Protein AF-A0A847M9A8-F1 (afdb_monomer_lite)

Structure (mmCIF, N/CA/C/O backbone):
data_AF-A0A847M9A8-F1
#
_entry.id   AF-A0A847M9A8-F1
#
loop_
_atom_site.group_PDB
_atom_site.id
_atom_site.type_symbol
_atom_site.label_atom_id
_atom_site.label_alt_id
_atom_site.label_comp_id
_atom_site.label_asym_id
_atom_site.label_entity_id
_atom_site.label_seq_id
_atom_site.pdbx_PDB_ins_code
_atom_site.Cartn_x
_atom_site.Cartn_y
_atom_site.Cartn_z
_atom_site.occupancy
_atom_site.B_iso_or_equiv
_atom_site.auth_seq_id
_atom_site.auth_comp_id
_atom_site.auth_asym_id
_atom_site.auth_atom_id
_atom_site.pdbx_PDB_model_num
ATOM 1 N N . MET A 1 1 ? 103.810 8.133 -68.783 1.00 52.41 1 MET A N 1
ATOM 2 C CA . MET A 1 1 ? 102.832 8.854 -69.634 1.00 52.41 1 MET A CA 1
ATOM 3 C C . MET A 1 1 ? 101.616 8.013 -70.068 1.00 52.41 1 MET A C 1
ATOM 5 O O . MET A 1 1 ? 100.630 8.597 -70.481 1.00 52.41 1 MET A O 1
ATOM 9 N N . VAL A 1 2 ? 101.608 6.678 -69.907 1.00 48.59 2 VAL A N 1
ATOM 10 C CA . VAL A 1 2 ? 100.547 5.788 -70.448 1.00 48.59 2 VAL A CA 1
ATOM 11 C C . VAL A 1 2 ? 99.310 5.615 -69.534 1.00 48.59 2 VAL A C 1
ATOM 13 O O . VAL A 1 2 ? 98.224 5.311 -70.013 1.00 48.59 2 VAL A O 1
ATOM 16 N N . ARG A 1 3 ? 99.399 5.897 -68.223 1.00 43.09 3 ARG A N 1
ATOM 17 C CA . ARG A 1 3 ? 98.271 5.711 -67.277 1.00 43.09 3 ARG A CA 1
ATOM 18 C C . ARG A 1 3 ? 97.170 6.785 -67.322 1.00 43.09 3 ARG A C 1
ATOM 20 O O . ARG A 1 3 ? 96.070 6.516 -66.860 1.00 43.09 3 ARG A O 1
ATOM 27 N N . ARG A 1 4 ? 97.428 7.980 -67.874 1.00 47.19 4 ARG A N 1
ATOM 28 C CA . ARG A 1 4 ? 96.416 9.059 -67.950 1.00 47.19 4 ARG A CA 1
ATOM 29 C C . ARG A 1 4 ? 95.500 8.968 -69.178 1.00 47.19 4 ARG A C 1
ATOM 31 O O . ARG A 1 4 ? 94.411 9.518 -69.131 1.00 47.19 4 ARG A O 1
ATOM 38 N N . VAL A 1 5 ? 95.897 8.234 -70.222 1.00 52.69 5 VAL A N 1
ATOM 39 C CA . VAL A 1 5 ? 95.110 8.090 -71.464 1.00 52.69 5 VAL A CA 1
ATOM 40 C C . VAL A 1 5 ? 94.030 6.998 -71.345 1.00 52.69 5 VAL A C 1
ATOM 42 O O . VAL A 1 5 ? 92.966 7.120 -71.940 1.00 52.69 5 VAL A O 1
ATOM 45 N N . CYS A 1 6 ? 94.233 5.967 -70.513 1.00 49.84 6 CYS A N 1
ATOM 46 C CA . CYS A 1 6 ? 93.208 4.939 -70.259 1.00 49.84 6 CYS A CA 1
ATOM 47 C C . CYS A 1 6 ? 92.042 5.442 -69.391 1.00 49.84 6 CYS A C 1
ATOM 49 O O . CYS A 1 6 ? 90.902 5.053 -69.621 1.00 49.84 6 CYS A O 1
ATOM 51 N N . ALA A 1 7 ? 92.293 6.327 -68.420 1.00 52.47 7 ALA A N 1
ATOM 52 C CA . ALA A 1 7 ? 91.234 6.839 -67.546 1.00 52.47 7 ALA A CA 1
ATOM 53 C C . ALA A 1 7 ? 90.266 7.776 -68.288 1.00 52.47 7 ALA A C 1
ATOM 55 O O . ALA A 1 7 ? 89.063 7.724 -68.058 1.00 52.47 7 ALA A O 1
ATOM 56 N N . THR A 1 8 ? 90.767 8.590 -69.222 1.00 54.31 8 THR A N 1
ATOM 57 C CA . THR A 1 8 ? 89.927 9.479 -70.036 1.00 54.31 8 THR A CA 1
ATOM 58 C C . THR A 1 8 ? 89.132 8.718 -71.096 1.00 54.31 8 THR A C 1
ATOM 60 O O . THR A 1 8 ? 87.989 9.080 -71.353 1.00 54.31 8 THR A O 1
ATOM 63 N N . ALA A 1 9 ? 89.674 7.628 -71.652 1.00 54.72 9 ALA A N 1
ATOM 64 C CA . ALA A 1 9 ? 88.951 6.763 -72.588 1.00 54.72 9 ALA A CA 1
ATOM 65 C C . ALA A 1 9 ? 87.834 5.949 -71.906 1.00 54.72 9 ALA A C 1
ATOM 67 O O . ALA A 1 9 ? 86.748 5.823 -72.464 1.00 54.72 9 ALA A O 1
ATOM 68 N N . VAL A 1 10 ? 88.056 5.456 -70.681 1.00 58.84 10 VAL A N 1
ATOM 69 C CA . VAL A 1 10 ? 87.031 4.742 -69.894 1.00 58.84 10 VAL A CA 1
ATOM 70 C C . VAL A 1 10 ? 85.952 5.699 -69.377 1.00 58.84 10 VAL A C 1
ATOM 72 O O . VAL A 1 10 ? 84.777 5.346 -69.386 1.00 58.84 10 VAL A O 1
ATOM 75 N N . LEU A 1 11 ? 86.310 6.931 -68.998 1.00 56.06 11 LEU A N 1
ATOM 76 C CA . LEU A 1 11 ? 85.335 7.952 -68.603 1.00 56.06 11 LEU A CA 1
ATOM 77 C C . LEU A 1 11 ? 84.515 8.451 -69.805 1.00 56.06 11 LEU A C 1
ATOM 79 O O . LEU A 1 11 ? 83.307 8.605 -69.688 1.00 56.06 11 LEU A O 1
ATOM 83 N N . ALA A 1 12 ? 85.134 8.630 -70.977 1.00 58.19 12 ALA A N 1
ATOM 84 C CA . ALA A 1 12 ? 84.419 8.953 -72.212 1.00 58.19 12 ALA A CA 1
ATOM 85 C C . ALA A 1 12 ? 83.524 7.794 -72.681 1.00 58.19 12 ALA A C 1
ATOM 87 O O . ALA A 1 12 ? 82.431 8.047 -73.172 1.00 58.19 12 ALA A O 1
ATOM 88 N N . ALA A 1 13 ? 83.936 6.537 -72.475 1.00 56.25 13 ALA A N 1
ATOM 89 C CA . ALA A 1 13 ? 83.107 5.364 -72.743 1.00 56.25 13 ALA A CA 1
ATOM 90 C C . ALA A 1 13 ? 81.943 5.234 -71.746 1.00 56.25 13 ALA A C 1
ATOM 92 O O . ALA A 1 13 ? 80.843 4.918 -72.169 1.00 56.25 13 ALA A O 1
ATOM 93 N N . LEU A 1 14 ? 82.132 5.544 -70.458 1.00 55.59 14 LEU A N 1
ATOM 94 C CA . LEU A 1 14 ? 81.055 5.565 -69.456 1.00 55.59 14 LEU A CA 1
ATOM 95 C C . LEU A 1 14 ? 80.088 6.740 -69.651 1.00 55.59 14 LEU A C 1
ATOM 97 O O . LEU A 1 14 ? 78.896 6.575 -69.418 1.00 55.59 14 LEU A O 1
ATOM 101 N N . ILE A 1 15 ? 80.573 7.892 -70.128 1.00 58.91 15 ILE A N 1
ATOM 102 C CA . ILE A 1 15 ? 79.732 9.029 -70.527 1.00 58.91 15 ILE A CA 1
ATOM 103 C C . ILE A 1 15 ? 79.001 8.714 -71.842 1.00 58.91 15 ILE A C 1
ATOM 105 O O . ILE A 1 15 ? 77.815 8.982 -71.963 1.00 58.91 15 ILE A O 1
ATOM 109 N N . ALA A 1 16 ? 79.647 8.064 -72.812 1.00 52.06 16 ALA A N 1
ATOM 110 C CA . ALA A 1 16 ? 78.978 7.599 -74.028 1.00 52.06 16 ALA A CA 1
ATOM 111 C C . ALA A 1 16 ? 77.954 6.485 -73.735 1.00 52.06 16 ALA A C 1
ATOM 113 O O . ALA A 1 16 ? 76.906 6.442 -74.369 1.00 52.06 16 ALA A O 1
ATOM 114 N N . MET A 1 17 ? 78.205 5.625 -72.742 1.00 48.53 17 MET A N 1
ATOM 115 C CA . MET A 1 17 ? 77.294 4.555 -72.320 1.00 48.53 17 MET A CA 1
ATOM 116 C C . MET A 1 17 ? 76.141 5.078 -71.447 1.00 48.53 17 MET A C 1
ATOM 118 O O . MET A 1 17 ? 75.037 4.549 -71.535 1.00 48.53 17 MET A O 1
ATOM 122 N N . SER A 1 18 ? 76.338 6.167 -70.692 1.00 48.88 18 SER A N 1
ATOM 123 C CA . SER A 1 18 ? 75.243 6.902 -70.043 1.00 48.88 18 SER A CA 1
ATOM 124 C C . SER A 1 18 ? 74.444 7.771 -71.024 1.00 48.88 18 SER A C 1
ATOM 126 O O . SER A 1 18 ? 73.246 7.943 -70.825 1.00 48.88 18 SER A O 1
ATOM 128 N N . PHE A 1 19 ? 75.040 8.213 -72.137 1.00 50.66 19 PHE A N 1
ATOM 129 C CA . PHE A 1 19 ? 74.314 8.799 -73.275 1.00 50.66 19 PHE A CA 1
ATOM 130 C C . PHE A 1 19 ? 73.598 7.751 -74.151 1.00 50.66 19 PHE A C 1
ATOM 132 O O . PHE A 1 19 ? 72.620 8.090 -74.809 1.00 50.66 19 PHE A O 1
ATOM 139 N N . LEU A 1 20 ? 74.015 6.478 -74.114 1.00 45.50 20 LEU A N 1
ATOM 140 C CA . LEU A 1 20 ? 73.312 5.347 -74.746 1.00 45.50 20 LEU A CA 1
ATOM 141 C C . LEU A 1 20 ? 72.220 4.730 -73.844 1.00 45.50 20 LEU A C 1
ATOM 143 O O . LEU A 1 20 ? 71.336 4.043 -74.347 1.00 45.50 20 LEU A O 1
ATOM 147 N N . LEU A 1 21 ? 72.246 5.012 -72.534 1.00 47.47 21 LEU A N 1
ATOM 148 C CA . LEU A 1 21 ? 71.185 4.705 -71.557 1.00 47.47 21 LEU A CA 1
ATOM 149 C C . LEU A 1 21 ? 70.301 5.916 -71.216 1.00 47.47 21 LEU A C 1
ATOM 151 O O . LEU A 1 21 ? 69.348 5.782 -70.449 1.00 47.47 21 LEU A O 1
ATOM 155 N N . GLY A 1 22 ? 70.564 7.079 -71.823 1.00 47.47 22 GLY A N 1
ATOM 156 C CA . GLY A 1 22 ? 69.612 8.180 -71.948 1.00 47.47 22 GLY A CA 1
ATOM 157 C C . GLY A 1 22 ? 68.492 7.760 -72.892 1.00 47.47 22 GLY A C 1
ATOM 158 O O . GLY A 1 22 ? 68.390 8.263 -74.008 1.00 47.47 22 GLY A O 1
ATOM 159 N N . GLY A 1 23 ? 67.713 6.764 -72.463 1.00 46.28 23 GLY A N 1
ATOM 160 C CA . GLY A 1 23 ? 66.609 6.210 -73.220 1.00 46.28 23 GLY A CA 1
ATOM 161 C C . GLY A 1 23 ? 65.726 7.354 -73.678 1.00 46.28 23 GLY A C 1
ATOM 162 O O . GLY A 1 23 ? 65.300 8.178 -72.869 1.00 46.28 23 GLY A O 1
ATOM 163 N N . CYS A 1 24 ? 65.488 7.437 -74.985 1.00 51.78 24 CYS A N 1
ATOM 164 C CA . CYS A 1 24 ? 64.445 8.290 -75.516 1.00 51.78 24 CYS A CA 1
ATOM 165 C C . CYS A 1 24 ? 63.155 7.914 -74.790 1.00 51.78 24 CYS A C 1
ATOM 167 O O . CYS A 1 24 ? 62.546 6.895 -75.110 1.00 51.78 24 CYS A O 1
ATOM 169 N N . TYR A 1 25 ? 62.769 8.710 -73.793 1.00 60.97 25 TYR A N 1
ATOM 170 C CA . TYR A 1 25 ? 61.493 8.551 -73.129 1.00 60.97 25 TYR A CA 1
ATOM 171 C C . TYR A 1 25 ? 60.426 8.535 -74.219 1.00 60.97 25 TYR A C 1
ATOM 173 O O . TYR A 1 25 ? 60.252 9.523 -74.954 1.00 60.97 25 TYR A O 1
ATOM 181 N N . ASN A 1 26 ? 59.737 7.400 -74.358 1.00 80.81 26 ASN A N 1
ATOM 182 C CA . ASN A 1 26 ? 58.609 7.335 -75.269 1.00 80.81 26 ASN A CA 1
ATOM 183 C C . ASN A 1 26 ? 57.571 8.383 -74.822 1.00 80.81 26 ASN A C 1
ATOM 185 O O . ASN A 1 26 ? 57.611 8.912 -73.706 1.00 80.81 26 ASN A O 1
ATOM 189 N N . ARG A 1 27 ? 56.700 8.799 -75.741 1.00 87.25 27 ARG A N 1
ATOM 190 C CA . ARG A 1 27 ? 55.795 9.932 -75.507 1.00 87.25 27 ARG A CA 1
ATOM 191 C C . ARG A 1 27 ? 54.982 9.760 -74.218 1.00 87.25 27 ARG A C 1
ATOM 193 O O . ARG A 1 27 ? 54.933 10.706 -73.437 1.00 87.25 27 ARG A O 1
ATOM 200 N N . ALA A 1 28 ? 54.433 8.569 -73.971 1.00 89.69 28 ALA A N 1
ATOM 201 C CA . ALA A 1 28 ? 53.700 8.272 -72.746 1.00 89.69 28 ALA A CA 1
ATOM 202 C C . ALA A 1 28 ? 54.549 8.448 -71.482 1.00 89.69 28 ALA A C 1
ATOM 204 O O . ALA A 1 28 ? 54.098 9.095 -70.544 1.00 89.69 28 ALA A O 1
ATOM 205 N N . GLN A 1 29 ? 55.796 7.969 -71.461 1.00 91.75 29 GLN A N 1
ATOM 206 C CA . GLN A 1 29 ? 56.663 8.122 -70.292 1.00 91.75 29 GLN A CA 1
ATOM 207 C C . GLN A 1 29 ? 56.978 9.593 -69.989 1.00 91.75 29 GLN A C 1
ATOM 209 O O . GLN A 1 29 ? 56.978 9.986 -68.825 1.00 91.75 29 GLN A O 1
ATOM 214 N N . ARG A 1 30 ? 57.159 10.436 -71.018 1.00 92.44 30 ARG A N 1
ATOM 215 C CA . ARG A 1 30 ? 57.330 11.890 -70.825 1.00 92.44 30 ARG A CA 1
ATOM 216 C C . ARG A 1 30 ? 56.078 12.557 -70.268 1.00 92.44 30 ARG A C 1
ATOM 218 O O . ARG A 1 30 ? 56.190 13.388 -69.371 1.00 92.44 30 ARG A O 1
ATOM 225 N N . LEU A 1 31 ? 54.905 12.219 -70.807 1.00 93.56 31 LEU A N 1
ATOM 226 C CA . LEU A 1 31 ? 53.628 12.761 -70.330 1.00 93.56 31 LEU A CA 1
ATOM 227 C C . LEU A 1 31 ? 53.375 12.351 -68.874 1.00 93.56 31 LEU A C 1
ATOM 229 O O . LEU A 1 31 ? 53.054 13.204 -68.054 1.00 93.56 31 LEU A O 1
ATOM 233 N N . TYR A 1 32 ? 53.623 11.083 -68.536 1.00 95.44 32 TYR A N 1
ATOM 234 C CA . TYR A 1 32 ? 53.469 10.562 -67.180 1.00 95.44 32 TYR A CA 1
ATOM 235 C C . TYR A 1 32 ? 54.412 11.249 -66.188 1.00 95.44 32 TYR A C 1
ATOM 237 O O . TYR A 1 32 ? 53.974 11.754 -65.161 1.00 95.44 32 TYR A O 1
ATOM 245 N N . GLN A 1 33 ? 55.708 11.338 -66.507 1.00 95.25 33 GLN A N 1
ATOM 246 C CA . GLN A 1 33 ? 56.689 11.993 -65.634 1.00 95.25 33 GLN A CA 1
ATOM 247 C C . GLN A 1 33 ? 56.390 13.477 -65.427 1.00 95.25 33 GLN A C 1
ATOM 249 O O . GLN A 1 33 ? 56.603 14.003 -64.338 1.00 95.25 33 GLN A O 1
ATOM 254 N N . ARG A 1 34 ? 55.882 14.160 -66.458 1.00 95.81 34 ARG A N 1
ATOM 255 C CA . ARG A 1 34 ? 55.466 15.555 -66.331 1.00 95.81 34 ARG A CA 1
ATOM 256 C C . ARG A 1 34 ? 54.230 15.698 -65.445 1.00 95.81 34 ARG A C 1
ATOM 258 O O . ARG A 1 34 ? 54.190 16.610 -64.627 1.00 95.81 34 ARG A O 1
ATOM 265 N N . ALA A 1 35 ? 53.259 14.798 -65.583 1.00 96.38 35 ALA A N 1
ATOM 266 C CA . ALA A 1 35 ? 52.092 14.758 -64.712 1.00 96.38 35 ALA A CA 1
ATOM 267 C C . ALA A 1 35 ? 52.493 14.541 -63.242 1.00 96.38 35 ALA A C 1
ATOM 269 O O . ALA A 1 35 ? 52.016 15.253 -62.363 1.00 96.38 35 ALA A O 1
ATOM 270 N N . GLU A 1 36 ? 53.432 13.628 -62.989 1.00 97.50 36 GLU A N 1
ATOM 271 C CA . GLU A 1 36 ? 53.995 13.370 -61.660 1.00 97.50 36 GLU A CA 1
ATOM 272 C C . GLU A 1 36 ? 54.751 14.565 -61.084 1.00 97.50 36 GLU A C 1
ATOM 274 O O . GLU A 1 36 ? 54.593 14.875 -59.906 1.00 97.50 36 GLU A O 1
ATOM 279 N N . ALA A 1 37 ? 55.546 15.262 -61.900 1.00 96.44 37 ALA A N 1
ATOM 280 C CA . ALA A 1 37 ? 56.238 16.473 -61.470 1.00 96.44 37 ALA A CA 1
ATOM 281 C C . ALA A 1 37 ? 55.239 17.564 -61.057 1.00 96.44 37 ALA A C 1
ATOM 283 O O . ALA A 1 37 ? 55.359 18.125 -59.971 1.00 96.44 37 ALA A O 1
ATOM 284 N N . PHE A 1 38 ? 54.200 17.798 -61.868 1.00 96.81 38 PHE A N 1
ATOM 285 C CA . PHE A 1 38 ? 53.141 18.741 -61.508 1.00 96.81 38 PHE A CA 1
ATOM 286 C C . PHE A 1 38 ? 52.386 18.323 -60.248 1.00 96.81 38 PHE A C 1
ATOM 288 O O . PHE A 1 38 ? 52.057 19.179 -59.430 1.00 96.81 38 PHE A O 1
ATOM 295 N N . LEU A 1 39 ? 52.138 17.026 -60.058 1.00 94.94 39 LEU A N 1
ATOM 296 C CA . LEU A 1 39 ? 51.487 16.529 -58.852 1.00 94.94 39 LEU A CA 1
ATOM 297 C C . LEU A 1 39 ? 52.364 16.736 -57.607 1.00 94.94 39 LEU A C 1
ATOM 299 O O . LEU A 1 39 ? 51.859 17.164 -56.572 1.00 94.94 39 LEU A O 1
ATOM 303 N N . ALA A 1 40 ? 53.676 16.509 -57.715 1.00 94.44 40 ALA A N 1
ATOM 304 C CA . ALA A 1 40 ? 54.635 16.765 -56.638 1.00 94.44 40 ALA A CA 1
ATOM 305 C C . ALA A 1 40 ? 54.736 18.258 -56.269 1.00 94.44 40 ALA A C 1
ATOM 307 O O . ALA A 1 40 ? 54.999 18.594 -55.116 1.00 94.44 40 ALA A O 1
ATOM 308 N N . GLU A 1 41 ? 54.489 19.150 -57.229 1.00 94.81 41 GLU A N 1
ATOM 309 C CA . GLU A 1 41 ? 54.396 20.602 -57.025 1.00 94.81 41 GLU A CA 1
ATOM 310 C C . GLU A 1 41 ? 53.022 21.057 -56.487 1.00 94.81 41 GLU A C 1
ATOM 312 O O . GLU A 1 41 ? 52.819 22.246 -56.242 1.00 94.81 41 GLU A O 1
ATOM 317 N N . GLY A 1 42 ? 52.069 20.136 -56.305 1.00 92.81 42 GLY A N 1
ATOM 318 C CA . GLY A 1 42 ? 50.700 20.437 -55.872 1.00 92.81 42 GLY A CA 1
ATOM 319 C C . GLY A 1 42 ? 49.811 21.029 -56.971 1.00 92.81 42 GLY A C 1
ATOM 320 O O . GLY A 1 42 ? 48.739 21.558 -56.684 1.00 92.81 42 GLY A O 1
ATOM 321 N N . ASN A 1 43 ? 50.232 20.965 -58.238 1.00 96.00 43 ASN A N 1
ATOM 322 C CA . ASN A 1 43 ? 49.477 21.489 -59.371 1.00 96.00 43 ASN A CA 1
ATOM 323 C C . ASN A 1 43 ? 48.612 20.405 -60.034 1.00 96.00 43 ASN A C 1
ATOM 325 O O . ASN A 1 43 ? 48.877 19.937 -61.146 1.00 96.00 43 ASN A O 1
ATOM 329 N N . SER A 1 44 ? 47.533 20.032 -59.350 1.00 95.81 44 SER A N 1
ATOM 330 C CA . SER A 1 44 ? 46.622 18.953 -59.751 1.00 95.81 44 SER A CA 1
ATOM 331 C C . SER A 1 44 ? 45.956 19.181 -61.108 1.00 95.81 44 SER A C 1
ATOM 333 O O . SER A 1 44 ? 45.720 18.230 -61.850 1.00 95.81 44 SER A O 1
ATOM 335 N N . THR A 1 45 ? 45.699 20.440 -61.483 1.00 96.69 45 THR A N 1
ATOM 336 C CA . THR A 1 45 ? 45.091 20.773 -62.785 1.00 96.69 45 THR A CA 1
ATOM 337 C C . THR A 1 45 ? 46.035 20.438 -63.934 1.00 96.69 45 THR A C 1
ATOM 339 O O . THR A 1 45 ? 45.627 19.782 -64.894 1.00 96.69 45 THR A O 1
ATOM 342 N N . LEU A 1 46 ? 47.305 20.851 -63.839 1.00 96.12 46 LEU A N 1
ATOM 343 C CA . LEU A 1 46 ? 48.296 20.532 -64.867 1.00 96.12 46 LEU A CA 1
ATOM 344 C C . LEU A 1 46 ? 48.621 19.035 -64.878 1.00 96.12 46 LEU A C 1
ATOM 346 O O . LEU A 1 46 ? 48.694 18.443 -65.952 1.00 96.12 46 LEU A O 1
ATOM 350 N N . ALA A 1 47 ? 48.717 18.394 -63.710 1.00 97.12 47 ALA A N 1
ATOM 351 C CA . ALA A 1 47 ? 48.889 16.946 -63.626 1.00 97.12 47 ALA A CA 1
ATOM 352 C C . ALA A 1 47 ? 47.753 16.191 -64.343 1.00 97.12 47 ALA A C 1
ATOM 354 O O . ALA A 1 47 ? 48.007 15.334 -65.190 1.00 97.12 47 ALA A O 1
ATOM 355 N N . ALA A 1 48 ? 46.496 16.563 -64.083 1.00 97.00 48 ALA A N 1
ATOM 356 C CA . ALA A 1 48 ? 45.329 15.958 -64.719 1.00 97.00 48 ALA A CA 1
ATOM 357 C C . ALA A 1 48 ? 45.303 16.160 -66.244 1.00 97.00 48 ALA A C 1
ATOM 359 O O . ALA A 1 48 ? 44.915 15.247 -66.977 1.00 97.00 48 ALA A O 1
ATOM 360 N N . GLN A 1 49 ? 45.729 17.329 -66.740 1.00 96.94 49 GLN A N 1
ATOM 361 C CA . GLN A 1 49 ? 45.862 17.580 -68.181 1.00 96.94 49 GLN A CA 1
ATOM 362 C C . GLN A 1 49 ? 46.874 16.627 -68.822 1.00 96.94 49 GLN A C 1
ATOM 364 O O . GLN A 1 49 ? 46.606 16.063 -69.882 1.00 96.94 49 GLN A O 1
ATOM 369 N N . GLU A 1 50 ? 48.012 16.410 -68.170 1.00 97.12 50 GLU A N 1
ATOM 370 C CA . GLU A 1 50 ? 49.074 15.543 -68.674 1.00 97.12 50 GLU A CA 1
ATOM 371 C C . GLU A 1 50 ? 48.706 14.059 -68.630 1.00 97.12 50 GLU A C 1
ATOM 373 O O . GLU A 1 50 ? 48.912 13.354 -69.621 1.00 97.12 50 GLU A O 1
ATOM 378 N N . TYR A 1 51 ? 48.052 13.604 -67.558 1.00 97.50 51 TYR A N 1
ATOM 379 C CA . TYR A 1 51 ? 47.474 12.261 -67.505 1.00 97.50 51 TYR A CA 1
ATOM 380 C C . TYR A 1 51 ? 46.426 12.042 -68.590 1.00 97.50 51 TYR A C 1
ATOM 382 O O . TYR A 1 51 ? 46.484 11.054 -69.317 1.00 97.50 51 TYR A O 1
ATOM 390 N N . ARG A 1 52 ? 45.498 12.990 -68.767 1.00 96.56 52 ARG A N 1
ATOM 391 C CA . ARG A 1 52 ? 44.469 12.902 -69.809 1.00 96.56 52 ARG A CA 1
ATOM 392 C C . ARG A 1 52 ? 45.083 12.827 -71.204 1.00 96.56 52 ARG A C 1
ATOM 394 O O . ARG A 1 52 ? 44.623 12.047 -72.033 1.00 96.56 52 ARG A O 1
ATOM 401 N N . ARG A 1 53 ? 46.124 13.620 -71.469 1.00 95.75 53 ARG A N 1
ATOM 402 C CA . ARG A 1 53 ? 46.843 13.568 -72.745 1.00 95.75 53 ARG A CA 1
ATOM 403 C C . ARG A 1 53 ? 47.505 12.219 -72.969 1.00 95.75 53 ARG A C 1
ATOM 405 O O . ARG A 1 53 ? 47.421 11.722 -74.083 1.00 95.75 53 ARG A O 1
ATOM 412 N N . LEU A 1 54 ? 48.101 11.611 -71.944 1.00 95.38 54 LEU A N 1
ATOM 413 C CA . LEU A 1 54 ? 48.668 10.266 -72.057 1.00 95.38 54 LEU A CA 1
ATOM 414 C C . LEU A 1 54 ? 47.602 9.256 -72.485 1.00 95.38 54 LEU A C 1
ATOM 416 O O . LEU A 1 54 ? 47.807 8.541 -73.458 1.00 95.38 54 LEU A O 1
ATOM 420 N N . VAL A 1 55 ? 46.452 9.256 -71.816 1.00 94.69 55 VAL A N 1
ATOM 421 C CA . VAL A 1 55 ? 45.364 8.305 -72.086 1.00 94.69 55 VAL A CA 1
ATOM 422 C C . VAL A 1 55 ? 44.755 8.502 -73.478 1.00 94.69 55 VAL A C 1
ATOM 424 O O . VAL A 1 55 ? 44.442 7.530 -74.153 1.00 94.69 55 VAL A O 1
ATOM 427 N N . ILE A 1 56 ? 44.605 9.746 -73.946 1.00 93.38 56 ILE A N 1
ATOM 428 C CA . ILE A 1 56 ? 44.049 10.032 -75.281 1.00 93.38 56 ILE A CA 1
ATOM 429 C C . ILE A 1 56 ? 45.062 9.729 -76.388 1.00 93.38 56 ILE A C 1
ATOM 431 O O . ILE A 1 56 ? 44.708 9.179 -77.430 1.00 93.38 56 ILE A O 1
ATOM 435 N N . GLU A 1 57 ? 46.312 10.152 -76.201 1.00 91.88 57 GLU A N 1
ATOM 436 C CA . GLU A 1 57 ? 47.335 10.103 -77.246 1.00 91.88 57 GLU A CA 1
ATOM 437 C C . GLU A 1 57 ? 48.021 8.729 -77.326 1.00 91.88 57 GLU A C 1
ATOM 439 O O . GLU A 1 57 ? 48.516 8.373 -78.395 1.00 91.88 57 GLU A O 1
ATOM 444 N N . ASP A 1 58 ? 48.060 7.969 -76.227 1.00 90.25 58 ASP A N 1
ATOM 445 C CA . ASP A 1 58 ? 48.696 6.649 -76.133 1.00 90.25 58 ASP A CA 1
ATOM 446 C C . ASP A 1 58 ? 47.901 5.667 -75.231 1.00 90.25 58 ASP A C 1
ATOM 448 O O . ASP A 1 58 ? 48.400 5.200 -74.201 1.00 90.25 58 ASP A O 1
ATOM 452 N N . PRO A 1 59 ? 46.653 5.316 -75.609 1.00 88.38 59 PRO A N 1
ATOM 453 C CA . PRO A 1 59 ? 45.742 4.500 -74.794 1.00 88.38 59 PRO A CA 1
ATOM 454 C C . PRO A 1 59 ? 46.185 3.045 -74.598 1.00 88.38 59 PRO A C 1
ATOM 456 O O . PRO A 1 59 ? 45.557 2.320 -73.844 1.00 88.38 59 PRO A O 1
ATOM 459 N N . ARG A 1 60 ? 47.217 2.563 -75.302 1.00 87.25 60 ARG A N 1
ATOM 460 C CA . ARG A 1 60 ? 47.756 1.196 -75.131 1.00 87.25 60 ARG A CA 1
ATOM 461 C C . ARG A 1 60 ? 49.093 1.181 -74.398 1.00 87.25 60 ARG A C 1
ATOM 463 O O . ARG A 1 60 ? 49.715 0.125 -74.287 1.00 87.25 60 ARG A O 1
ATOM 470 N N . SER A 1 61 ? 49.552 2.342 -73.937 1.00 90.88 61 SER A N 1
ATOM 471 C CA . SER A 1 61 ? 50.777 2.451 -73.164 1.00 90.88 61 SER A CA 1
ATOM 472 C C . SER A 1 61 ? 50.683 1.629 -71.873 1.00 90.88 61 SER A C 1
ATOM 474 O O . SER A 1 61 ? 49.645 1.672 -71.212 1.00 90.88 61 SER A O 1
ATOM 476 N N . PRO A 1 62 ? 51.778 0.982 -71.434 1.00 88.75 62 PRO A N 1
ATOM 477 C CA . PRO A 1 62 ? 51.873 0.387 -70.099 1.00 88.75 62 PRO A CA 1
ATOM 478 C C . PRO A 1 62 ? 51.723 1.382 -68.935 1.00 88.75 62 PRO A C 1
ATOM 480 O O . PRO A 1 62 ? 51.803 0.962 -67.794 1.00 88.75 62 PRO A O 1
ATOM 483 N N . LEU A 1 63 ? 51.605 2.688 -69.210 1.00 94.06 63 LEU A N 1
ATOM 484 C CA . LEU A 1 63 ? 51.368 3.747 -68.218 1.00 94.06 63 LEU A CA 1
ATOM 485 C C . LEU A 1 63 ? 49.946 4.327 -68.296 1.00 94.06 63 LEU A C 1
ATOM 487 O O . LEU A 1 63 ? 49.638 5.292 -67.594 1.00 94.06 63 LEU A O 1
ATOM 491 N N . ALA A 1 64 ? 49.105 3.827 -69.206 1.00 94.50 64 ALA A N 1
ATOM 492 C CA . ALA A 1 64 ? 47.764 4.364 -69.424 1.00 94.50 64 ALA A CA 1
ATOM 493 C C . ALA A 1 64 ? 46.825 4.065 -68.247 1.00 94.50 64 ALA A C 1
ATOM 495 O O . ALA A 1 64 ? 46.066 4.941 -67.835 1.00 94.50 64 ALA A O 1
ATOM 496 N N . ASP A 1 65 ? 46.929 2.881 -67.652 1.00 95.62 65 ASP A N 1
ATOM 497 C CA . ASP A 1 65 ? 46.170 2.494 -66.468 1.00 95.62 65 ASP A CA 1
ATOM 498 C C . ASP A 1 65 ? 46.652 3.221 -65.203 1.00 95.62 65 ASP A C 1
ATOM 500 O O . ASP A 1 65 ? 45.823 3.744 -64.459 1.00 95.62 65 ASP A O 1
ATOM 504 N N . ASP A 1 66 ? 47.966 3.369 -65.004 1.00 96.38 66 ASP A N 1
ATOM 505 C CA . ASP A 1 66 ? 48.534 4.241 -63.968 1.00 96.38 66 ASP A CA 1
ATOM 506 C C . ASP A 1 66 ? 48.013 5.686 -64.087 1.00 96.38 66 ASP A C 1
ATOM 508 O O . ASP A 1 66 ? 47.616 6.307 -63.094 1.00 96.38 66 ASP A O 1
ATOM 512 N N . ALA A 1 67 ? 48.012 6.235 -65.308 1.00 96.69 67 ALA A N 1
ATOM 513 C CA . ALA A 1 67 ? 47.535 7.586 -65.585 1.00 96.69 67 ALA A CA 1
ATOM 514 C C . ALA A 1 67 ? 46.035 7.729 -65.308 1.00 96.69 67 ALA A C 1
ATOM 516 O O . ALA A 1 67 ? 45.627 8.708 -64.685 1.00 96.69 67 ALA A O 1
ATOM 517 N N . LEU A 1 68 ? 45.217 6.759 -65.727 1.00 97.56 68 LEU A N 1
ATOM 518 C CA . LEU A 1 68 ? 43.782 6.729 -65.439 1.00 97.56 68 LEU A CA 1
ATOM 519 C C . LEU A 1 68 ? 43.505 6.617 -63.940 1.00 97.56 68 LEU A C 1
ATOM 521 O O . LEU A 1 68 ? 42.657 7.341 -63.423 1.00 97.56 68 LEU A O 1
ATOM 525 N N . TYR A 1 69 ? 44.237 5.767 -63.221 1.00 97.56 69 TYR A N 1
ATOM 526 C CA . TYR A 1 69 ? 44.045 5.583 -61.787 1.00 97.56 69 TYR A CA 1
ATOM 527 C C . TYR A 1 69 ? 44.349 6.871 -61.012 1.00 97.56 69 TYR A C 1
ATOM 529 O O . TYR A 1 69 ? 43.560 7.292 -60.159 1.00 97.56 69 TYR A O 1
ATOM 537 N N . LYS A 1 70 ? 45.460 7.540 -61.353 1.00 97.56 70 LYS A N 1
ATOM 538 C CA . LYS A 1 70 ? 45.831 8.839 -60.775 1.00 97.56 70 LYS A CA 1
ATOM 539 C C . LYS A 1 70 ? 44.864 9.939 -61.177 1.00 97.56 70 LYS A C 1
ATOM 541 O O . LYS A 1 70 ? 44.473 10.733 -60.330 1.00 97.56 70 LYS A O 1
ATOM 546 N N . LEU A 1 71 ? 44.418 9.960 -62.428 1.00 97.25 71 LEU A N 1
ATOM 547 C CA . LEU A 1 71 ? 43.417 10.916 -62.882 1.00 97.25 71 LEU A CA 1
ATOM 548 C C . LEU A 1 71 ? 42.100 10.755 -62.108 1.00 97.25 71 LEU A C 1
ATOM 550 O O . LEU A 1 71 ? 41.562 11.750 -61.635 1.00 97.25 71 LEU A O 1
ATOM 554 N N . GLY A 1 72 ? 41.620 9.526 -61.901 1.00 96.81 72 GLY A N 1
ATOM 555 C CA . GLY A 1 72 ? 40.427 9.257 -61.091 1.00 96.81 72 GLY A CA 1
ATOM 556 C C . GLY A 1 72 ? 40.595 9.713 -59.640 1.00 96.81 72 GLY A C 1
ATOM 557 O O . GLY A 1 72 ? 39.676 10.294 -59.063 1.00 96.81 72 GLY A O 1
ATOM 558 N N . TYR A 1 73 ? 41.794 9.534 -59.075 1.00 96.00 73 TYR A N 1
ATOM 559 C CA . TYR A 1 73 ? 42.129 10.025 -57.738 1.00 96.00 73 TYR A CA 1
ATOM 560 C C . TYR A 1 73 ? 42.061 11.556 -57.652 1.00 96.00 73 TYR A C 1
ATOM 562 O O . TYR A 1 73 ? 41.420 12.071 -56.741 1.00 96.00 73 TYR A O 1
ATOM 570 N N . LEU A 1 74 ? 42.647 12.282 -58.613 1.00 96.94 74 LEU A N 1
ATOM 571 C CA . LEU A 1 74 ? 42.597 13.753 -58.643 1.00 96.94 74 LEU A CA 1
ATOM 572 C C . LEU A 1 74 ? 41.160 14.266 -58.761 1.00 96.94 74 LEU A C 1
ATOM 574 O O . LEU A 1 74 ? 40.778 15.210 -58.077 1.00 96.94 74 LEU A O 1
ATOM 578 N N . PHE A 1 75 ? 40.342 13.617 -59.592 1.00 96.81 75 PHE A N 1
ATOM 579 C CA . PHE A 1 75 ? 38.928 13.968 -59.711 1.00 96.81 75 PHE A CA 1
ATOM 580 C C . PHE A 1 75 ? 38.170 13.776 -58.396 1.00 96.81 75 PHE A C 1
ATOM 582 O O . PHE A 1 75 ? 37.358 14.625 -58.036 1.00 96.81 75 PHE A O 1
ATOM 589 N N . ARG A 1 76 ? 38.472 12.709 -57.651 1.00 94.50 76 ARG A N 1
ATOM 590 C CA . ARG A 1 76 ? 37.823 12.414 -56.372 1.00 94.50 76 ARG A CA 1
ATOM 591 C C . ARG A 1 76 ? 38.282 13.324 -55.232 1.00 94.50 76 ARG A C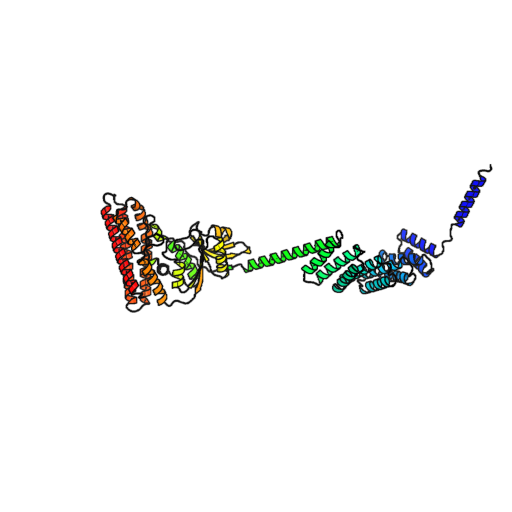 1
ATOM 593 O O . ARG A 1 76 ? 37.440 13.796 -54.476 1.00 94.50 76 ARG A O 1
ATOM 600 N N . GLU A 1 77 ? 39.591 13.499 -55.061 1.00 93.00 77 GLU A N 1
ATOM 601 C CA . GLU A 1 77 ? 40.169 14.169 -53.885 1.00 93.00 77 GLU A CA 1
ATOM 602 C C . GLU A 1 77 ? 40.388 15.667 -54.105 1.00 93.00 77 GLU A C 1
ATOM 604 O O . GLU A 1 77 ? 40.017 16.466 -53.249 1.00 93.00 77 GLU A O 1
ATOM 609 N N . ASP A 1 78 ? 40.941 16.062 -55.254 1.00 93.75 78 ASP A N 1
ATOM 610 C CA . ASP A 1 78 ? 41.387 17.444 -55.467 1.00 93.75 78 ASP A CA 1
ATOM 611 C C . ASP A 1 78 ? 40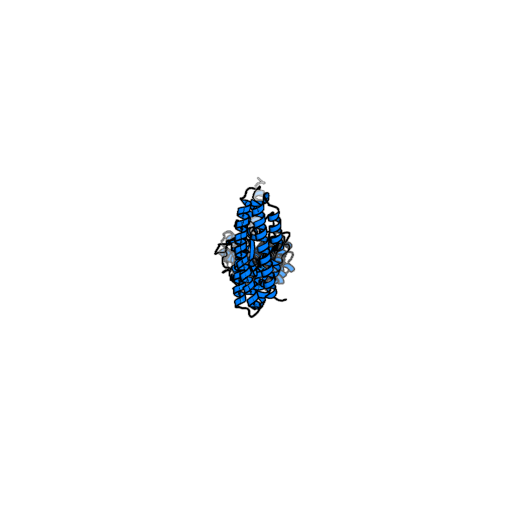.300 18.307 -56.114 1.00 93.75 78 ASP A C 1
ATOM 613 O O . ASP A 1 78 ? 40.190 19.498 -55.821 1.00 93.75 78 ASP A O 1
ATOM 617 N N . PHE A 1 79 ? 39.490 17.720 -57.000 1.00 95.12 79 PHE A N 1
ATOM 618 C CA . PHE A 1 79 ? 38.416 18.441 -57.691 1.00 95.12 79 PHE A CA 1
ATOM 619 C C . PHE A 1 79 ? 37.037 18.237 -57.060 1.00 95.12 79 PHE A C 1
ATOM 621 O O . PHE A 1 79 ? 36.134 19.026 -57.332 1.00 95.12 79 PHE A O 1
ATOM 628 N N . GLY A 1 80 ? 36.859 17.196 -56.240 1.00 92.56 80 GLY A N 1
ATOM 629 C CA . GLY A 1 80 ? 35.555 16.841 -55.670 1.00 92.56 80 GLY A CA 1
ATOM 630 C C . GLY A 1 80 ? 34.493 16.495 -56.725 1.00 92.56 80 GLY A C 1
ATOM 631 O O . GLY A 1 80 ? 33.299 16.584 -56.450 1.00 92.56 80 GLY A O 1
ATOM 632 N N . ASP A 1 81 ? 34.908 16.120 -57.937 1.00 95.75 81 ASP A N 1
ATOM 633 C CA . ASP A 1 81 ? 34.024 15.754 -59.042 1.00 95.75 81 ASP A CA 1
ATOM 634 C C . ASP A 1 81 ? 33.763 14.243 -59.017 1.00 95.75 81 ASP A C 1
ATOM 636 O O . ASP A 1 81 ? 34.442 13.447 -59.673 1.00 95.75 81 ASP A O 1
ATOM 640 N N . ALA A 1 82 ? 32.763 13.849 -58.226 1.00 94.94 82 ALA A N 1
ATOM 641 C CA . ALA A 1 82 ? 32.355 12.458 -58.053 1.00 94.94 82 ALA A CA 1
ATOM 642 C C . ALA A 1 82 ? 31.970 11.781 -59.382 1.00 94.94 82 ALA A C 1
ATOM 644 O O . ALA A 1 82 ? 32.376 10.645 -59.643 1.00 94.94 82 ALA A O 1
ATOM 645 N N . ALA A 1 83 ? 31.222 12.478 -60.244 1.00 95.38 83 ALA A N 1
ATOM 646 C CA . ALA A 1 83 ? 30.775 11.939 -61.526 1.00 95.38 83 ALA A CA 1
ATOM 647 C C . ALA A 1 83 ? 31.954 11.751 -62.491 1.00 95.38 83 ALA A C 1
ATOM 649 O O . ALA A 1 83 ? 32.085 10.696 -63.120 1.00 95.38 83 ALA A O 1
ATOM 650 N N . GLY A 1 84 ? 32.849 12.741 -62.563 1.00 96.31 84 GLY A N 1
ATOM 651 C CA . GLY A 1 84 ? 34.079 12.649 -63.340 1.00 96.31 84 GLY A CA 1
ATOM 652 C C . GLY A 1 84 ? 34.991 11.528 -62.844 1.00 96.31 84 GLY A C 1
ATOM 653 O O . GLY A 1 84 ? 35.462 10.728 -63.650 1.00 96.31 84 GLY A O 1
ATOM 654 N N . ALA A 1 85 ? 35.176 11.389 -61.529 1.00 97.31 85 ALA A N 1
ATOM 655 C CA . ALA A 1 85 ? 35.978 10.316 -60.943 1.00 97.31 85 ALA A CA 1
ATOM 656 C C . ALA A 1 85 ? 35.427 8.924 -61.289 1.00 97.31 85 ALA A C 1
ATOM 658 O O . ALA A 1 85 ? 36.185 8.068 -61.747 1.00 97.31 85 ALA A O 1
ATOM 659 N N . ILE A 1 86 ? 34.113 8.705 -61.139 1.00 97.69 86 ILE A N 1
ATOM 660 C CA . ILE A 1 86 ? 33.460 7.443 -61.525 1.00 97.69 86 ILE A CA 1
ATOM 661 C C . ILE A 1 86 ? 33.669 7.167 -63.015 1.00 97.69 86 ILE A C 1
ATOM 663 O O . ILE A 1 86 ? 34.039 6.053 -63.377 1.00 97.69 86 ILE A O 1
ATOM 667 N N . SER A 1 87 ? 33.499 8.173 -63.880 1.00 97.31 87 SER A N 1
ATOM 668 C CA . SER A 1 87 ? 33.714 8.009 -65.320 1.00 97.31 87 SER A CA 1
ATOM 669 C C . SER A 1 87 ? 35.155 7.616 -65.658 1.00 97.31 87 SER A C 1
ATOM 671 O O . SER A 1 87 ? 35.358 6.796 -66.554 1.00 97.31 87 SER A O 1
ATOM 673 N N . ILE A 1 88 ? 36.152 8.182 -64.972 1.00 98.00 88 ILE A N 1
ATOM 674 C CA . ILE A 1 88 ? 37.567 7.857 -65.198 1.00 98.00 88 ILE A CA 1
ATOM 675 C C . ILE A 1 88 ? 37.910 6.457 -64.674 1.00 98.00 88 ILE A C 1
ATOM 677 O O . ILE A 1 88 ? 38.589 5.696 -65.364 1.00 98.00 88 ILE A O 1
ATOM 681 N N . TYR A 1 89 ? 37.407 6.074 -63.500 1.00 98.12 89 TYR A N 1
ATOM 682 C CA . TYR A 1 89 ? 37.596 4.721 -62.972 1.00 98.12 89 TYR A CA 1
ATOM 683 C C . TYR A 1 89 ? 36.895 3.656 -63.824 1.00 98.12 89 TYR A C 1
ATOM 685 O O . TYR A 1 89 ? 37.484 2.608 -64.083 1.00 98.12 89 TYR A O 1
ATOM 693 N N . GLN A 1 90 ? 35.696 3.938 -64.338 1.00 97.69 90 GLN A N 1
ATOM 694 C CA . GLN A 1 90 ? 35.007 3.059 -65.286 1.00 97.69 90 GLN A CA 1
ATOM 695 C C . GLN A 1 90 ? 35.814 2.902 -66.583 1.00 97.69 90 GLN A C 1
ATOM 697 O O . GLN A 1 90 ? 35.971 1.791 -67.083 1.00 97.69 90 GLN A O 1
ATOM 702 N N . MET A 1 91 ? 36.397 3.995 -67.092 1.00 96.69 91 MET A N 1
ATOM 703 C CA . MET A 1 91 ? 37.271 3.953 -68.268 1.00 96.69 91 MET A CA 1
ATOM 704 C C . MET A 1 91 ? 38.478 3.034 -68.051 1.00 96.69 91 MET A C 1
ATOM 706 O O . MET A 1 91 ? 38.814 2.267 -68.951 1.00 96.69 91 MET A O 1
ATOM 710 N N . LEU A 1 92 ? 39.091 3.061 -66.862 1.00 97.00 92 LEU A N 1
ATOM 711 C CA . LEU A 1 92 ? 40.170 2.138 -66.501 1.00 97.00 92 LEU A CA 1
ATOM 712 C C . LEU A 1 92 ? 39.700 0.684 -66.557 1.00 97.00 92 LEU A C 1
ATOM 714 O O . LEU A 1 92 ? 40.352 -0.141 -67.190 1.00 97.00 92 LEU A O 1
ATOM 718 N N . VAL A 1 93 ? 38.559 0.378 -65.942 1.00 96.81 93 VAL A N 1
ATOM 719 C CA . VAL A 1 93 ? 38.021 -0.990 -65.875 1.00 96.81 93 VAL A CA 1
ATOM 720 C C . VAL A 1 93 ? 37.649 -1.533 -67.259 1.00 96.81 93 VAL A C 1
ATOM 722 O O . VAL A 1 93 ? 37.819 -2.725 -67.514 1.00 96.81 93 VAL A O 1
ATOM 725 N N . ASP A 1 94 ? 37.153 -0.683 -68.158 1.00 95.38 94 ASP A N 1
ATOM 726 C CA . ASP A 1 94 ? 36.715 -1.111 -69.489 1.00 95.38 94 ASP A CA 1
ATOM 727 C C . ASP A 1 94 ? 37.851 -1.180 -70.513 1.00 95.38 94 ASP A C 1
ATOM 729 O O . ASP A 1 94 ? 37.854 -2.074 -71.359 1.00 95.38 94 ASP A O 1
ATOM 733 N N . GLN A 1 95 ? 38.817 -0.258 -70.456 1.00 94.56 95 GLN A N 1
ATOM 734 C CA . GLN A 1 95 ? 39.926 -0.210 -71.418 1.00 94.56 95 GLN A CA 1
ATOM 735 C C . GLN A 1 95 ? 41.134 -1.044 -70.976 1.00 94.56 95 GLN A C 1
ATOM 737 O O . GLN A 1 95 ? 41.870 -1.547 -71.825 1.00 94.56 95 GLN A O 1
ATOM 742 N N . HIS A 1 96 ? 41.318 -1.223 -69.666 1.00 94.69 96 HIS A N 1
ATOM 743 C CA . HIS A 1 96 ? 42.447 -1.935 -69.067 1.00 94.69 96 HIS A CA 1
ATOM 744 C C . HIS A 1 96 ? 41.977 -2.970 -68.030 1.00 94.69 96 HIS A C 1
ATOM 746 O O . HIS A 1 96 ? 42.352 -2.885 -66.857 1.00 94.69 96 HIS A O 1
ATOM 752 N N . PRO A 1 97 ? 41.168 -3.972 -68.430 1.00 94.50 97 PRO A N 1
ATOM 753 C CA . PRO A 1 97 ? 40.584 -4.935 -67.497 1.00 94.50 97 PRO A CA 1
ATOM 754 C C . PRO A 1 97 ? 41.628 -5.772 -66.742 1.00 94.50 97 PRO A C 1
ATOM 756 O O . PRO A 1 97 ? 41.361 -6.152 -65.606 1.00 94.50 97 PRO A O 1
ATOM 759 N N . ASP A 1 98 ? 42.810 -6.005 -67.320 1.00 93.00 98 ASP A N 1
ATOM 760 C CA . ASP A 1 98 ? 43.908 -6.762 -66.694 1.00 93.00 98 ASP A CA 1
ATOM 761 C C . ASP A 1 98 ? 44.784 -5.906 -65.756 1.00 93.00 98 ASP A C 1
ATOM 763 O O . ASP A 1 98 ? 45.751 -6.403 -65.173 1.00 93.00 98 ASP A O 1
ATOM 767 N N . SER A 1 99 ? 44.477 -4.610 -65.609 1.00 94.88 99 SER A N 1
ATOM 768 C CA . SER A 1 99 ? 45.244 -3.710 -64.749 1.00 94.88 99 SER A CA 1
ATOM 769 C C . SER A 1 99 ? 45.130 -4.119 -63.275 1.00 94.88 99 SER A C 1
ATOM 771 O O . SER A 1 99 ? 44.019 -4.373 -62.790 1.00 94.88 99 SER A O 1
ATOM 773 N N . PRO A 1 100 ? 46.228 -4.070 -62.493 1.00 94.12 100 PRO A N 1
ATOM 774 C CA . PRO A 1 100 ? 46.162 -4.260 -61.043 1.00 94.12 100 PRO A CA 1
ATOM 775 C C . PRO A 1 100 ? 45.271 -3.215 -60.344 1.00 94.12 100 PRO A C 1
ATOM 777 O O . PRO A 1 100 ? 44.830 -3.434 -59.214 1.00 94.12 100 PRO A O 1
ATOM 780 N N . TYR A 1 101 ? 44.975 -2.092 -61.006 1.00 96.44 101 TYR A N 1
ATOM 781 C CA . TYR A 1 101 ? 44.111 -1.036 -60.489 1.00 96.44 101 TYR A CA 1
ATOM 782 C C . TYR A 1 101 ? 42.626 -1.241 -60.795 1.00 96.44 101 TYR A C 1
ATOM 784 O O . TYR A 1 101 ? 41.800 -0.550 -60.195 1.00 96.44 101 TYR A O 1
ATOM 792 N N . ALA A 1 102 ? 42.246 -2.167 -61.680 1.00 96.69 102 ALA A N 1
ATOM 793 C CA . ALA A 1 102 ? 40.850 -2.330 -62.086 1.00 96.69 102 ALA A CA 1
ATOM 794 C C . ALA A 1 102 ? 39.924 -2.775 -60.930 1.00 96.69 102 ALA A C 1
ATOM 796 O O . ALA A 1 102 ? 38.923 -2.091 -60.688 1.00 96.69 102 ALA A O 1
ATOM 797 N N . PRO A 1 103 ? 40.272 -3.786 -60.104 1.00 97.25 103 PRO A N 1
ATOM 798 C CA . PRO A 1 103 ? 39.470 -4.133 -58.926 1.00 97.25 103 PRO A CA 1
ATOM 799 C C . PRO A 1 103 ? 39.362 -2.984 -57.910 1.00 97.25 103 PRO A C 1
ATOM 801 O O . PRO A 1 103 ? 38.305 -2.749 -57.323 1.00 97.25 103 PRO A O 1
ATOM 804 N N . LEU A 1 104 ? 40.456 -2.237 -57.706 1.00 96.81 104 LE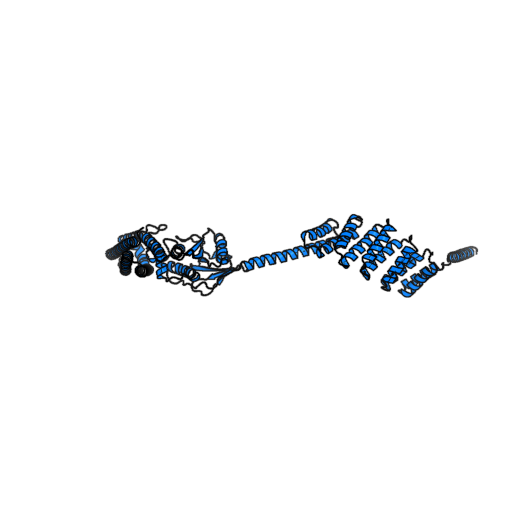U A N 1
ATOM 805 C CA . LEU A 1 104 ? 40.474 -1.080 -56.806 1.00 96.81 104 LEU A CA 1
ATOM 806 C C . LEU A 1 104 ? 39.641 0.085 -57.347 1.00 96.81 104 LEU A C 1
ATOM 808 O O . LEU A 1 104 ? 39.013 0.785 -56.561 1.00 96.81 104 LEU A O 1
ATOM 812 N N . SER A 1 105 ? 39.602 0.278 -58.664 1.00 97.62 105 SER A N 1
ATOM 813 C CA . SER A 1 105 ? 38.797 1.312 -59.320 1.00 97.62 105 SER A CA 1
ATOM 814 C C . SER A 1 105 ? 37.304 1.067 -59.108 1.00 97.62 105 SER A C 1
ATOM 816 O O . SER A 1 105 ? 36.592 1.998 -58.742 1.00 97.62 105 SER A O 1
ATOM 818 N N . LEU A 1 106 ? 36.846 -0.188 -59.198 1.00 98.12 106 LEU A N 1
ATOM 819 C CA . LEU A 1 106 ? 35.467 -0.562 -58.849 1.00 98.12 106 LEU A CA 1
ATOM 820 C C . LEU A 1 106 ? 35.151 -0.321 -57.366 1.00 98.12 106 LEU A C 1
ATOM 822 O O . LEU A 1 106 ? 34.084 0.195 -57.036 1.00 98.12 106 LEU A O 1
ATOM 826 N N . LEU A 1 107 ? 36.086 -0.628 -56.459 1.00 97.94 107 LEU A N 1
ATOM 827 C CA . LEU A 1 107 ? 35.926 -0.294 -55.041 1.00 97.94 107 LEU A CA 1
ATOM 828 C C . LEU A 1 107 ? 35.860 1.227 -54.816 1.00 97.94 107 LEU A C 1
ATOM 830 O O . LEU A 1 107 ? 35.085 1.691 -53.981 1.00 97.94 107 LEU A O 1
ATOM 834 N N . TRP A 1 108 ? 36.656 2.015 -55.541 1.00 97.69 108 TRP A N 1
ATOM 835 C CA . TRP A 1 108 ? 36.607 3.472 -55.446 1.00 97.69 108 TRP A CA 1
ATOM 836 C C . TRP A 1 108 ? 35.310 4.048 -55.998 1.00 97.69 108 TRP A C 1
ATOM 838 O O . TRP A 1 108 ? 34.766 4.959 -55.381 1.00 97.69 108 TRP A O 1
ATOM 848 N N . MET A 1 109 ? 34.777 3.489 -57.084 1.00 98.19 109 MET A N 1
ATOM 849 C CA . MET A 1 109 ? 33.443 3.834 -57.573 1.00 98.19 109 MET A CA 1
ATOM 850 C C . MET A 1 109 ? 32.383 3.560 -56.505 1.00 98.19 109 MET A C 1
ATOM 852 O O . MET A 1 109 ? 31.649 4.478 -56.161 1.00 98.19 109 MET A O 1
ATOM 856 N N . ALA A 1 110 ? 32.366 2.364 -55.906 1.00 97.81 110 ALA A N 1
ATOM 857 C CA . ALA A 1 110 ? 31.469 2.029 -54.796 1.00 97.81 110 ALA A CA 1
ATOM 858 C C . ALA A 1 110 ? 31.617 2.995 -53.606 1.00 97.81 110 ALA A C 1
ATOM 860 O O . ALA A 1 110 ? 30.634 3.467 -53.037 1.00 97.81 110 ALA A O 1
ATOM 861 N N . TYR A 1 111 ? 32.848 3.348 -53.241 1.00 97.12 111 TYR A N 1
ATOM 862 C CA . TYR A 1 111 ? 33.097 4.311 -52.173 1.00 97.12 111 TYR A CA 1
ATOM 863 C C . TYR A 1 111 ? 32.527 5.704 -52.494 1.00 97.12 111 TYR A C 1
ATOM 865 O O . TYR A 1 111 ? 31.891 6.301 -51.626 1.00 97.12 111 TYR A O 1
ATOM 873 N N . ILE A 1 112 ? 32.717 6.204 -53.722 1.00 97.00 112 ILE A N 1
ATOM 874 C CA . ILE A 1 112 ? 32.179 7.497 -54.183 1.00 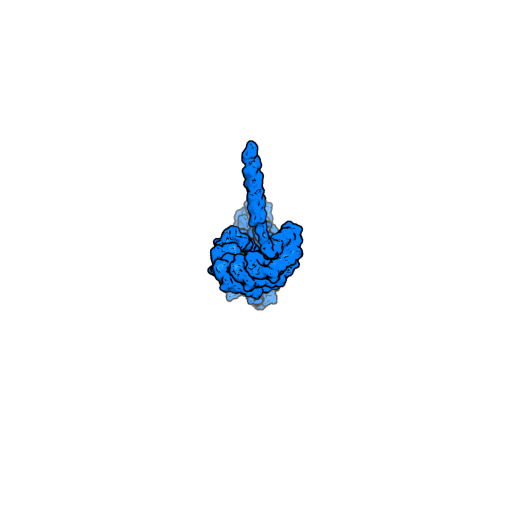97.00 112 ILE A CA 1
ATOM 875 C C . ILE A 1 112 ? 30.650 7.443 -54.246 1.00 97.00 112 ILE A C 1
ATOM 877 O O . ILE A 1 112 ? 29.983 8.318 -53.706 1.00 97.00 112 ILE A O 1
ATOM 881 N N . GLN A 1 113 ? 30.086 6.392 -54.843 1.00 97.19 113 GLN A N 1
ATOM 882 C CA . GLN A 1 113 ? 28.640 6.190 -54.953 1.00 97.19 113 GLN A CA 1
ATOM 883 C C . GLN A 1 113 ? 27.977 6.177 -53.577 1.00 97.19 113 GLN A C 1
ATOM 885 O O . GLN A 1 113 ? 26.964 6.838 -53.383 1.00 97.19 113 GLN A O 1
ATOM 890 N N . ARG A 1 114 ? 28.581 5.510 -52.586 1.00 96.69 114 ARG A N 1
ATOM 891 C CA . ARG A 1 114 ? 28.094 5.563 -51.206 1.00 96.69 114 ARG A CA 1
ATOM 892 C C . ARG A 1 114 ? 28.257 6.953 -50.589 1.00 96.69 114 ARG A C 1
ATOM 894 O O . ARG A 1 114 ? 27.323 7.442 -49.966 1.00 96.69 114 ARG A O 1
ATOM 901 N N . ARG A 1 115 ? 29.470 7.518 -50.623 1.00 94.75 115 ARG A N 1
ATOM 902 C CA . ARG A 1 115 ? 29.835 8.706 -49.830 1.00 94.75 115 ARG A CA 1
ATOM 903 C C . ARG A 1 115 ? 29.235 9.989 -50.392 1.00 94.75 115 ARG A C 1
ATOM 905 O O . ARG A 1 115 ? 28.747 10.796 -49.613 1.00 94.75 115 ARG A O 1
ATOM 912 N N . ASP A 1 116 ? 29.327 10.164 -51.703 1.00 94.00 116 ASP A N 1
ATOM 913 C CA . ASP A 1 116 ? 29.078 11.440 -52.374 1.00 94.00 116 ASP A CA 1
ATOM 914 C C . ASP A 1 116 ? 27.714 11.460 -53.075 1.00 94.00 116 ASP A C 1
ATOM 916 O O . ASP A 1 116 ? 27.150 12.532 -53.274 1.00 94.00 116 ASP A O 1
ATOM 920 N N . LEU A 1 117 ? 27.181 10.287 -53.443 1.00 93.56 117 LEU A N 1
ATOM 921 C CA . LEU A 1 117 ? 25.913 10.164 -54.175 1.00 93.56 117 LEU A CA 1
ATOM 922 C C . LEU A 1 117 ? 24.794 9.476 -53.377 1.00 93.56 117 LEU A C 1
ATOM 924 O O . LEU A 1 117 ? 23.653 9.492 -53.827 1.00 93.56 117 LEU A O 1
ATOM 928 N N . GLU A 1 118 ? 25.115 8.848 -52.239 1.00 94.62 118 GLU A N 1
ATOM 929 C CA . GLU A 1 118 ? 24.203 7.989 -51.460 1.00 94.62 118 GLU A CA 1
ATOM 930 C C . GLU A 1 118 ? 23.472 6.928 -52.318 1.00 94.62 118 GLU A C 1
ATOM 932 O O . GLU A 1 118 ? 22.366 6.483 -52.015 1.00 94.62 118 GLU A O 1
ATOM 937 N N . ASP A 1 119 ? 24.109 6.481 -53.402 1.00 95.81 119 ASP A N 1
ATOM 938 C CA . ASP A 1 119 ? 23.515 5.612 -54.415 1.00 95.81 119 ASP A CA 1
ATOM 939 C C . ASP A 1 119 ? 23.821 4.135 -54.135 1.00 95.81 119 ASP A C 1
ATOM 941 O O . ASP A 1 119 ? 24.760 3.546 -54.676 1.00 95.81 119 ASP A O 1
ATOM 945 N N . ALA A 1 120 ? 23.001 3.506 -53.292 1.00 96.38 120 ALA A N 1
ATOM 946 C CA . ALA A 1 120 ? 23.143 2.084 -52.977 1.00 96.38 120 ALA A CA 1
ATOM 947 C C . ALA A 1 120 ? 23.009 1.168 -54.213 1.00 96.38 120 ALA A C 1
ATOM 949 O O . ALA A 1 120 ? 23.612 0.094 -54.243 1.00 96.38 120 ALA A O 1
ATOM 950 N N . ALA A 1 121 ? 22.247 1.574 -55.237 1.00 96.56 121 ALA A N 1
ATOM 951 C CA . ALA A 1 121 ? 22.094 0.790 -56.462 1.00 96.56 121 ALA A CA 1
ATOM 952 C C . ALA A 1 121 ? 23.378 0.829 -57.302 1.00 96.56 121 ALA A C 1
ATOM 954 O O . ALA A 1 121 ? 23.846 -0.214 -57.759 1.00 96.56 121 ALA A O 1
ATOM 955 N N . GLY A 1 122 ? 23.994 2.006 -57.426 1.00 96.81 122 GLY A N 1
ATOM 956 C CA . GLY A 1 122 ? 25.308 2.169 -58.038 1.00 96.81 122 GLY A CA 1
ATOM 957 C C . GLY A 1 122 ? 26.384 1.347 -57.328 1.00 96.81 122 GLY A C 1
ATOM 958 O O . GLY A 1 122 ? 27.142 0.634 -57.988 1.00 96.81 122 GLY A O 1
ATOM 959 N N . VAL A 1 123 ? 26.404 1.371 -55.989 1.00 98.19 123 VAL A N 1
ATOM 960 C CA . VAL A 1 123 ? 27.335 0.549 -55.195 1.00 98.19 123 VAL A CA 1
ATOM 961 C C . VAL A 1 123 ? 27.142 -0.941 -55.483 1.00 98.19 123 VAL A C 1
ATOM 963 O O . VAL A 1 123 ? 28.124 -1.659 -55.684 1.00 98.19 123 VAL A O 1
ATOM 966 N N . ARG A 1 124 ? 25.887 -1.407 -55.546 1.00 97.81 124 ARG A N 1
ATOM 967 C CA . ARG A 1 124 ? 25.560 -2.802 -55.870 1.00 97.81 124 ARG A CA 1
ATOM 968 C C . ARG A 1 124 ? 26.062 -3.184 -57.264 1.00 97.81 124 ARG A C 1
ATOM 970 O O . ARG A 1 124 ? 26.717 -4.212 -57.396 1.00 97.81 124 ARG A O 1
ATOM 977 N N . ALA A 1 125 ? 25.857 -2.334 -58.270 1.00 97.56 125 ALA A N 1
ATOM 978 C CA . ALA A 1 125 ? 26.362 -2.572 -59.623 1.00 97.56 125 ALA A CA 1
ATOM 979 C C . ALA A 1 125 ? 27.901 -2.672 -59.665 1.00 97.56 125 ALA A C 1
ATOM 981 O O . ALA A 1 125 ? 28.452 -3.564 -60.313 1.00 97.56 125 ALA A O 1
ATOM 982 N N . SER A 1 126 ? 28.607 -1.804 -58.932 1.00 97.69 126 SER A N 1
ATOM 983 C CA . SER A 1 126 ? 30.071 -1.860 -58.799 1.00 97.69 126 SER A CA 1
ATOM 984 C C . SER A 1 126 ? 30.546 -3.154 -58.121 1.00 97.69 126 SER A C 1
ATOM 986 O O . SER A 1 126 ? 31.526 -3.758 -58.561 1.00 97.69 126 SER A O 1
ATOM 988 N N . LEU A 1 127 ? 29.838 -3.619 -57.084 1.00 97.88 127 LEU A N 1
ATOM 989 C CA . LEU A 1 127 ? 30.112 -4.890 -56.403 1.00 97.88 127 LEU A CA 1
ATOM 990 C C . LEU A 1 127 ? 29.873 -6.107 -57.309 1.00 97.88 127 LEU A C 1
ATOM 992 O O . LEU A 1 127 ? 30.690 -7.028 -57.321 1.00 97.88 127 LEU A O 1
ATOM 996 N N . GLU A 1 128 ? 28.784 -6.116 -58.076 1.00 97.56 128 GLU A N 1
ATOM 997 C CA . GLU A 1 128 ? 28.468 -7.186 -59.029 1.00 97.56 128 GLU A CA 1
ATOM 998 C C . GLU A 1 128 ? 29.524 -7.268 -60.137 1.00 97.56 128 GLU A C 1
ATOM 1000 O O . GLU A 1 128 ? 30.029 -8.351 -60.438 1.00 97.56 128 GLU A O 1
ATOM 1005 N N . MET A 1 129 ? 29.930 -6.125 -60.700 1.00 97.12 129 MET A N 1
ATOM 1006 C CA . MET A 1 129 ? 31.022 -6.072 -61.676 1.00 97.12 129 MET A CA 1
ATOM 1007 C C . MET A 1 129 ? 32.335 -6.596 -61.088 1.00 97.12 129 MET A C 1
ATOM 1009 O O . MET A 1 129 ? 33.022 -7.385 -61.740 1.00 97.12 129 MET A O 1
ATOM 1013 N N . LEU A 1 130 ? 32.661 -6.200 -59.854 1.00 97.38 130 LEU A N 1
ATOM 1014 C CA . LEU A 1 130 ? 33.872 -6.636 -59.160 1.00 97.38 130 LEU A CA 1
ATOM 1015 C C . LEU A 1 130 ? 33.868 -8.151 -58.929 1.00 97.38 130 LEU A C 1
ATOM 1017 O O . LEU A 1 130 ? 34.858 -8.813 -59.225 1.00 97.38 130 LEU A O 1
ATOM 1021 N N . SER A 1 131 ? 32.747 -8.695 -58.460 1.00 96.00 131 SER A N 1
ATOM 1022 C CA . SER A 1 131 ? 32.601 -10.123 -58.155 1.00 96.00 131 SER A CA 1
ATOM 1023 C C . SER A 1 131 ? 32.638 -10.991 -59.416 1.00 96.00 131 SER A C 1
ATOM 1025 O O . SER A 1 131 ? 33.227 -12.068 -59.403 1.00 96.00 131 SER A O 1
ATOM 1027 N N . ASN A 1 132 ? 32.058 -10.508 -60.521 1.00 96.31 132 ASN A N 1
ATOM 1028 C CA . ASN A 1 132 ? 31.996 -11.247 -61.782 1.00 96.31 132 ASN A CA 1
ATOM 1029 C C . ASN A 1 132 ? 33.313 -11.209 -62.567 1.00 96.31 132 ASN A C 1
ATOM 1031 O O . ASN A 1 132 ? 33.719 -12.224 -63.128 1.00 96.31 132 ASN A O 1
ATOM 1035 N N . ARG A 1 133 ? 33.968 -10.041 -62.649 1.00 96.44 133 ARG A N 1
ATOM 1036 C CA . ARG A 1 133 ? 35.206 -9.880 -63.434 1.00 96.44 133 ARG A CA 1
ATOM 1037 C C . ARG A 1 133 ? 36.458 -10.275 -62.653 1.00 96.44 133 ARG A C 1
ATOM 1039 O O . ARG A 1 133 ? 37.431 -10.702 -63.265 1.00 96.44 133 ARG A O 1
ATOM 1046 N N . TYR A 1 134 ? 36.437 -10.148 -61.325 1.00 96.19 134 TYR A N 1
ATOM 1047 C CA . TYR A 1 134 ? 37.608 -10.351 -60.467 1.00 96.19 134 TYR A CA 1
ATOM 1048 C C . TYR A 1 134 ? 37.301 -11.250 -59.255 1.00 96.19 134 TYR A C 1
ATOM 1050 O O . TYR A 1 134 ? 37.540 -10.838 -58.115 1.00 96.19 134 TYR A O 1
ATOM 1058 N N . PRO A 1 135 ? 36.806 -12.486 -59.466 1.00 95.00 135 PRO A N 1
ATOM 1059 C CA . PRO A 1 135 ? 36.378 -13.369 -58.378 1.00 95.00 135 PRO A CA 1
ATOM 1060 C C . PRO A 1 135 ? 37.505 -13.715 -57.393 1.00 95.00 135 PRO A C 1
ATOM 1062 O O . PRO A 1 135 ? 37.237 -13.967 -56.225 1.00 95.00 135 PRO A O 1
ATOM 1065 N N . ASP A 1 136 ? 38.773 -13.662 -57.804 1.00 93.44 136 ASP A N 1
ATOM 1066 C CA . ASP A 1 136 ? 39.907 -13.972 -56.921 1.00 93.44 136 ASP A CA 1
ATOM 1067 C C . ASP A 1 136 ? 40.238 -12.838 -55.926 1.00 93.44 136 ASP A C 1
ATOM 1069 O O . ASP A 1 136 ? 41.003 -13.022 -54.979 1.00 93.44 136 ASP A O 1
ATOM 1073 N N . GLN A 1 137 ? 39.645 -11.649 -56.088 1.00 93.81 137 GLN A N 1
ATOM 1074 C CA . GLN A 1 137 ? 39.919 -10.459 -55.272 1.00 93.81 137 GLN A CA 1
ATOM 1075 C C . GLN A 1 137 ? 39.048 -10.389 -54.003 1.00 93.81 137 GLN A C 1
ATOM 1077 O O . GLN A 1 137 ? 38.483 -9.341 -53.681 1.00 93.81 137 GLN A O 1
ATOM 1082 N N . GLN A 1 138 ? 38.966 -11.489 -53.248 1.00 94.12 138 GLN A N 1
ATOM 1083 C CA . GLN A 1 138 ? 38.057 -11.679 -52.098 1.00 94.12 138 GLN A CA 1
ATOM 1084 C C . GLN A 1 138 ? 38.102 -10.537 -51.064 1.00 94.12 138 GLN A C 1
ATOM 1086 O O . GLN A 1 138 ? 37.068 -10.006 -50.659 1.00 94.12 138 GLN A O 1
ATOM 1091 N N . ARG A 1 139 ? 39.299 -10.043 -50.722 1.00 94.00 139 ARG A N 1
ATOM 1092 C CA . ARG A 1 139 ? 39.456 -8.907 -49.795 1.00 94.00 139 ARG A CA 1
ATOM 1093 C C . ARG A 1 139 ? 38.855 -7.607 -50.331 1.00 94.00 139 ARG A C 1
ATOM 1095 O O . ARG A 1 139 ? 38.330 -6.801 -49.562 1.00 94.00 139 ARG A O 1
ATOM 1102 N N . THR A 1 140 ? 38.971 -7.367 -51.633 1.00 95.69 140 THR A N 1
ATOM 1103 C CA . THR A 1 140 ? 38.421 -6.174 -52.292 1.00 95.69 140 THR A CA 1
ATOM 1104 C C . THR A 1 140 ? 36.905 -6.296 -52.423 1.00 95.69 140 THR A C 1
ATOM 1106 O O . THR A 1 140 ? 36.208 -5.316 -52.166 1.00 95.69 140 THR A O 1
ATOM 1109 N N . ILE A 1 141 ? 36.396 -7.501 -52.709 1.00 96.81 141 ILE A N 1
ATOM 1110 C CA . ILE A 1 141 ? 34.961 -7.822 -52.716 1.00 96.81 141 ILE A CA 1
ATOM 1111 C C . ILE A 1 141 ? 34.351 -7.543 -51.337 1.00 96.81 141 ILE A C 1
ATOM 1113 O O . ILE A 1 141 ? 33.434 -6.734 -51.244 1.00 96.81 141 ILE A O 1
ATOM 1117 N N . ALA A 1 142 ? 34.927 -8.076 -50.254 1.00 96.75 142 ALA A N 1
ATOM 1118 C CA . ALA A 1 142 ? 34.435 -7.843 -48.893 1.00 96.75 142 ALA A CA 1
ATOM 1119 C C . ALA A 1 142 ? 34.458 -6.355 -48.488 1.00 96.75 142 ALA A C 1
ATOM 1121 O O . ALA A 1 142 ? 33.563 -5.870 -47.793 1.00 96.75 142 ALA A O 1
ATOM 1122 N N . ARG A 1 143 ? 35.471 -5.593 -48.934 1.00 97.44 143 ARG A N 1
ATOM 1123 C CA . ARG A 1 143 ? 35.510 -4.130 -48.742 1.00 97.44 143 ARG A CA 1
ATOM 1124 C C . ARG A 1 143 ? 34.378 -3.437 -49.494 1.00 97.44 143 ARG A C 1
ATOM 1126 O O . ARG A 1 143 ? 33.738 -2.570 -48.914 1.00 97.44 143 ARG A O 1
ATOM 1133 N N . CYS A 1 144 ? 34.136 -3.819 -50.744 1.00 97.50 144 CYS A N 1
ATOM 1134 C CA . CYS A 1 144 ? 33.088 -3.241 -51.583 1.00 97.50 144 CYS A CA 1
ATOM 1135 C C . CYS A 1 144 ? 31.690 -3.575 -51.037 1.00 97.50 144 CYS A C 1
ATOM 1137 O O . CYS A 1 144 ? 30.845 -2.692 -50.907 1.00 97.50 144 CYS A O 1
ATOM 1139 N N . GLN A 1 145 ? 31.476 -4.816 -50.597 1.00 97.75 145 GLN A N 1
ATOM 1140 C CA . GLN A 1 145 ? 30.228 -5.251 -49.975 1.00 97.75 145 GLN A CA 1
ATOM 1141 C C . GLN A 1 145 ? 29.950 -4.509 -48.663 1.00 97.75 145 GLN A C 1
ATOM 1143 O O . GLN A 1 145 ? 28.813 -4.130 -48.397 1.00 97.75 145 GLN A O 1
ATOM 1148 N N . LEU A 1 146 ? 30.979 -4.194 -47.869 1.00 97.94 146 LEU A N 1
ATOM 1149 C CA . LEU A 1 146 ? 30.798 -3.328 -46.704 1.00 97.94 146 LEU A CA 1
ATOM 1150 C C . LEU A 1 146 ? 30.357 -1.906 -47.095 1.00 97.94 146 LEU A C 1
ATOM 1152 O O . LEU A 1 146 ? 29.563 -1.301 -46.372 1.00 97.94 146 LEU A O 1
ATOM 1156 N N . GLU A 1 147 ? 30.842 -1.356 -48.214 1.00 98.00 147 GLU A N 1
ATOM 1157 C CA . GLU A 1 147 ? 30.343 -0.068 -48.715 1.00 98.00 147 GLU A CA 1
ATOM 1158 C C . GLU A 1 147 ? 28.857 -0.157 -49.099 1.00 98.00 147 GLU A C 1
ATOM 1160 O O . GLU A 1 147 ? 28.112 0.780 -48.814 1.00 98.00 147 GLU A O 1
ATOM 1165 N N . LEU A 1 148 ? 28.395 -1.293 -49.640 1.00 98.25 148 LEU A N 1
ATOM 1166 C CA . LEU A 1 148 ? 26.973 -1.531 -49.915 1.00 98.25 148 LEU A CA 1
ATOM 1167 C C . LEU A 1 148 ? 26.142 -1.573 -48.629 1.00 98.25 148 LEU A C 1
ATOM 1169 O O . LEU A 1 148 ? 25.147 -0.858 -48.524 1.00 98.25 148 LEU A O 1
ATOM 1173 N N . VAL A 1 149 ? 26.581 -2.336 -47.623 1.00 98.25 149 VAL A N 1
ATOM 1174 C CA . VAL A 1 149 ? 25.937 -2.388 -46.297 1.00 98.25 149 VAL A CA 1
ATOM 1175 C C . VAL A 1 149 ? 25.802 -0.983 -45.702 1.00 98.25 149 VAL A C 1
ATOM 1177 O O . VAL A 1 149 ? 24.741 -0.603 -45.205 1.00 98.25 149 VAL A O 1
ATOM 1180 N N . ARG A 1 150 ? 26.860 -0.168 -45.795 1.00 98.25 150 ARG A N 1
ATOM 1181 C CA . ARG A 1 150 ? 26.834 1.227 -45.335 1.00 98.25 150 ARG A CA 1
ATOM 1182 C C . ARG A 1 150 ? 25.884 2.095 -46.163 1.00 98.25 150 ARG A C 1
ATOM 1184 O O . ARG A 1 150 ? 25.188 2.916 -45.576 1.00 98.25 150 ARG A O 1
ATOM 1191 N N . ALA A 1 151 ? 25.847 1.939 -47.486 1.00 97.81 151 ALA A N 1
ATOM 1192 C CA . ALA A 1 151 ? 24.945 2.694 -48.359 1.00 97.81 151 ALA A CA 1
ATOM 1193 C C . ALA A 1 151 ? 23.475 2.403 -48.031 1.00 97.81 151 ALA A C 1
ATOM 1195 O O . ALA A 1 151 ? 22.677 3.325 -47.871 1.00 97.81 151 ALA A O 1
ATOM 1196 N N . LEU A 1 152 ? 23.129 1.125 -47.857 1.00 98.06 152 LEU A N 1
ATOM 1197 C CA . LEU A 1 152 ? 21.782 0.693 -47.480 1.00 98.06 152 LEU A CA 1
ATOM 1198 C C . LEU A 1 152 ? 21.380 1.253 -46.110 1.00 98.06 152 LEU A C 1
ATOM 1200 O O . LEU A 1 152 ? 20.279 1.772 -45.953 1.00 98.06 152 LEU A O 1
ATOM 1204 N N . TYR A 1 153 ? 22.295 1.242 -45.140 1.00 97.56 153 TYR A N 1
ATOM 1205 C CA . TYR A 1 153 ? 22.044 1.822 -43.822 1.00 97.56 153 TYR A CA 1
ATOM 1206 C C . TYR A 1 153 ? 21.815 3.342 -43.863 1.00 97.56 153 TYR A C 1
ATOM 1208 O O . TYR A 1 153 ? 20.874 3.836 -43.243 1.00 97.56 153 TYR A O 1
ATOM 1216 N N . ILE A 1 154 ? 22.656 4.088 -44.591 1.00 96.00 154 ILE A N 1
ATOM 1217 C CA . ILE A 1 154 ? 22.555 5.556 -44.702 1.00 96.00 154 ILE A CA 1
ATOM 1218 C C . ILE A 1 154 ? 21.259 5.962 -45.413 1.00 96.00 154 ILE A C 1
ATOM 1220 O O . ILE A 1 154 ? 20.597 6.902 -44.986 1.00 96.00 154 ILE A O 1
ATOM 1224 N N . THR A 1 155 ? 20.851 5.203 -46.431 1.00 95.44 155 THR A N 1
ATOM 1225 C CA . THR A 1 155 ? 19.604 5.434 -47.181 1.00 95.44 155 THR A CA 1
ATOM 1226 C C . THR A 1 155 ? 18.347 4.921 -46.467 1.00 95.44 155 THR A C 1
ATOM 1228 O O . THR A 1 155 ? 17.254 4.973 -47.027 1.00 95.44 155 THR A O 1
ATOM 1231 N N . GLY A 1 156 ? 18.471 4.427 -45.228 1.00 95.69 156 GLY A N 1
ATOM 1232 C CA . GLY A 1 156 ? 17.345 3.974 -44.407 1.00 95.69 156 GLY A CA 1
ATOM 1233 C C . GLY A 1 156 ? 16.761 2.614 -44.803 1.00 95.69 156 GLY A C 1
ATOM 1234 O O . GLY A 1 156 ? 15.736 2.202 -44.263 1.00 95.69 156 GLY A O 1
ATOM 1235 N N . LYS A 1 157 ? 17.408 1.886 -45.716 1.00 96.94 157 LYS A N 1
ATOM 1236 C CA . LYS A 1 157 ? 17.020 0.536 -46.147 1.00 96.94 157 LYS A CA 1
ATOM 1237 C C . LYS A 1 157 ? 17.539 -0.507 -45.157 1.00 96.94 157 LYS A C 1
ATOM 1239 O O . LYS A 1 157 ? 18.403 -1.320 -45.475 1.00 96.94 157 LYS A O 1
ATOM 1244 N N . TYR A 1 158 ? 17.046 -0.438 -43.923 1.00 96.44 158 TYR A N 1
ATOM 1245 C CA . TYR A 1 158 ? 17.581 -1.190 -42.784 1.00 96.44 158 TYR A CA 1
ATOM 1246 C C . TYR A 1 158 ? 17.452 -2.711 -42.935 1.00 96.44 158 TYR A C 1
ATOM 1248 O O . TYR A 1 158 ? 18.404 -3.420 -42.624 1.00 96.44 158 TYR A O 1
ATOM 1256 N N . GLU A 1 159 ? 16.334 -3.218 -43.462 1.00 96.12 159 GLU A N 1
ATOM 1257 C CA . GLU A 1 159 ? 16.157 -4.659 -43.713 1.00 96.12 159 GLU A CA 1
ATOM 1258 C C . GLU A 1 159 ? 17.172 -5.184 -44.740 1.00 96.12 159 GLU A C 1
ATOM 1260 O O . GLU A 1 159 ? 17.856 -6.180 -44.499 1.00 96.12 159 GLU A O 1
ATOM 1265 N N . GLU A 1 160 ? 17.337 -4.468 -45.859 1.00 97.00 160 GLU A N 1
ATOM 1266 C CA . GLU A 1 160 ? 18.337 -4.802 -46.879 1.00 97.00 160 GLU A CA 1
ATOM 1267 C C . GLU A 1 160 ? 19.762 -4.709 -46.309 1.00 97.00 160 GLU A C 1
ATOM 1269 O O . GLU A 1 160 ? 20.593 -5.573 -46.584 1.00 97.00 160 GLU A O 1
ATOM 1274 N N . ALA A 1 161 ? 20.050 -3.694 -45.484 1.00 97.69 161 ALA A N 1
ATOM 1275 C CA . ALA A 1 161 ? 21.348 -3.532 -44.831 1.00 97.69 161 ALA A CA 1
ATOM 1276 C C . ALA A 1 161 ? 21.665 -4.701 -43.888 1.00 97.69 161 ALA A C 1
ATOM 1278 O O . ALA A 1 161 ? 22.798 -5.181 -43.875 1.00 97.69 161 ALA A O 1
ATOM 1279 N N . MET A 1 162 ? 20.677 -5.179 -43.121 1.00 96.88 162 MET A N 1
ATOM 1280 C CA . MET A 1 162 ? 20.824 -6.344 -42.245 1.00 96.88 162 MET A CA 1
ATOM 1281 C C . MET A 1 162 ? 21.094 -7.618 -43.043 1.00 96.88 162 MET A C 1
ATOM 1283 O O . MET A 1 162 ? 22.032 -8.343 -42.712 1.00 96.88 162 MET A O 1
ATOM 1287 N N . ALA A 1 163 ? 20.321 -7.863 -44.103 1.00 96.94 163 ALA A N 1
ATOM 1288 C CA . ALA A 1 163 ? 20.487 -9.039 -44.953 1.00 96.94 163 ALA A CA 1
ATOM 1289 C C . ALA A 1 163 ? 21.862 -9.056 -45.643 1.00 96.94 163 ALA A C 1
ATOM 1291 O O . ALA A 1 163 ? 22.560 -10.070 -45.629 1.00 96.94 163 ALA A O 1
ATOM 1292 N N . GLU A 1 164 ? 22.293 -7.918 -46.193 1.00 98.00 164 GLU A N 1
ATOM 1293 C CA . GLU A 1 164 ? 23.596 -7.788 -46.850 1.00 98.00 164 GLU A CA 1
ATOM 1294 C C . GLU A 1 164 ? 24.758 -7.890 -45.841 1.00 98.00 164 GLU A C 1
ATOM 1296 O O . GLU A 1 164 ? 25.791 -8.494 -46.129 1.00 98.00 164 GLU A O 1
ATOM 1301 N N . ALA A 1 165 ? 24.588 -7.362 -44.622 1.00 97.50 165 ALA A N 1
ATOM 1302 C CA . ALA A 1 165 ? 25.574 -7.493 -43.550 1.00 97.50 165 ALA A CA 1
ATOM 1303 C C . ALA A 1 165 ? 25.727 -8.939 -43.066 1.00 97.50 165 ALA A C 1
ATOM 1305 O O . ALA A 1 165 ? 26.836 -9.372 -42.740 1.00 97.50 165 ALA A O 1
ATOM 1306 N N . GLU A 1 166 ? 24.625 -9.684 -42.993 1.00 96.56 166 GLU A N 1
ATOM 1307 C CA . GLU A 1 166 ? 24.633 -11.107 -42.669 1.00 96.56 166 GLU A CA 1
ATOM 1308 C C . GLU A 1 166 ? 25.296 -11.922 -43.785 1.00 96.56 166 GLU A C 1
ATOM 1310 O O . GLU A 1 166 ? 26.112 -12.802 -43.499 1.00 96.56 166 GLU A O 1
ATOM 1315 N N . LEU A 1 167 ? 25.005 -11.597 -45.050 1.00 96.56 167 LEU A N 1
ATOM 1316 C CA . LEU A 1 167 ? 25.637 -12.232 -46.202 1.00 96.56 167 LEU A CA 1
ATOM 1317 C C . LEU A 1 167 ? 27.157 -12.044 -46.168 1.00 96.56 167 LEU A C 1
ATOM 1319 O O . LEU A 1 167 ? 27.875 -13.036 -46.220 1.00 96.56 167 LEU A O 1
ATOM 1323 N N . LEU A 1 168 ? 27.637 -10.810 -45.979 1.00 96.94 168 LEU A N 1
ATOM 1324 C CA . LEU A 1 168 ? 29.065 -10.490 -45.861 1.00 96.94 168 LEU A CA 1
ATOM 1325 C C . LEU A 1 168 ? 29.749 -11.270 -44.724 1.00 96.94 168 LEU A C 1
ATOM 1327 O O . LEU A 1 168 ? 30.852 -11.787 -44.898 1.00 96.94 168 LEU A O 1
ATOM 1331 N N . GLN A 1 169 ? 29.101 -11.392 -43.560 1.00 95.31 169 GLN A N 1
ATOM 1332 C CA . GLN A 1 169 ? 29.625 -12.190 -42.443 1.00 95.31 169 GLN A CA 1
ATOM 1333 C C . GLN A 1 169 ? 29.748 -13.681 -42.789 1.00 95.31 169 GLN A C 1
ATOM 1335 O O . GLN A 1 169 ? 30.684 -14.335 -42.329 1.00 95.31 169 GLN A O 1
ATOM 1340 N N . LYS A 1 170 ? 28.805 -14.218 -43.571 1.00 94.94 170 LYS A N 1
ATOM 1341 C CA . LYS A 1 170 ? 28.774 -15.631 -43.973 1.00 94.94 170 LYS A CA 1
ATOM 1342 C C . LYS A 1 170 ? 29.743 -15.945 -45.110 1.00 94.94 170 LYS A C 1
ATOM 1344 O O . LYS A 1 170 ? 30.353 -17.010 -45.085 1.00 94.94 170 LYS A O 1
ATOM 1349 N N . SER A 1 171 ? 29.864 -15.060 -46.100 1.00 92.62 171 SER A N 1
ATOM 1350 C CA . SER A 1 171 ? 30.672 -15.297 -47.300 1.00 92.62 171 SER A CA 1
ATOM 1351 C C . SER A 1 171 ? 32.149 -14.952 -47.126 1.00 92.62 171 SER A C 1
ATOM 1353 O O . SER A 1 171 ? 32.965 -15.544 -47.825 1.00 92.62 171 SER A O 1
ATOM 1355 N N . HIS A 1 172 ? 32.497 -14.046 -46.201 1.00 92.06 172 HIS A N 1
ATOM 1356 C CA . HIS A 1 172 ? 33.878 -13.583 -45.989 1.00 92.06 172 HIS A CA 1
ATOM 1357 C C . HIS A 1 172 ? 34.328 -13.586 -44.510 1.00 92.06 172 HIS A C 1
ATOM 1359 O O . HIS A 1 172 ? 34.839 -12.570 -44.017 1.00 92.06 172 HIS A O 1
ATOM 1365 N N . PRO A 1 173 ? 34.152 -14.689 -43.751 1.00 91.06 173 PRO A N 1
ATOM 1366 C CA . PRO A 1 173 ? 34.531 -14.758 -42.334 1.00 91.06 173 PRO A CA 1
ATOM 1367 C C . PRO A 1 173 ? 36.032 -14.508 -42.079 1.00 91.06 173 PRO A C 1
ATOM 1369 O O . PRO A 1 173 ? 36.414 -14.078 -40.991 1.00 91.06 173 PRO A O 1
ATOM 1372 N N . GLU A 1 174 ? 36.888 -14.726 -43.078 1.00 91.12 174 GLU A N 1
ATOM 1373 C CA . GLU A 1 174 ? 38.335 -14.486 -43.066 1.00 91.12 174 GLU A CA 1
ATOM 1374 C C . GLU A 1 174 ? 38.732 -12.997 -43.078 1.00 91.12 174 GLU A C 1
ATOM 1376 O O . GLU A 1 174 ? 39.921 -12.657 -43.053 1.00 91.12 174 GLU A O 1
ATOM 1381 N N . HIS A 1 175 ? 37.755 -12.084 -43.089 1.00 92.38 175 HIS A N 1
ATOM 1382 C CA . HIS A 1 175 ? 37.960 -10.636 -43.115 1.00 92.38 175 HIS A CA 1
ATOM 1383 C C . HIS A 1 175 ? 37.327 -9.924 -41.898 1.00 92.38 175 HIS A C 1
ATOM 1385 O O . HIS A 1 175 ? 36.378 -9.148 -42.051 1.00 92.38 175 HIS A O 1
ATOM 1391 N N . PRO A 1 176 ? 37.884 -10.104 -40.674 1.00 87.38 176 PRO A N 1
ATOM 1392 C CA . PRO A 1 176 ? 37.252 -9.678 -39.421 1.00 87.38 176 PRO A CA 1
ATOM 1393 C C . PRO A 1 176 ? 36.932 -8.186 -39.321 1.00 87.38 176 PRO A C 1
ATOM 1395 O O . PRO A 1 176 ? 35.973 -7.801 -38.657 1.00 87.38 176 PRO A O 1
ATOM 1398 N N . TRP A 1 177 ? 37.716 -7.315 -39.964 1.00 89.44 177 TRP A N 1
ATOM 1399 C CA . TRP A 1 177 ? 37.442 -5.874 -39.954 1.00 89.44 177 TRP A CA 1
ATOM 1400 C C . TRP A 1 177 ? 36.152 -5.544 -40.717 1.00 89.44 177 TRP A C 1
ATOM 1402 O O . TRP A 1 177 ? 35.341 -4.741 -40.253 1.00 89.44 177 TRP A O 1
ATOM 1412 N N . GLN A 1 178 ? 35.945 -6.185 -41.871 1.00 94.88 178 GLN A N 1
ATOM 1413 C CA . GLN A 1 178 ? 34.764 -5.994 -42.706 1.00 94.88 178 GLN A CA 1
ATOM 1414 C C . GLN A 1 178 ? 33.533 -6.602 -42.036 1.00 94.88 178 GLN A C 1
ATOM 1416 O O . GLN A 1 178 ? 32.519 -5.923 -41.883 1.00 94.88 178 GLN A O 1
ATOM 1421 N N . THR A 1 179 ? 33.643 -7.845 -41.569 1.00 95.94 179 THR A N 1
ATOM 1422 C CA . THR A 1 179 ? 32.522 -8.571 -40.964 1.00 95.94 179 THR A CA 1
ATOM 1423 C C . THR A 1 179 ? 32.097 -7.976 -39.623 1.00 95.94 179 THR A C 1
ATOM 1425 O O . THR A 1 179 ? 30.902 -7.856 -39.374 1.00 95.94 179 THR A O 1
ATOM 1428 N N . SER A 1 180 ? 33.034 -7.524 -38.779 1.00 96.56 180 SER A N 1
ATOM 1429 C CA . SER A 1 180 ? 32.694 -6.845 -37.515 1.00 96.56 180 SER A CA 1
ATOM 1430 C C . SER A 1 180 ? 32.036 -5.483 -37.743 1.00 96.56 180 SER A C 1
ATOM 1432 O O . SER A 1 180 ? 31.124 -5.099 -37.012 1.00 96.56 180 SER A O 1
ATOM 1434 N N . SER A 1 181 ? 32.464 -4.736 -38.766 1.00 97.19 181 SER A N 1
ATOM 1435 C CA . SER A 1 181 ? 31.821 -3.475 -39.157 1.00 97.19 181 SER A CA 1
ATOM 1436 C C . SER A 1 181 ? 30.407 -3.709 -39.695 1.00 97.19 181 SER A C 1
ATOM 1438 O O . SER A 1 181 ? 29.494 -2.956 -39.364 1.00 97.19 181 SER A O 1
ATOM 1440 N N . ALA A 1 182 ? 30.217 -4.765 -40.489 1.00 97.38 182 ALA A N 1
ATOM 1441 C CA . ALA A 1 182 ? 28.912 -5.164 -41.002 1.00 97.38 182 ALA A CA 1
ATOM 1442 C C . ALA A 1 182 ? 27.971 -5.600 -39.871 1.00 97.38 182 ALA A C 1
ATOM 1444 O O . ALA A 1 182 ? 26.845 -5.119 -39.804 1.00 97.38 182 ALA A O 1
ATOM 1445 N N . ALA A 1 183 ? 28.452 -6.421 -38.933 1.00 97.50 183 ALA A N 1
ATOM 1446 C CA . ALA A 1 183 ? 27.682 -6.855 -37.769 1.00 97.50 183 ALA A CA 1
ATOM 1447 C C . ALA A 1 183 ? 27.229 -5.667 -36.899 1.00 97.50 183 ALA A C 1
ATOM 1449 O O . ALA A 1 183 ? 26.087 -5.629 -36.446 1.00 97.50 183 ALA A O 1
ATOM 1450 N N . LEU A 1 184 ? 28.079 -4.644 -36.730 1.00 97.94 184 LEU A N 1
ATOM 1451 C CA . LEU A 1 184 ? 27.681 -3.414 -36.038 1.00 97.94 184 LEU A CA 1
ATOM 1452 C C . LEU A 1 184 ? 26.555 -2.676 -36.771 1.00 97.94 184 LEU A C 1
ATOM 1454 O O . LEU A 1 184 ? 25.633 -2.177 -36.130 1.00 97.94 184 LEU A O 1
ATOM 1458 N N . ILE A 1 185 ? 26.619 -2.593 -38.101 1.00 97.62 185 ILE A N 1
ATOM 1459 C CA . ILE A 1 185 ? 25.560 -1.966 -38.903 1.00 97.62 185 ILE A CA 1
ATOM 1460 C C . ILE A 1 185 ? 24.273 -2.795 -38.845 1.00 97.62 185 ILE A C 1
ATOM 1462 O O . ILE A 1 185 ? 23.195 -2.213 -38.756 1.00 97.62 185 ILE A O 1
ATOM 1466 N N . GLN A 1 186 ? 24.367 -4.125 -38.818 1.00 97.56 186 GLN A N 1
ATOM 1467 C CA . GLN A 1 186 ? 23.224 -5.015 -38.618 1.00 97.56 186 GLN A CA 1
ATOM 1468 C C . GLN A 1 186 ? 22.528 -4.727 -37.280 1.00 97.56 186 GLN A C 1
ATOM 1470 O O . GLN A 1 186 ? 21.325 -4.487 -37.262 1.00 97.56 186 GLN A O 1
ATOM 1475 N N . ALA A 1 187 ? 23.280 -4.665 -36.177 1.00 97.12 187 ALA A N 1
ATOM 1476 C CA . ALA A 1 187 ? 22.726 -4.364 -34.856 1.00 97.12 187 ALA A CA 1
ATOM 1477 C C . ALA A 1 187 ? 22.119 -2.946 -34.780 1.00 97.12 187 ALA A C 1
ATOM 1479 O O . ALA A 1 187 ? 21.019 -2.762 -34.263 1.00 97.12 187 ALA A O 1
ATOM 1480 N N . LYS A 1 188 ? 22.776 -1.946 -35.385 1.00 96.88 188 LYS A N 1
ATOM 1481 C CA . LYS A 1 188 ? 22.241 -0.574 -35.485 1.00 96.88 188 LYS A CA 1
ATOM 1482 C C . LYS A 1 188 ? 20.989 -0.479 -36.358 1.00 96.88 188 LYS A C 1
ATOM 1484 O O . LYS A 1 188 ? 20.132 0.355 -36.098 1.00 96.88 188 LYS A O 1
ATOM 1489 N N . SER A 1 189 ? 20.886 -1.299 -37.400 1.00 96.56 189 SER A N 1
ATOM 1490 C CA . SER A 1 189 ? 19.692 -1.385 -38.250 1.00 96.56 189 SER A CA 1
ATOM 1491 C C . SER A 1 189 ? 18.529 -2.025 -37.492 1.00 96.56 189 SER A C 1
ATOM 1493 O O . SER A 1 189 ? 17.411 -1.521 -37.563 1.00 96.56 189 SER A O 1
ATOM 1495 N N . ALA A 1 190 ? 18.806 -3.065 -36.699 1.00 95.25 190 ALA A N 1
ATOM 1496 C CA . ALA A 1 190 ? 17.829 -3.696 -35.816 1.00 95.25 190 ALA A CA 1
ATOM 1497 C C . ALA A 1 190 ? 17.269 -2.702 -34.784 1.00 95.25 190 ALA A C 1
ATOM 1499 O O . ALA A 1 190 ? 16.055 -2.612 -34.641 1.00 95.25 190 ALA A O 1
ATOM 1500 N N . GLU A 1 191 ? 18.111 -1.860 -34.167 1.00 93.44 191 GLU A N 1
ATOM 1501 C CA . GLU A 1 191 ? 17.655 -0.762 -33.287 1.00 93.44 191 GLU A CA 1
ATOM 1502 C C . GLU A 1 191 ? 16.663 0.209 -33.954 1.00 93.44 191 GLU A C 1
ATOM 1504 O O . GLU A 1 191 ? 15.909 0.887 -33.259 1.00 93.44 191 GLU A O 1
ATOM 1509 N N . LYS A 1 192 ? 16.685 0.338 -35.288 1.00 92.81 192 LYS A N 1
ATOM 1510 C CA . LYS A 1 192 ? 15.794 1.243 -36.033 1.00 92.81 192 LYS A CA 1
ATOM 1511 C C . LYS A 1 192 ? 14.464 0.612 -36.426 1.00 92.81 192 LYS A C 1
ATOM 1513 O O . LYS A 1 192 ? 13.555 1.360 -36.776 1.00 92.81 192 LYS A O 1
ATOM 1518 N N . GLN A 1 193 ? 14.370 -0.714 -36.432 1.00 90.12 193 GLN A N 1
ATOM 1519 C CA . GLN A 1 193 ? 13.229 -1.451 -36.987 1.00 90.12 193 GLN A CA 1
ATOM 1520 C C . GLN A 1 193 ? 12.516 -2.333 -35.963 1.00 90.12 193 GLN A C 1
ATOM 1522 O O . GLN A 1 193 ? 11.333 -2.612 -36.120 1.00 90.12 193 GLN A O 1
ATOM 1527 N N . MET A 1 194 ? 13.227 -2.796 -34.938 1.00 86.88 194 MET A N 1
ATOM 1528 C CA . MET A 1 194 ? 12.726 -3.775 -33.983 1.00 86.88 194 MET A CA 1
ATOM 1529 C C . MET A 1 194 ? 12.408 -3.100 -32.649 1.00 86.88 194 MET A C 1
ATOM 1531 O O . MET A 1 194 ? 13.194 -2.296 -32.154 1.00 86.88 194 MET A O 1
ATOM 1535 N N . ASP A 1 195 ? 11.291 -3.488 -32.035 1.00 84.06 195 ASP A N 1
ATOM 1536 C CA . ASP A 1 195 ? 10.943 -3.073 -30.668 1.00 84.06 195 ASP A CA 1
ATOM 1537 C C . ASP A 1 195 ? 11.546 -4.011 -29.602 1.00 84.06 195 ASP A C 1
ATOM 1539 O O . ASP A 1 195 ? 11.666 -3.659 -28.426 1.00 84.06 195 ASP A O 1
ATOM 1543 N N . GLU A 1 196 ? 11.947 -5.219 -30.008 1.00 88.62 196 GLU A N 1
ATOM 1544 C CA . GLU A 1 196 ? 12.407 -6.287 -29.120 1.00 88.62 196 GLU A CA 1
ATOM 1545 C C . GLU A 1 196 ? 13.869 -6.078 -28.698 1.00 88.62 196 GLU A C 1
ATOM 1547 O O . GLU A 1 196 ? 14.818 -6.525 -29.354 1.00 88.62 196 GLU A O 1
ATOM 1552 N N . LYS A 1 197 ? 14.047 -5.385 -27.567 1.00 87.50 197 LYS A N 1
ATOM 1553 C CA . LYS A 1 197 ? 15.354 -5.027 -26.991 1.00 87.50 197 LYS A CA 1
ATOM 1554 C C . LYS A 1 197 ? 16.249 -6.252 -26.760 1.00 87.50 197 LYS A C 1
ATOM 1556 O O . LYS A 1 197 ? 17.456 -6.149 -26.953 1.00 87.50 197 LYS A O 1
ATOM 1561 N N . GLU A 1 198 ? 15.690 -7.406 -26.402 1.00 89.31 198 GLU A N 1
ATOM 1562 C CA . GLU A 1 198 ? 16.434 -8.649 -26.164 1.00 89.31 198 GLU A CA 1
ATOM 1563 C C . GLU A 1 198 ? 17.138 -9.145 -27.433 1.00 89.31 198 GLU A C 1
ATOM 1565 O O . GLU A 1 198 ? 18.312 -9.513 -27.391 1.00 89.31 198 GLU A O 1
ATOM 1570 N N . GLN A 1 199 ? 16.452 -9.100 -28.580 1.00 89.94 199 GLN A N 1
ATOM 1571 C CA . GLN A 1 199 ? 17.034 -9.513 -29.858 1.00 89.94 199 GLN A CA 1
ATOM 1572 C C . GLN A 1 199 ? 18.130 -8.539 -30.312 1.00 89.94 199 GLN A C 1
ATOM 1574 O O . GLN A 1 199 ? 19.177 -8.957 -30.807 1.00 89.94 199 GLN A O 1
ATOM 1579 N N . ILE A 1 200 ? 17.924 -7.238 -30.085 1.00 94.88 200 ILE A N 1
ATOM 1580 C CA . ILE A 1 200 ? 18.920 -6.196 -30.370 1.00 94.88 200 ILE A CA 1
ATOM 1581 C C . ILE A 1 200 ? 20.179 -6.399 -29.515 1.00 94.88 200 ILE A C 1
ATOM 1583 O O . ILE A 1 200 ? 21.297 -6.353 -30.032 1.00 94.88 200 ILE A O 1
ATOM 1587 N N . VAL A 1 201 ? 20.015 -6.650 -28.212 1.00 95.25 201 VAL A N 1
ATOM 1588 C CA . VAL A 1 201 ? 21.134 -6.921 -27.297 1.00 95.25 201 VAL A CA 1
ATOM 1589 C C . VAL A 1 201 ? 21.894 -8.172 -27.731 1.00 95.25 201 VAL A C 1
ATOM 1591 O O . VAL A 1 201 ? 23.119 -8.115 -27.806 1.00 95.25 201 VAL A O 1
ATOM 1594 N N . ALA A 1 202 ? 21.203 -9.245 -28.127 1.00 94.94 202 ALA A N 1
ATOM 1595 C CA . ALA A 1 202 ? 21.844 -10.468 -28.613 1.00 94.94 202 ALA A CA 1
ATOM 1596 C C . ALA A 1 202 ? 22.722 -10.229 -29.858 1.00 94.94 202 ALA A C 1
ATOM 1598 O O . ALA A 1 202 ? 23.811 -10.797 -29.974 1.00 94.94 202 ALA A O 1
ATOM 1599 N N . LEU A 1 203 ? 22.300 -9.349 -30.778 1.00 95.88 203 LEU A N 1
ATOM 1600 C CA . LEU A 1 203 ? 23.128 -8.957 -31.925 1.00 95.88 203 LEU A CA 1
ATOM 1601 C C . LEU A 1 203 ? 24.417 -8.258 -31.477 1.00 95.88 203 LEU A C 1
ATOM 1603 O O . LEU A 1 203 ? 25.491 -8.574 -31.991 1.00 95.88 203 LEU A O 1
ATOM 1607 N N . TYR A 1 204 ? 24.336 -7.344 -30.506 1.00 97.50 204 TYR A N 1
ATOM 1608 C CA . TYR A 1 204 ? 25.512 -6.665 -29.960 1.00 97.50 204 TYR A CA 1
ATOM 1609 C C . TYR A 1 204 ? 26.426 -7.594 -29.155 1.00 97.50 204 TYR A C 1
ATOM 1611 O O . TYR A 1 204 ? 27.646 -7.536 -29.318 1.00 97.50 204 TYR A O 1
ATOM 1619 N N . GLU A 1 205 ? 25.871 -8.482 -28.334 1.00 96.56 205 GLU A N 1
ATOM 1620 C CA . GLU A 1 205 ? 26.633 -9.497 -27.598 1.00 96.56 205 GLU A CA 1
ATOM 1621 C C . GLU A 1 205 ? 27.386 -10.419 -28.560 1.00 96.56 205 GLU A C 1
ATOM 1623 O O . GLU A 1 205 ? 28.584 -10.652 -28.391 1.00 96.56 205 GLU A O 1
ATOM 1628 N N . GLY A 1 206 ? 26.735 -10.830 -29.652 1.00 96.00 206 GLY A N 1
ATOM 1629 C CA . GLY A 1 206 ? 27.368 -11.618 -30.703 1.00 96.00 206 GLY A CA 1
ATOM 1630 C C . GLY A 1 206 ? 28.533 -10.905 -31.400 1.00 96.00 206 GLY A C 1
ATOM 1631 O O . GLY A 1 206 ? 29.405 -11.581 -31.946 1.00 96.00 206 GLY A O 1
ATOM 1632 N N . ILE A 1 207 ? 28.587 -9.566 -31.403 1.00 97.25 207 ILE A N 1
ATOM 1633 C CA . ILE A 1 207 ? 29.749 -8.805 -31.899 1.00 97.25 207 ILE A CA 1
ATOM 1634 C C . ILE A 1 207 ? 30.892 -8.869 -30.889 1.00 97.25 207 ILE A C 1
ATOM 1636 O O . ILE A 1 207 ? 32.037 -9.094 -31.277 1.00 97.25 207 ILE A O 1
ATOM 1640 N N . VAL A 1 208 ? 30.583 -8.671 -29.606 1.00 96.25 208 VAL A N 1
ATOM 1641 C CA . VAL A 1 208 ? 31.565 -8.717 -28.515 1.00 96.25 208 VAL A CA 1
ATOM 1642 C C . VAL A 1 208 ? 32.237 -10.087 -28.442 1.00 96.25 208 VAL A C 1
ATOM 1644 O O . VAL A 1 208 ? 33.457 -10.159 -28.296 1.00 96.25 208 VAL A O 1
ATOM 1647 N N . GLU A 1 209 ? 31.457 -11.156 -28.591 1.00 96.00 209 GLU A N 1
ATOM 1648 C CA . GLU A 1 209 ? 31.945 -12.532 -28.534 1.00 96.00 209 GLU A CA 1
ATOM 1649 C C . GLU A 1 209 ? 32.785 -12.908 -29.763 1.00 96.00 209 GLU A C 1
ATOM 1651 O O . GLU A 1 209 ? 33.878 -13.457 -29.627 1.00 96.00 209 GLU A O 1
ATOM 1656 N N . ARG A 1 210 ? 32.301 -12.598 -30.974 1.00 94.62 210 ARG A N 1
ATOM 1657 C CA . ARG A 1 210 ? 32.948 -13.034 -32.227 1.00 94.62 210 ARG A CA 1
ATOM 1658 C C . ARG A 1 210 ? 34.100 -12.135 -32.671 1.00 94.62 210 ARG A C 1
ATOM 1660 O O . ARG A 1 210 ? 34.986 -12.601 -33.385 1.00 94.62 210 ARG A O 1
ATOM 1667 N N . TYR A 1 211 ? 34.099 -10.862 -32.277 1.00 94.38 211 TYR A N 1
ATOM 1668 C CA . TYR A 1 211 ? 35.071 -9.860 -32.728 1.00 94.38 211 TYR A CA 1
ATOM 1669 C C . TYR A 1 211 ? 35.715 -9.085 -31.563 1.00 94.38 211 TYR A C 1
ATOM 1671 O O . TYR A 1 211 ? 35.717 -7.845 -31.576 1.00 94.38 211 TYR A O 1
ATOM 1679 N N . PRO A 1 212 ? 36.281 -9.774 -30.554 1.00 93.88 212 PRO A N 1
ATOM 1680 C CA . PRO A 1 212 ? 36.835 -9.119 -29.375 1.00 93.88 212 PRO A CA 1
ATOM 1681 C C . PRO A 1 212 ? 37.982 -8.169 -29.749 1.00 93.88 212 PRO A C 1
ATOM 1683 O O . PRO A 1 212 ? 38.800 -8.460 -30.621 1.00 93.88 212 PRO A O 1
ATOM 1686 N N . GLY A 1 213 ? 38.040 -7.010 -29.087 1.00 89.75 213 GLY A N 1
ATOM 1687 C CA . GLY A 1 213 ? 39.080 -5.995 -29.309 1.00 89.75 213 GLY A CA 1
ATOM 1688 C C . GLY A 1 213 ? 38.926 -5.164 -30.590 1.00 89.75 213 GLY A C 1
ATOM 1689 O O . GLY A 1 213 ? 39.799 -4.356 -30.899 1.00 89.75 213 GLY A O 1
ATOM 1690 N N . THR A 1 214 ? 37.837 -5.335 -31.346 1.00 94.81 214 THR A N 1
ATOM 1691 C CA . THR A 1 214 ? 37.508 -4.453 -32.476 1.00 94.81 214 THR A CA 1
ATOM 1692 C C . THR A 1 214 ? 36.757 -3.204 -32.013 1.00 94.81 214 THR A C 1
ATOM 1694 O O . THR A 1 214 ? 36.039 -3.230 -31.014 1.00 94.81 214 THR A O 1
ATOM 1697 N N . TYR A 1 215 ? 36.840 -2.122 -32.796 1.00 93.88 215 TYR A N 1
ATOM 1698 C CA . TYR A 1 215 ? 36.016 -0.922 -32.589 1.00 93.88 215 TYR A CA 1
ATOM 1699 C C . TYR A 1 215 ? 34.514 -1.256 -32.526 1.00 93.88 215 TYR A C 1
ATOM 1701 O O . TYR A 1 215 ? 33.776 -0.694 -31.721 1.00 93.88 215 TYR A O 1
ATOM 1709 N N . SER A 1 216 ? 34.066 -2.223 -33.334 1.00 96.19 216 SER A N 1
ATOM 1710 C CA . SER A 1 216 ? 32.681 -2.693 -33.325 1.00 96.19 216 SER A CA 1
ATOM 1711 C C . SER A 1 216 ? 32.271 -3.330 -32.002 1.00 96.19 216 SER A C 1
ATOM 1713 O O . SER A 1 216 ? 31.153 -3.094 -31.553 1.00 96.19 216 SER A O 1
ATOM 1715 N N . ALA A 1 217 ? 33.157 -4.096 -31.359 1.00 95.88 217 ALA A N 1
ATOM 1716 C CA . ALA A 1 217 ? 32.890 -4.671 -30.042 1.00 95.88 217 ALA A CA 1
ATOM 1717 C C . ALA A 1 217 ? 32.812 -3.593 -28.948 1.00 95.88 217 ALA A C 1
ATOM 1719 O O . ALA A 1 217 ? 31.929 -3.659 -28.096 1.00 95.88 217 ALA A O 1
ATOM 1720 N N . GLU A 1 218 ? 33.666 -2.566 -28.991 1.00 95.25 218 GLU A N 1
ATOM 1721 C CA . GLU A 1 218 ? 33.572 -1.437 -28.052 1.00 95.25 218 GLU A CA 1
ATOM 1722 C C . GLU A 1 218 ? 32.255 -0.664 -28.208 1.00 95.25 218 GLU A C 1
ATOM 1724 O O . GLU A 1 218 ? 31.584 -0.352 -27.222 1.00 95.25 218 GLU A O 1
ATOM 1729 N N . GLU A 1 219 ? 31.852 -0.378 -29.448 1.00 97.19 219 GLU A N 1
ATOM 1730 C CA . GLU A 1 219 ? 30.575 0.279 -29.740 1.00 97.19 219 GLU A CA 1
ATOM 1731 C C . GLU A 1 219 ? 29.377 -0.586 -29.334 1.00 97.19 219 GLU A C 1
ATOM 1733 O O . GLU A 1 219 ? 28.400 -0.060 -28.799 1.00 97.19 219 GLU A O 1
ATOM 1738 N N . ALA A 1 220 ? 29.464 -1.905 -29.522 1.00 96.94 220 ALA A N 1
ATOM 1739 C CA . ALA A 1 220 ? 28.449 -2.849 -29.074 1.00 96.94 220 ALA A CA 1
ATOM 1740 C C . ALA A 1 220 ? 28.286 -2.828 -27.546 1.00 96.94 220 ALA A C 1
ATOM 1742 O O . ALA A 1 220 ? 27.170 -2.682 -27.052 1.00 96.94 220 ALA A O 1
ATOM 1743 N N . MET A 1 221 ? 29.388 -2.860 -26.786 1.00 95.25 221 MET A N 1
ATOM 1744 C CA . MET A 1 221 ? 29.343 -2.732 -25.322 1.00 95.25 221 MET A CA 1
ATOM 1745 C C . MET A 1 221 ? 28.697 -1.412 -24.878 1.00 95.25 221 MET A C 1
ATOM 1747 O O . MET A 1 221 ? 27.886 -1.394 -23.949 1.00 95.25 221 MET A O 1
ATOM 1751 N N . ARG A 1 222 ? 29.016 -0.296 -25.552 1.00 95.50 222 ARG A N 1
ATOM 1752 C CA . ARG A 1 222 ? 28.388 1.008 -25.274 1.00 95.50 222 ARG A CA 1
ATOM 1753 C C . ARG A 1 222 ? 26.887 0.990 -25.552 1.00 95.50 222 ARG A C 1
ATOM 1755 O O . ARG A 1 222 ? 26.124 1.536 -24.756 1.00 95.50 222 ARG A O 1
ATOM 1762 N N . ALA A 1 223 ? 26.462 0.386 -26.661 1.00 94.94 223 ALA A N 1
ATOM 1763 C CA . ALA A 1 223 ? 25.052 0.268 -27.017 1.00 94.94 223 ALA A CA 1
ATOM 1764 C C . ALA A 1 223 ? 24.278 -0.562 -25.981 1.00 94.94 223 ALA A C 1
ATOM 1766 O O . ALA A 1 223 ? 23.275 -0.078 -25.457 1.00 94.94 223 ALA A O 1
ATOM 1767 N N . ILE A 1 224 ? 24.810 -1.727 -25.591 1.00 94.25 224 ILE A N 1
ATOM 1768 C CA . ILE A 1 224 ? 24.251 -2.577 -24.528 1.00 94.25 224 ILE A CA 1
ATOM 1769 C C . ILE A 1 224 ? 24.073 -1.773 -23.231 1.00 94.25 224 ILE A C 1
ATOM 1771 O O . ILE A 1 224 ? 22.988 -1.758 -22.646 1.00 94.25 224 ILE A O 1
ATOM 1775 N N . GLY A 1 225 ? 25.106 -1.033 -22.812 1.00 90.88 225 GLY A N 1
ATOM 1776 C CA . GLY A 1 225 ? 25.042 -0.187 -21.618 1.00 90.88 225 GLY A CA 1
ATOM 1777 C C . GLY A 1 225 ? 23.925 0.863 -21.673 1.00 90.88 225 GLY A C 1
ATOM 1778 O O . GLY A 1 225 ? 23.221 1.061 -20.682 1.00 90.88 225 GLY A O 1
ATOM 1779 N N . ARG A 1 226 ? 23.711 1.508 -22.830 1.00 92.56 226 ARG A N 1
ATOM 1780 C CA . ARG A 1 226 ? 22.606 2.468 -23.016 1.00 92.56 226 ARG A CA 1
ATOM 1781 C C . ARG A 1 226 ? 21.233 1.803 -22.936 1.00 92.56 226 ARG A C 1
ATOM 1783 O O . ARG A 1 226 ? 20.344 2.372 -22.306 1.00 92.56 226 ARG A O 1
ATOM 1790 N N . ILE A 1 227 ? 21.062 0.624 -23.539 1.00 90.44 227 ILE A N 1
ATOM 1791 C CA . ILE A 1 227 ? 19.786 -0.112 -23.536 1.00 90.44 227 ILE A CA 1
ATOM 1792 C C . ILE A 1 227 ? 19.384 -0.475 -22.101 1.00 90.44 227 ILE A C 1
ATOM 1794 O O . ILE A 1 227 ? 18.272 -0.149 -21.678 1.00 90.44 227 ILE A O 1
ATOM 1798 N N . TYR A 1 228 ? 20.302 -1.051 -21.319 1.00 87.62 228 TYR A N 1
ATOM 1799 C CA . TYR A 1 228 ? 20.038 -1.395 -19.917 1.00 87.62 228 TYR A CA 1
ATOM 1800 C C . TYR A 1 228 ? 19.809 -0.165 -19.033 1.00 87.62 228 TYR A C 1
ATOM 1802 O O . TYR A 1 228 ? 18.949 -0.186 -18.151 1.00 87.62 228 TYR A O 1
ATOM 1810 N N . TYR A 1 229 ? 20.546 0.927 -19.264 1.00 85.19 229 TYR A N 1
ATOM 1811 C CA . TYR A 1 229 ? 20.319 2.176 -18.535 1.00 85.19 229 TYR A CA 1
ATOM 1812 C C . TYR A 1 229 ? 18.909 2.732 -18.788 1.00 85.19 229 TYR A C 1
ATOM 1814 O O . TYR A 1 229 ? 18.234 3.137 -17.843 1.00 85.19 229 TYR A O 1
ATOM 1822 N N . GLY A 1 230 ? 18.441 2.694 -20.041 1.00 82.56 230 GLY A N 1
ATOM 1823 C CA . GLY A 1 230 ? 17.078 3.085 -20.406 1.00 82.56 230 GLY A CA 1
ATOM 1824 C C . GLY A 1 230 ? 16.008 2.205 -19.753 1.00 82.56 230 GLY A C 1
ATOM 1825 O O . GLY A 1 230 ? 15.070 2.733 -19.164 1.00 82.56 230 GLY A O 1
ATOM 1826 N N . GLN A 1 231 ? 16.173 0.876 -19.779 1.00 81.81 231 GLN A N 1
ATOM 1827 C CA . GLN A 1 231 ? 15.246 -0.056 -19.116 1.00 81.81 231 GLN A CA 1
ATOM 1828 C C . GLN A 1 231 ? 15.127 0.220 -17.616 1.00 81.81 231 GLN A C 1
ATOM 1830 O O . GLN A 1 231 ? 14.024 0.323 -17.089 1.00 81.81 231 GLN A O 1
ATOM 1835 N N . ARG A 1 232 ? 16.259 0.424 -16.934 1.00 82.50 232 ARG A N 1
ATOM 1836 C CA . ARG A 1 232 ? 16.254 0.739 -15.504 1.00 82.50 232 ARG A CA 1
ATOM 1837 C C . ARG A 1 232 ? 15.484 2.025 -15.196 1.00 82.50 232 ARG A C 1
ATOM 1839 O O . ARG A 1 232 ? 14.803 2.080 -14.176 1.00 82.50 232 ARG A O 1
ATOM 1846 N N . ALA A 1 233 ? 15.602 3.051 -16.037 1.00 79.88 233 ALA A N 1
ATOM 1847 C CA . ALA A 1 233 ? 14.846 4.289 -15.868 1.00 79.88 233 ALA A CA 1
ATOM 1848 C C . ALA A 1 233 ? 13.334 4.057 -16.053 1.00 79.88 233 ALA A C 1
ATOM 1850 O O . ALA A 1 233 ? 12.551 4.483 -15.207 1.00 79.88 233 ALA A O 1
ATOM 1851 N N . GLU A 1 234 ? 12.931 3.315 -17.091 1.00 77.62 234 GLU A N 1
ATOM 1852 C CA . GLU A 1 234 ? 11.526 2.944 -17.320 1.00 77.62 234 GLU A CA 1
ATOM 1853 C C . GLU A 1 234 ? 10.945 2.133 -16.148 1.00 77.62 234 GLU A C 1
ATOM 1855 O O . GLU A 1 234 ? 9.825 2.391 -15.709 1.00 77.62 234 GLU A O 1
ATOM 1860 N N . ASP A 1 235 ? 11.696 1.170 -15.609 1.00 78.12 235 ASP A N 1
ATOM 1861 C CA . ASP A 1 235 ? 11.258 0.356 -14.472 1.00 78.12 235 ASP A CA 1
ATOM 1862 C C . ASP A 1 235 ? 11.091 1.196 -13.200 1.00 78.12 235 ASP A C 1
ATOM 1864 O O . ASP A 1 235 ? 10.098 1.050 -12.483 1.00 78.12 235 ASP A O 1
ATOM 1868 N N . GLN A 1 236 ? 12.013 2.132 -12.951 1.00 76.38 236 GLN A N 1
ATOM 1869 C CA . GLN A 1 236 ? 11.906 3.081 -11.841 1.00 76.38 236 GLN A CA 1
ATOM 1870 C C . GLN A 1 236 ? 10.683 3.994 -11.981 1.00 76.38 236 GLN A C 1
ATOM 1872 O O . GLN A 1 236 ? 9.983 4.235 -10.997 1.00 76.38 236 GLN A O 1
ATOM 1877 N N . GLU A 1 237 ? 10.389 4.485 -13.186 1.00 81.06 237 GLU A N 1
ATOM 1878 C CA . GLU A 1 237 ? 9.182 5.277 -13.444 1.00 81.06 237 GLU A CA 1
ATOM 1879 C C . GLU A 1 237 ? 7.905 4.461 -13.211 1.00 81.06 237 GLU A C 1
ATOM 1881 O O . GLU A 1 237 ? 6.973 4.945 -12.561 1.00 81.06 237 GLU A O 1
ATOM 1886 N N . ARG A 1 238 ? 7.865 3.203 -13.674 1.00 80.88 238 ARG A N 1
ATOM 1887 C CA . ARG A 1 238 ? 6.731 2.293 -13.438 1.00 80.88 238 ARG A CA 1
ATOM 1888 C C . ARG A 1 238 ? 6.513 2.048 -11.948 1.00 80.88 238 ARG A C 1
ATOM 1890 O O . ARG A 1 238 ? 5.372 2.112 -11.489 1.00 80.88 238 ARG A O 1
ATOM 1897 N N . GLU A 1 239 ? 7.576 1.792 -11.189 1.00 79.75 239 GLU A N 1
ATOM 1898 C CA . GLU A 1 239 ? 7.504 1.591 -9.738 1.00 79.75 239 GLU A CA 1
ATOM 1899 C C . GLU A 1 239 ? 7.000 2.854 -9.020 1.00 79.75 239 GLU A C 1
ATOM 1901 O O . GLU A 1 239 ? 6.081 2.787 -8.199 1.00 79.75 239 GLU A O 1
ATOM 1906 N N . GLN A 1 240 ? 7.527 4.032 -9.371 1.00 78.56 240 GLN A N 1
ATOM 1907 C CA . GLN A 1 240 ? 7.070 5.299 -8.793 1.00 78.56 240 GLN A CA 1
ATOM 1908 C C . GLN A 1 240 ? 5.598 5.584 -9.100 1.00 78.56 240 GLN A C 1
ATOM 1910 O O . GLN A 1 240 ? 4.856 6.015 -8.214 1.00 78.56 240 GLN A O 1
ATOM 1915 N N . GLU A 1 241 ? 5.150 5.318 -10.326 1.00 81.38 241 GLU A N 1
ATOM 1916 C CA . GLU A 1 241 ? 3.750 5.482 -10.711 1.00 81.38 241 GLU A CA 1
ATOM 1917 C C . GLU A 1 241 ? 2.842 4.501 -9.952 1.00 81.38 241 GLU A C 1
ATOM 1919 O O . GLU A 1 241 ? 1.766 4.890 -9.490 1.00 81.38 241 GLU A O 1
ATOM 1924 N N . GLN A 1 242 ? 3.280 3.258 -9.723 1.00 83.56 242 GLN A N 1
ATOM 1925 C CA . GLN A 1 242 ? 2.557 2.313 -8.865 1.00 83.56 242 GLN A CA 1
ATOM 1926 C C . GLN A 1 242 ? 2.434 2.828 -7.423 1.00 83.56 242 GLN A C 1
ATOM 1928 O O . GLN A 1 242 ? 1.329 2.850 -6.871 1.00 83.56 242 GLN A O 1
ATOM 1933 N N . LEU A 1 243 ? 3.527 3.310 -6.822 1.00 80.31 243 LEU A N 1
ATOM 1934 C CA . LEU A 1 243 ? 3.512 3.883 -5.469 1.00 80.31 243 LEU A CA 1
ATOM 1935 C C . LEU A 1 243 ? 2.641 5.148 -5.384 1.00 80.31 243 LEU A C 1
ATOM 1937 O O . LEU A 1 243 ? 1.978 5.390 -4.368 1.00 80.31 243 LEU A O 1
ATOM 1941 N N . ARG A 1 244 ? 2.602 5.950 -6.454 1.00 80.00 244 ARG A N 1
ATOM 1942 C CA . ARG A 1 244 ? 1.744 7.135 -6.561 1.00 80.00 244 ARG A CA 1
ATOM 1943 C C . ARG A 1 244 ? 0.270 6.754 -6.638 1.00 80.00 244 ARG A C 1
ATOM 1945 O O . ARG A 1 244 ? -0.535 7.334 -5.912 1.00 80.00 244 ARG A O 1
ATOM 1952 N N . ARG A 1 245 ? -0.088 5.760 -7.455 1.00 80.94 245 ARG A N 1
ATOM 1953 C CA . ARG A 1 245 ? -1.460 5.228 -7.546 1.00 80.94 245 ARG A CA 1
ATOM 1954 C C . ARG A 1 245 ? -1.930 4.606 -6.237 1.00 80.94 245 ARG A C 1
ATOM 1956 O O . ARG A 1 245 ? -3.098 4.737 -5.892 1.00 80.94 245 ARG A O 1
ATOM 1963 N N . ALA A 1 246 ? -1.015 4.003 -5.483 1.00 83.12 246 ALA A N 1
ATOM 1964 C CA . ALA A 1 246 ? -1.266 3.484 -4.143 1.00 83.12 246 ALA A CA 1
ATOM 1965 C C . ALA A 1 246 ? -1.302 4.576 -3.056 1.00 83.12 246 ALA A C 1
ATOM 1967 O O . ALA A 1 246 ? -1.297 4.262 -1.870 1.00 83.12 246 ALA A O 1
ATOM 1968 N N . THR A 1 247 ? -1.296 5.867 -3.393 1.00 89.00 247 THR A N 1
ATOM 1969 C CA . THR A 1 247 ? -1.446 6.925 -2.390 1.00 89.00 247 THR A CA 1
ATOM 1970 C C . THR A 1 247 ? -2.917 7.175 -2.083 1.00 89.00 247 THR A C 1
ATOM 1972 O O . THR A 1 247 ? -3.709 7.489 -2.971 1.00 89.00 247 THR A O 1
ATOM 1975 N N . ARG A 1 248 ? -3.274 7.145 -0.796 1.00 93.50 248 ARG A N 1
ATOM 1976 C CA . ARG A 1 248 ? -4.628 7.470 -0.341 1.00 93.50 248 ARG A CA 1
ATOM 1977 C C . ARG A 1 248 ? -4.596 8.385 0.872 1.00 93.50 248 ARG A C 1
ATOM 1979 O O . ARG A 1 248 ? -3.868 8.139 1.829 1.00 93.50 248 ARG A O 1
ATOM 1986 N N . VAL A 1 249 ? -5.406 9.441 0.826 1.00 94.94 249 VAL A N 1
ATOM 1987 C CA . VAL A 1 249 ? -5.656 10.360 1.943 1.00 94.94 249 VAL A CA 1
ATOM 1988 C C . VAL A 1 249 ? -7.161 10.536 2.078 1.00 94.94 249 VAL A C 1
ATOM 1990 O O . VAL A 1 249 ? -7.843 10.877 1.113 1.00 94.94 249 VAL A O 1
ATOM 1993 N N . ILE A 1 250 ? -7.675 10.278 3.271 1.00 96.31 250 ILE A N 1
ATOM 1994 C CA . ILE A 1 250 ? -9.088 10.339 3.612 1.00 96.31 250 ILE A CA 1
ATOM 1995 C C . ILE A 1 250 ? -9.339 11.675 4.306 1.00 96.31 250 ILE A C 1
ATOM 1997 O O . ILE A 1 250 ? -8.834 11.934 5.398 1.00 96.31 250 ILE A O 1
ATOM 2001 N N . ALA A 1 251 ? -10.104 12.540 3.646 1.00 93.81 251 ALA A N 1
ATOM 2002 C CA . ALA A 1 251 ? -10.527 13.823 4.193 1.00 93.81 251 ALA A CA 1
ATOM 2003 C C . ALA A 1 251 ? -11.849 13.686 4.964 1.00 93.81 251 ALA A C 1
ATOM 2005 O O . ALA A 1 251 ? -12.604 12.741 4.752 1.00 93.81 251 ALA A O 1
ATOM 2006 N N . GLY A 1 252 ? -12.148 14.651 5.837 1.00 93.56 252 GLY A N 1
ATOM 2007 C CA . GLY A 1 252 ? -13.458 14.752 6.491 1.00 93.56 252 GLY A CA 1
ATOM 2008 C C . GLY A 1 252 ? -13.674 13.838 7.701 1.00 93.56 252 GLY A C 1
ATOM 2009 O O . GLY A 1 252 ? -14.792 13.776 8.203 1.00 93.56 252 GLY A O 1
ATOM 2010 N N . VAL A 1 253 ? -12.636 13.158 8.201 1.00 96.44 253 VAL A N 1
ATOM 2011 C CA . VAL A 1 253 ? -12.711 12.431 9.479 1.00 96.44 253 VAL A CA 1
ATOM 2012 C C . VAL A 1 253 ? -12.884 13.442 10.625 1.00 96.44 253 VAL A C 1
ATOM 2014 O O . VAL A 1 253 ? -12.005 14.289 10.804 1.00 96.44 253 VAL A O 1
ATOM 2017 N N . PRO A 1 254 ? -13.990 13.406 11.393 1.00 96.75 254 PRO A N 1
ATOM 2018 C CA . PRO A 1 254 ? -14.256 14.406 12.427 1.00 96.75 254 PRO A CA 1
ATOM 2019 C C . PRO A 1 254 ? -13.242 14.371 13.577 1.00 96.75 254 PRO A C 1
ATOM 2021 O O . PRO A 1 254 ? -12.790 13.305 13.986 1.00 96.75 254 PRO A O 1
ATOM 2024 N N . GLN A 1 255 ? -12.937 15.524 14.174 1.00 96.00 255 GLN A N 1
ATOM 2025 C CA . GLN A 1 255 ? -12.137 15.567 15.404 1.00 96.00 255 GLN A CA 1
ATOM 2026 C C . GLN A 1 255 ? -12.837 14.853 16.574 1.00 96.00 255 GLN A C 1
ATOM 2028 O O . GLN A 1 255 ? -14.070 14.800 16.642 1.00 96.00 255 GLN A O 1
ATOM 2033 N N . PHE A 1 256 ? -12.046 14.369 17.529 1.00 96.31 256 PHE A N 1
ATOM 2034 C CA . PHE A 1 256 ? -12.516 13.777 18.784 1.00 96.31 256 PHE A CA 1
ATOM 2035 C C . PHE A 1 256 ? -11.695 14.288 19.970 1.00 96.31 256 PHE A C 1
ATOM 2037 O O . PHE A 1 256 ? -10.580 14.776 19.794 1.00 96.31 256 PHE A O 1
ATOM 2044 N N . SER A 1 257 ? -12.264 14.212 21.172 1.00 91.81 257 SER A N 1
ATOM 2045 C CA . SER A 1 257 ? -11.661 14.721 22.409 1.00 91.81 257 SER A CA 1
ATOM 2046 C C . SER A 1 257 ? -10.857 13.642 23.142 1.00 91.81 257 SER A C 1
ATOM 2048 O O . SER A 1 257 ? -11.175 12.459 23.046 1.00 91.81 257 SER A O 1
ATOM 2050 N N . ASP A 1 258 ? -9.844 14.062 23.900 1.00 90.31 258 ASP A N 1
ATOM 2051 C CA . ASP A 1 258 ? -9.135 13.275 24.916 1.00 90.31 258 ASP A CA 1
ATOM 2052 C C . ASP A 1 258 ? -9.629 13.567 26.350 1.00 90.31 258 ASP A C 1
ATOM 2054 O O . ASP A 1 258 ? -8.985 13.188 27.328 1.00 90.31 258 ASP A O 1
ATOM 2058 N N . ALA A 1 259 ? -10.781 14.221 26.507 1.00 90.19 259 ALA A N 1
ATOM 2059 C CA . ALA A 1 259 ? -11.353 14.503 27.816 1.00 90.19 259 ALA A CA 1
ATOM 2060 C C . ALA A 1 259 ? -11.950 13.250 28.483 1.00 90.19 259 ALA A C 1
ATOM 2062 O O . ALA A 1 259 ? -12.501 12.364 27.829 1.00 90.19 259 ALA A O 1
ATOM 2063 N N . GLY A 1 260 ? -11.918 13.236 29.816 1.00 90.06 260 GLY A N 1
ATOM 2064 C CA . GLY A 1 260 ? -12.500 12.171 30.630 1.00 90.06 260 GLY A CA 1
ATOM 2065 C C . GLY A 1 260 ? -11.545 11.015 30.914 1.00 90.06 260 GLY A C 1
ATOM 2066 O O . GLY A 1 260 ? -10.330 11.142 30.782 1.00 90.06 260 GLY A O 1
ATOM 2067 N N . ASN A 1 261 ? -12.108 9.896 31.369 1.00 92.00 261 ASN A N 1
ATOM 2068 C CA . ASN A 1 261 ? -11.342 8.684 31.652 1.00 92.00 261 ASN A CA 1
ATOM 2069 C C . ASN A 1 261 ? -10.985 7.922 30.350 1.00 92.00 261 ASN A C 1
ATOM 2071 O O . ASN A 1 261 ? -11.558 8.206 29.292 1.00 92.00 261 ASN A O 1
ATOM 2075 N N . PRO A 1 262 ? -10.071 6.934 30.400 1.00 92.38 262 PRO A N 1
ATOM 2076 C CA . PRO A 1 262 ? -9.665 6.179 29.212 1.00 92.38 262 PRO A CA 1
ATOM 2077 C C . PRO A 1 262 ? -10.820 5.529 28.435 1.00 92.38 262 PRO A C 1
ATOM 2079 O O . PRO A 1 262 ? -10.789 5.518 27.203 1.00 92.38 262 PRO A O 1
ATOM 2082 N N . ARG A 1 263 ? -11.878 5.055 29.115 1.00 93.31 263 ARG A N 1
ATOM 2083 C CA . ARG A 1 263 ? -13.077 4.522 28.442 1.00 93.31 263 ARG A CA 1
ATOM 2084 C C . ARG A 1 263 ? -13.769 5.570 27.573 1.00 93.31 263 ARG A C 1
ATOM 2086 O O . ARG A 1 263 ? -14.112 5.300 26.424 1.00 93.31 263 ARG A O 1
ATOM 2093 N N . ARG A 1 264 ? -13.951 6.785 28.091 1.00 94.81 264 ARG A N 1
ATOM 2094 C CA . ARG A 1 264 ? -14.580 7.880 27.340 1.00 94.81 264 ARG A CA 1
ATOM 2095 C C . ARG A 1 264 ? -13.716 8.365 26.185 1.00 94.81 264 ARG A C 1
ATOM 2097 O O . ARG A 1 264 ? -14.249 8.616 25.108 1.00 94.81 264 ARG A O 1
ATOM 2104 N N . GLN A 1 265 ? -12.398 8.410 26.363 1.00 95.00 265 GLN A N 1
ATOM 2105 C CA . GLN A 1 265 ? -11.459 8.707 25.276 1.00 95.00 265 GLN A CA 1
ATOM 2106 C C . GLN A 1 265 ? -11.560 7.668 24.143 1.00 95.00 265 GLN A C 1
ATOM 2108 O O . GLN A 1 265 ? -11.581 8.031 22.966 1.00 95.00 265 GLN A O 1
ATOM 2113 N N . GLN A 1 266 ? -11.685 6.382 24.490 1.00 95.25 266 GLN A N 1
ATOM 2114 C CA . GLN A 1 266 ? -11.892 5.291 23.532 1.00 95.25 266 GLN A CA 1
ATOM 2115 C C . GLN A 1 266 ? -13.211 5.439 22.760 1.00 95.25 266 GLN A C 1
ATOM 2117 O O . GLN A 1 266 ? -13.224 5.350 21.529 1.00 95.25 266 GLN A O 1
ATOM 2122 N N . LEU A 1 267 ? -14.313 5.731 23.458 1.00 96.88 267 LEU A N 1
ATOM 2123 C CA . LEU A 1 267 ? -15.621 5.954 22.831 1.00 96.88 267 LEU A CA 1
ATOM 2124 C C . LEU A 1 267 ? -15.664 7.236 21.992 1.00 96.88 267 LEU A C 1
ATOM 2126 O O . LEU A 1 267 ? -16.311 7.256 20.947 1.00 96.88 267 LEU A O 1
ATOM 2130 N N . ALA A 1 268 ? -14.955 8.294 22.390 1.00 97.31 268 ALA A N 1
ATOM 2131 C CA . ALA A 1 268 ? -14.841 9.518 21.603 1.00 97.31 268 ALA A CA 1
ATOM 2132 C C . ALA A 1 268 ? -14.140 9.258 20.260 1.00 97.31 268 ALA A C 1
ATOM 2134 O O . ALA A 1 268 ? -14.603 9.735 19.220 1.00 97.31 268 ALA A O 1
ATOM 2135 N N . ALA A 1 269 ? -13.067 8.461 20.267 1.00 97.31 269 ALA A N 1
ATOM 2136 C CA . ALA A 1 269 ? -12.365 8.068 19.051 1.00 97.31 269 ALA A CA 1
ATOM 2137 C C . ALA A 1 269 ? -13.234 7.175 18.145 1.00 97.31 269 ALA A C 1
ATOM 2139 O O . ALA A 1 269 ? -13.312 7.411 16.938 1.00 97.31 269 ALA A O 1
ATOM 2140 N N . LEU A 1 270 ? -13.976 6.221 18.722 1.00 97.75 270 LEU A N 1
ATOM 2141 C CA . LEU A 1 270 ? -14.979 5.444 17.986 1.00 97.75 270 LEU A CA 1
ATOM 2142 C C . LEU A 1 270 ? -16.056 6.341 17.364 1.00 97.75 270 LEU A C 1
ATOM 2144 O O . LEU A 1 270 ? -16.403 6.170 16.199 1.00 97.75 270 LEU A O 1
ATOM 2148 N N . ASN A 1 271 ? -16.572 7.322 18.107 1.00 97.75 271 ASN A N 1
ATOM 2149 C CA . ASN A 1 271 ? -17.632 8.203 17.621 1.00 97.75 271 ASN A CA 1
ATOM 2150 C C . ASN A 1 271 ? -17.183 9.086 16.451 1.00 97.75 271 ASN A C 1
ATOM 2152 O O . ASN A 1 271 ? -18.008 9.470 15.626 1.00 97.75 271 ASN A O 1
ATOM 2156 N N . SER A 1 272 ? -15.886 9.395 16.349 1.00 97.69 272 SER A N 1
ATOM 2157 C CA . SER A 1 272 ? -15.328 10.034 15.153 1.00 97.69 272 SER A CA 1
ATOM 2158 C C . SER A 1 272 ? -15.447 9.125 13.925 1.00 97.69 272 SER A C 1
ATOM 2160 O O . SER A 1 272 ? -15.948 9.575 12.893 1.00 97.69 272 SER A O 1
ATOM 2162 N N . LEU A 1 273 ? -15.101 7.836 14.044 1.00 97.62 273 LEU A N 1
ATOM 2163 C CA . LEU A 1 273 ? -15.327 6.868 12.965 1.00 97.62 273 LEU A CA 1
ATOM 2164 C C . LEU A 1 273 ? -16.817 6.716 12.639 1.00 97.62 273 LEU A C 1
ATOM 2166 O O . LEU A 1 273 ? -17.199 6.780 11.474 1.00 97.62 273 LEU A O 1
ATOM 2170 N N . LEU A 1 274 ? -17.679 6.573 13.648 1.00 96.88 274 LEU A N 1
ATOM 2171 C CA . LEU A 1 274 ? -19.128 6.492 13.440 1.00 96.88 274 LEU A CA 1
ATOM 2172 C C . LEU A 1 274 ? -19.652 7.731 12.709 1.00 96.88 274 LEU A C 1
ATOM 2174 O O . LEU A 1 274 ? -20.413 7.605 11.754 1.00 96.88 274 LEU A O 1
ATOM 2178 N N . ALA A 1 275 ? -19.216 8.927 13.109 1.00 96.44 275 ALA A N 1
ATOM 2179 C CA . ALA A 1 275 ? -19.600 10.177 12.467 1.00 96.44 275 ALA A CA 1
ATOM 2180 C C . ALA A 1 275 ? -19.107 10.267 11.015 1.00 96.44 275 ALA A C 1
ATOM 2182 O O . ALA A 1 275 ? -19.864 10.723 10.161 1.00 96.44 275 ALA A O 1
ATOM 2183 N N . PHE A 1 276 ? -17.897 9.782 10.718 1.00 95.81 276 PHE A N 1
ATOM 2184 C CA . PHE A 1 276 ? -17.398 9.661 9.343 1.00 95.81 276 PHE A CA 1
ATOM 2185 C C . PHE A 1 276 ? -18.298 8.759 8.477 1.00 95.81 276 PHE A C 1
ATOM 2187 O O . PHE A 1 276 ? -18.501 9.036 7.298 1.00 95.81 276 PHE A O 1
ATOM 2194 N N . HIS A 1 277 ? -18.916 7.738 9.076 1.00 94.38 277 HIS A N 1
ATOM 2195 C CA . HIS A 1 277 ? -19.898 6.858 8.429 1.00 94.38 277 HIS A CA 1
ATOM 2196 C C . HIS A 1 277 ? -21.366 7.295 8.625 1.00 94.38 277 HIS A C 1
ATOM 2198 O O . HIS A 1 277 ? -22.283 6.498 8.418 1.00 94.38 277 HIS A O 1
ATOM 2204 N N . GLY A 1 278 ? -21.617 8.547 9.027 1.00 93.12 278 GLY A N 1
ATOM 2205 C CA . GLY A 1 278 ? -22.972 9.099 9.167 1.00 93.12 278 GLY A CA 1
ATOM 2206 C C . GLY A 1 278 ? -23.795 8.521 10.327 1.00 93.12 278 GLY A C 1
ATOM 2207 O O . GLY A 1 278 ? -25.014 8.650 10.336 1.00 93.12 278 GLY A O 1
ATOM 2208 N N . ALA A 1 279 ? -23.153 7.881 11.305 1.00 93.44 279 ALA A N 1
ATOM 2209 C CA . ALA A 1 279 ? -23.782 7.198 12.437 1.00 93.44 279 ALA A CA 1
ATOM 2210 C C . ALA A 1 279 ? -23.425 7.830 13.798 1.00 93.44 279 ALA A C 1
ATOM 2212 O O . ALA A 1 279 ? -23.384 7.131 14.811 1.00 93.44 279 ALA A O 1
ATOM 2213 N N . ARG A 1 280 ? -23.137 9.140 13.830 1.00 95.06 280 ARG A N 1
ATOM 2214 C CA . ARG A 1 280 ? -22.733 9.869 15.046 1.00 95.06 280 ARG A CA 1
ATOM 2215 C C . ARG A 1 280 ? -23.728 9.656 16.189 1.00 95.06 280 ARG A C 1
ATOM 2217 O O . ARG A 1 280 ? -24.927 9.824 15.998 1.00 95.06 280 ARG A O 1
ATOM 2224 N N . GLN A 1 281 ? -23.204 9.383 17.380 1.00 94.81 281 GLN A N 1
ATOM 2225 C CA . GLN A 1 281 ? -23.988 9.179 18.596 1.00 94.81 281 GLN A CA 1
ATOM 2226 C C . GLN A 1 281 ? -23.720 10.260 19.645 1.00 94.81 281 GLN A C 1
ATOM 2228 O O . GLN A 1 281 ? -22.675 10.920 19.636 1.00 94.81 281 GLN A O 1
ATOM 2233 N N . GLN A 1 282 ? -24.664 10.422 20.572 1.00 94.44 282 GLN A N 1
ATOM 2234 C CA . GLN A 1 282 ? -24.438 11.168 21.812 1.00 94.44 282 GLN A CA 1
ATOM 2235 C C . GLN A 1 282 ? -23.601 10.326 22.787 1.00 94.44 282 GLN A C 1
ATOM 2237 O O . GLN A 1 282 ? -23.612 9.096 22.723 1.00 94.44 282 GLN A O 1
ATOM 2242 N N . GLU A 1 283 ? -22.884 10.974 23.709 1.00 93.50 283 GLU A N 1
ATOM 2243 C CA . GLU A 1 283 ? -22.042 10.278 24.697 1.00 93.50 283 GLU A CA 1
ATOM 2244 C C . GLU A 1 283 ? -22.858 9.294 25.547 1.00 93.50 283 GLU A C 1
ATOM 2246 O O . GLU A 1 283 ? -22.418 8.165 25.751 1.00 93.50 283 GLU A O 1
ATOM 2251 N N . GLN A 1 284 ? -24.069 9.675 25.979 1.00 94.31 284 GLN A N 1
ATOM 2252 C CA . GLN A 1 284 ? -24.927 8.787 26.770 1.00 94.31 284 GLN A CA 1
ATOM 2253 C C . GLN A 1 284 ? -25.292 7.511 26.000 1.00 94.31 284 GLN A C 1
ATOM 2255 O O . GLN A 1 284 ? -25.195 6.412 26.542 1.00 94.31 284 GLN A O 1
ATOM 2260 N N . ALA A 1 285 ? -25.647 7.646 24.720 1.00 94.19 285 ALA A N 1
ATOM 2261 C CA . ALA A 1 285 ? -25.969 6.504 23.873 1.00 94.19 285 ALA A CA 1
ATOM 2262 C C . ALA A 1 285 ? -24.757 5.576 23.697 1.00 94.19 285 ALA A C 1
ATOM 2264 O O . ALA A 1 285 ? -24.908 4.364 23.777 1.00 94.19 285 ALA A O 1
ATOM 2265 N N . LEU A 1 286 ? -23.544 6.116 23.533 1.00 96.00 286 LEU A N 1
ATOM 2266 C CA . LEU A 1 286 ? -22.325 5.301 23.430 1.00 96.00 286 LEU A CA 1
ATOM 2267 C C . LEU A 1 286 ? -22.014 4.535 24.715 1.00 96.00 286 LEU A C 1
ATOM 2269 O O . LEU A 1 286 ? -21.591 3.382 24.650 1.00 96.00 286 LEU A O 1
ATOM 2273 N N . LEU A 1 287 ? -22.217 5.156 25.879 1.00 96.69 287 LEU A N 1
ATOM 2274 C CA . LEU A 1 287 ? -22.043 4.483 27.167 1.00 96.69 287 LEU A CA 1
ATOM 2275 C C . LEU A 1 287 ? -23.034 3.321 27.317 1.00 96.69 287 LEU A C 1
ATOM 2277 O O . LEU A 1 287 ? -22.641 2.256 27.786 1.00 96.69 287 LEU A O 1
ATOM 2281 N N . ALA A 1 288 ? -24.283 3.488 26.874 1.00 95.81 288 ALA A N 1
ATOM 2282 C CA . ALA A 1 288 ? -25.275 2.414 26.879 1.00 95.81 288 ALA A CA 1
ATOM 2283 C C . ALA A 1 288 ? -24.940 1.304 25.868 1.00 95.81 288 ALA A C 1
ATOM 2285 O O . ALA A 1 288 ? -24.842 0.141 26.250 1.00 95.81 288 ALA A O 1
ATOM 2286 N N . LEU A 1 289 ? -24.679 1.665 24.606 1.00 94.62 289 LEU A N 1
ATOM 2287 C CA . LEU A 1 289 ? -24.360 0.731 23.515 1.00 94.62 289 LEU A CA 1
ATOM 2288 C C . LEU A 1 289 ? -23.089 -0.091 23.784 1.00 94.62 289 LEU A C 1
ATOM 2290 O O . LEU A 1 289 ? -22.996 -1.243 23.377 1.00 94.62 289 LEU A O 1
ATOM 2294 N N . SER A 1 290 ? -22.103 0.482 24.479 1.00 94.94 290 SER A N 1
ATOM 2295 C CA . SER A 1 290 ? -20.868 -0.225 24.853 1.00 94.94 290 SER A CA 1
ATOM 2296 C C . SER A 1 290 ? -21.000 -1.094 26.109 1.00 94.94 290 SER A C 1
ATOM 2298 O O . SER A 1 290 ? -20.046 -1.780 26.473 1.00 94.94 290 SER A O 1
ATOM 2300 N N . GLY A 1 291 ? -22.141 -1.046 26.802 1.00 94.38 291 GLY A N 1
ATOM 2301 C CA . GLY A 1 291 ? -22.366 -1.725 28.080 1.00 94.38 291 GLY A CA 1
ATOM 2302 C C . GLY A 1 291 ? -21.803 -0.994 29.308 1.00 94.38 291 GLY A C 1
ATOM 2303 O O . GLY A 1 291 ? -22.179 -1.328 30.430 1.00 94.38 291 GLY A O 1
ATOM 2304 N N . ALA A 1 292 ? -20.973 0.040 29.128 1.00 95.25 292 ALA A N 1
ATOM 2305 C CA . ALA A 1 292 ? -20.364 0.794 30.230 1.00 95.25 292 ALA A CA 1
ATOM 2306 C C . ALA A 1 292 ? -21.390 1.476 31.149 1.00 95.25 292 ALA A C 1
ATOM 2308 O O . ALA A 1 292 ? -21.131 1.675 32.332 1.00 95.25 292 ALA A O 1
ATOM 2309 N N . ALA A 1 293 ? -22.572 1.815 30.627 1.00 97.06 293 ALA A N 1
ATOM 2310 C CA . ALA A 1 293 ? -23.662 2.377 31.419 1.00 97.06 293 ALA A CA 1
ATOM 2311 C C . ALA A 1 293 ? -24.155 1.422 32.525 1.00 97.06 293 ALA A C 1
ATOM 2313 O O . ALA A 1 293 ? -24.611 1.886 33.570 1.00 97.06 293 ALA A O 1
ATOM 2314 N N . PHE A 1 294 ? -24.013 0.110 32.317 1.00 96.62 294 PHE A N 1
ATOM 2315 C CA . PHE A 1 294 ? -24.580 -0.953 33.155 1.00 96.62 294 PHE A CA 1
ATOM 2316 C C . PHE A 1 294 ? -23.518 -1.741 33.930 1.00 96.62 294 PHE A C 1
ATOM 2318 O O . PHE A 1 294 ? -23.841 -2.467 34.865 1.00 96.62 294 PHE A O 1
ATOM 2325 N N . ASP A 1 295 ? -22.245 -1.612 33.555 1.00 94.44 295 ASP A N 1
ATOM 2326 C CA . ASP A 1 295 ? -21.170 -2.393 34.154 1.00 94.44 295 ASP A CA 1
ATOM 2327 C C . ASP A 1 295 ? -20.689 -1.846 35.500 1.00 94.44 295 ASP A C 1
ATOM 2329 O O . ASP A 1 295 ? -20.912 -0.689 35.868 1.00 94.44 295 ASP A O 1
ATOM 2333 N N . PHE A 1 296 ? -20.031 -2.716 36.260 1.00 95.50 296 PHE A N 1
ATOM 2334 C CA . PHE A 1 296 ? -19.209 -2.337 37.397 1.00 95.50 296 PHE A CA 1
ATOM 2335 C C . PHE A 1 296 ? -18.036 -3.310 37.481 1.00 95.50 296 PHE A C 1
ATOM 2337 O O . PHE A 1 296 ? -18.244 -4.521 37.482 1.00 95.50 296 PHE A O 1
ATOM 2344 N N . LEU A 1 297 ? -16.808 -2.794 37.524 1.00 94.50 297 LEU A N 1
ATOM 2345 C CA . LEU A 1 297 ? -15.603 -3.590 37.746 1.00 94.50 297 LEU A CA 1
ATOM 2346 C C . LEU A 1 297 ? -14.911 -3.097 39.006 1.00 94.50 297 LEU A C 1
ATOM 2348 O O . LEU A 1 297 ? -14.820 -1.891 39.231 1.00 94.50 297 LEU A O 1
ATOM 2352 N N . TYR A 1 298 ? -14.389 -4.022 39.803 1.00 94.38 298 TYR A N 1
ATOM 2353 C CA . TYR A 1 298 ? -13.659 -3.666 41.009 1.00 94.38 298 TYR A CA 1
ATOM 2354 C C . TYR A 1 298 ? -12.529 -4.652 41.283 1.00 94.38 298 TYR A C 1
ATOM 2356 O O . TYR A 1 298 ? -12.687 -5.867 41.145 1.00 94.38 298 TYR A O 1
ATOM 2364 N N . LYS A 1 299 ? -11.375 -4.107 41.668 1.00 92.88 299 LYS A N 1
ATOM 2365 C CA . LYS A 1 299 ? -10.206 -4.859 42.108 1.00 92.88 299 LYS A CA 1
ATOM 2366 C C . LYS A 1 299 ? -9.565 -4.101 43.276 1.00 92.88 299 LYS A C 1
ATOM 2368 O O . LYS A 1 299 ? -9.164 -2.961 43.047 1.00 92.88 299 LYS A O 1
ATOM 2373 N N . PRO A 1 300 ? -9.463 -4.686 44.482 1.00 90.25 300 PRO A N 1
ATOM 2374 C CA . PRO A 1 300 ? -8.907 -3.999 45.651 1.00 90.25 300 PRO A CA 1
ATOM 2375 C C . PRO A 1 300 ? -7.513 -3.417 45.404 1.00 90.25 300 PRO A C 1
ATOM 2377 O O . PRO A 1 300 ? -7.260 -2.259 45.720 1.00 90.25 300 PRO A O 1
ATOM 2380 N N . GLU A 1 301 ? -6.639 -4.178 44.740 1.00 90.19 301 GLU A N 1
ATOM 2381 C CA . GLU A 1 301 ? -5.250 -3.770 44.496 1.00 90.19 301 GLU A CA 1
ATOM 2382 C C . GLU A 1 301 ? -5.122 -2.715 43.382 1.00 90.19 301 GLU A C 1
ATOM 2384 O O . GLU A 1 301 ? -4.072 -2.096 43.225 1.00 90.19 301 GLU A O 1
ATOM 2389 N N . ASP A 1 302 ? -6.174 -2.516 42.579 1.00 90.44 302 ASP A N 1
ATOM 2390 C CA . ASP A 1 302 ? -6.232 -1.471 41.555 1.00 90.44 302 ASP A CA 1
ATOM 2391 C C . ASP A 1 302 ? -7.673 -0.994 41.306 1.00 90.44 302 ASP A C 1
ATOM 2393 O O . ASP A 1 302 ? -8.301 -1.352 40.299 1.00 90.44 302 ASP A O 1
ATOM 2397 N N . PRO A 1 303 ? -8.212 -0.133 42.183 1.00 87.69 303 PRO A N 1
ATOM 2398 C CA . PRO A 1 303 ? -9.583 0.350 42.051 1.00 87.69 303 PRO A CA 1
ATOM 2399 C C . PRO A 1 303 ? -9.814 1.183 40.779 1.00 87.69 303 PRO A C 1
ATOM 2401 O O . PRO A 1 303 ? -10.947 1.344 40.325 1.00 87.69 303 PRO A O 1
ATOM 2404 N N . THR A 1 304 ? -8.751 1.714 40.162 1.00 87.69 304 THR A N 1
ATOM 2405 C CA . THR A 1 304 ? -8.852 2.531 38.940 1.00 87.69 304 THR A CA 1
ATOM 2406 C C . THR A 1 304 ? -9.156 1.712 37.688 1.00 87.69 304 THR A C 1
ATOM 2408 O O . THR A 1 304 ? -9.490 2.284 36.646 1.00 87.69 304 THR A O 1
ATOM 2411 N N . VAL A 1 305 ? -9.088 0.378 37.782 1.00 88.38 305 VAL A N 1
ATOM 2412 C CA . VAL A 1 305 ? -9.365 -0.556 36.685 1.00 88.38 305 VAL A CA 1
ATOM 2413 C C . VAL A 1 305 ? -10.730 -0.313 36.028 1.00 88.38 305 VAL A C 1
ATOM 2415 O O . VAL A 1 305 ? -10.851 -0.384 34.803 1.00 88.38 305 VAL A O 1
ATOM 2418 N N . ALA A 1 306 ? -11.726 0.087 36.823 1.00 85.56 306 ALA A N 1
ATOM 2419 C CA . ALA A 1 306 ? -13.069 0.416 36.359 1.00 85.56 306 ALA A CA 1
ATOM 2420 C C . ALA A 1 306 ? -13.083 1.572 35.351 1.00 85.56 306 ALA A C 1
ATOM 2422 O O . ALA A 1 306 ? -13.917 1.612 34.458 1.00 85.56 306 ALA A O 1
ATOM 2423 N N . GLY A 1 307 ? -12.161 2.528 35.457 1.00 86.75 307 GLY A N 1
ATOM 2424 C CA . GLY A 1 307 ? -12.107 3.695 34.575 1.00 86.75 307 GLY A CA 1
ATOM 2425 C C . GLY A 1 307 ? -11.490 3.418 33.204 1.00 86.75 307 GLY A C 1
ATOM 2426 O O . GLY A 1 307 ? -11.537 4.289 32.333 1.00 86.75 307 GLY A O 1
ATOM 2427 N N . ARG A 1 308 ? -10.898 2.233 33.005 1.00 88.94 308 ARG A N 1
ATOM 2428 C CA . ARG A 1 308 ? -10.071 1.921 31.828 1.00 88.94 308 ARG A CA 1
ATOM 2429 C C . ARG A 1 308 ? -10.397 0.606 31.119 1.00 88.94 308 ARG A C 1
ATOM 2431 O O . ARG A 1 308 ? -9.891 0.408 30.023 1.00 88.94 308 ARG A O 1
ATOM 2438 N N . MET A 1 309 ? -11.204 -0.273 31.712 1.00 90.56 309 MET A N 1
ATOM 2439 C CA . MET A 1 309 ? -11.567 -1.565 31.120 1.00 90.56 309 MET A CA 1
ATOM 2440 C C . MET A 1 309 ? -13.027 -1.615 30.690 1.00 90.56 309 MET A C 1
ATOM 2442 O O . MET A 1 309 ? -13.906 -1.223 31.450 1.00 90.56 309 MET A O 1
ATOM 2446 N N . PHE A 1 310 ? -13.272 -2.184 29.513 1.00 91.62 310 PHE A N 1
ATOM 2447 C CA . PHE A 1 310 ? -14.583 -2.694 29.127 1.00 91.62 310 PHE A CA 1
ATOM 2448 C C . PHE A 1 310 ? -14.634 -4.207 29.348 1.00 91.62 310 PHE A C 1
ATOM 2450 O O . PHE A 1 310 ? -13.614 -4.891 29.265 1.00 91.62 310 PHE A O 1
ATOM 2457 N N . MET A 1 311 ? -15.826 -4.745 29.610 1.00 88.94 311 MET A N 1
ATOM 2458 C CA . MET A 1 311 ? -16.005 -6.199 29.739 1.00 88.94 311 MET A CA 1
ATOM 2459 C C . MET A 1 311 ? -15.925 -6.934 28.397 1.00 88.94 311 MET A C 1
ATOM 2461 O O . MET A 1 311 ? -15.597 -8.116 28.352 1.00 88.94 311 MET A O 1
ATOM 2465 N N . ARG A 1 312 ? -16.250 -6.240 27.305 1.00 89.50 312 ARG A N 1
ATOM 2466 C CA . ARG A 1 312 ? -16.209 -6.724 25.921 1.00 89.50 312 ARG A CA 1
ATOM 2467 C C . ARG A 1 312 ? -15.688 -5.600 25.033 1.00 89.50 312 ARG A C 1
ATOM 2469 O O . ARG A 1 312 ? -15.757 -4.440 25.423 1.00 89.50 312 ARG A O 1
ATOM 2476 N N . ASN A 1 313 ? -15.222 -5.937 23.833 1.00 93.31 313 ASN A N 1
ATOM 2477 C CA . ASN A 1 313 ? -14.737 -4.950 22.870 1.00 93.31 313 ASN A CA 1
ATOM 2478 C C . ASN A 1 313 ? -15.848 -3.926 22.529 1.00 93.31 313 ASN A C 1
ATOM 2480 O O . ASN A 1 313 ? -16.815 -4.286 21.845 1.00 93.31 313 ASN A O 1
ATOM 2484 N N . PRO A 1 314 ? -15.719 -2.654 22.956 1.00 94.50 314 PRO A N 1
ATOM 2485 C CA . PRO A 1 314 ? -16.778 -1.663 22.791 1.00 94.50 314 PRO A CA 1
ATOM 2486 C C . PRO A 1 314 ? -16.951 -1.242 21.330 1.00 94.50 314 PRO A C 1
ATOM 2488 O O . PRO A 1 314 ? -18.025 -0.788 20.948 1.00 94.50 314 PRO A O 1
ATOM 2491 N N . PHE A 1 315 ? -15.917 -1.391 20.497 1.00 96.06 315 PHE A N 1
ATOM 2492 C CA . PHE A 1 315 ? -15.983 -1.017 19.088 1.00 96.06 315 PHE A CA 1
ATOM 2493 C C . PHE A 1 315 ? -16.921 -1.930 18.306 1.00 96.06 315 PHE A C 1
ATOM 2495 O O . PHE A 1 315 ? -17.714 -1.450 17.500 1.00 96.06 315 PHE A O 1
ATOM 2502 N N . VAL A 1 316 ? -16.832 -3.236 18.566 1.00 93.69 316 VAL A N 1
ATOM 2503 C CA . VAL A 1 316 ? -17.668 -4.250 17.917 1.00 93.69 316 VAL A CA 1
ATOM 2504 C C . VAL A 1 316 ? -19.103 -4.135 18.416 1.00 93.69 316 VAL A C 1
ATOM 2506 O O . VAL A 1 316 ? -19.992 -3.966 17.593 1.00 93.69 316 VAL A O 1
ATOM 2509 N N . LEU A 1 317 ? -19.312 -4.093 19.739 1.00 92.81 317 LEU A N 1
ATOM 2510 C CA . LEU A 1 317 ? -20.651 -3.978 20.334 1.00 92.81 317 LEU A CA 1
ATOM 2511 C C . LEU A 1 317 ? -21.436 -2.776 19.804 1.00 92.81 317 LEU A C 1
ATOM 2513 O O . LEU A 1 317 ? -22.561 -2.915 19.336 1.00 92.81 317 LEU A O 1
ATOM 2517 N N . VAL A 1 318 ? -20.828 -1.587 19.841 1.00 94.69 318 VAL A N 1
ATOM 2518 C CA . VAL A 1 318 ? -21.494 -0.363 19.382 1.00 94.69 318 VAL A CA 1
ATOM 2519 C C . VAL A 1 318 ? -21.760 -0.419 17.877 1.00 94.69 318 VAL A C 1
ATOM 2521 O O . VAL A 1 318 ? -22.793 0.061 17.421 1.00 94.69 318 VAL A O 1
ATOM 2524 N N . ALA A 1 319 ? -20.839 -0.969 17.084 1.00 93.31 319 ALA A N 1
ATOM 2525 C CA . ALA A 1 319 ? -21.019 -1.047 15.641 1.00 93.31 319 ALA A CA 1
ATOM 2526 C C . ALA A 1 319 ? -22.107 -2.056 15.240 1.00 93.31 319 ALA A C 1
ATOM 2528 O O . ALA A 1 319 ? -22.932 -1.727 14.388 1.00 93.31 319 ALA A O 1
ATOM 2529 N N . GLU A 1 320 ? -22.136 -3.234 15.867 1.00 89.25 320 GLU A N 1
ATOM 2530 C CA . GLU A 1 320 ? -23.156 -4.269 15.652 1.00 89.25 320 GLU A CA 1
ATOM 2531 C C . GLU A 1 320 ? -24.549 -3.746 16.010 1.00 89.25 320 GLU A C 1
ATOM 2533 O O . GLU A 1 320 ? -25.429 -3.758 15.148 1.00 89.25 320 GLU A O 1
ATOM 2538 N N . ALA A 1 321 ? -24.695 -3.113 17.180 1.00 89.50 321 ALA A N 1
ATOM 2539 C CA . ALA A 1 321 ? -25.953 -2.500 17.610 1.00 89.50 321 ALA A CA 1
ATOM 2540 C C . ALA A 1 321 ? -26.448 -1.385 16.663 1.00 89.50 321 ALA A C 1
ATOM 2542 O O . ALA A 1 321 ? -27.635 -1.061 16.621 1.00 89.50 321 ALA A O 1
ATOM 2543 N N . LEU A 1 322 ? -25.550 -0.784 15.873 1.00 90.50 322 LEU A N 1
ATOM 2544 C CA . LEU A 1 322 ? -25.873 0.217 14.849 1.00 90.50 322 LEU A CA 1
ATOM 2545 C C . LEU A 1 322 ? -26.011 -0.374 13.428 1.00 90.50 322 LEU A C 1
ATOM 2547 O O . LEU A 1 322 ? -26.218 0.383 12.472 1.00 90.50 322 LEU A O 1
ATOM 2551 N N . GLY A 1 323 ? -25.918 -1.700 13.270 1.00 90.25 323 GLY A N 1
ATOM 2552 C CA . GLY A 1 323 ? -26.006 -2.426 11.994 1.00 90.25 323 GLY A CA 1
ATOM 2553 C C . GLY A 1 323 ? -24.809 -2.209 11.060 1.00 90.25 323 GLY A C 1
ATOM 2554 O O . GLY A 1 323 ? -24.915 -2.329 9.830 1.00 90.25 323 GLY A O 1
ATOM 2555 N N . LEU A 1 324 ? -23.658 -1.837 11.621 1.00 92.88 324 LEU A N 1
ATOM 2556 C CA . LEU A 1 324 ? -22.435 -1.557 10.880 1.00 92.88 324 LEU A CA 1
ATOM 2557 C C . LEU A 1 324 ? -21.574 -2.814 10.751 1.00 92.88 324 LEU A C 1
ATOM 2559 O O . LEU A 1 324 ? -21.404 -3.587 11.685 1.00 92.88 324 LEU A O 1
ATOM 2563 N N . THR A 1 325 ? -20.985 -2.998 9.571 1.00 94.12 325 THR A N 1
ATOM 2564 C CA . THR A 1 325 ? -19.956 -4.019 9.360 1.00 94.12 325 THR A CA 1
ATOM 2565 C C . THR A 1 325 ? -18.602 -3.442 9.714 1.00 94.12 325 THR A C 1
ATOM 2567 O O . THR A 1 325 ? -18.253 -2.344 9.273 1.00 94.12 325 THR A O 1
ATOM 2570 N N . VAL A 1 326 ? -17.821 -4.202 10.469 1.00 95.56 326 VAL A N 1
ATOM 2571 C CA . VAL A 1 326 ? -16.508 -3.786 10.956 1.00 95.56 326 VAL A CA 1
ATOM 2572 C C . VAL A 1 326 ? -15.417 -4.719 10.469 1.00 95.56 326 VAL A C 1
ATOM 2574 O O . VAL A 1 326 ? -15.665 -5.864 10.100 1.00 95.56 326 VAL A O 1
ATOM 2577 N N . ASN A 1 327 ? -14.192 -4.214 10.489 1.00 95.38 327 ASN A N 1
ATOM 2578 C CA . ASN A 1 327 ? -12.990 -5.018 10.412 1.00 95.38 327 ASN A CA 1
ATOM 2579 C C . ASN A 1 327 ? -12.151 -4.724 11.658 1.00 95.38 327 ASN A C 1
ATOM 2581 O O . ASN A 1 327 ? -11.784 -3.570 11.898 1.00 95.38 327 ASN A O 1
ATOM 2585 N N . GLN A 1 328 ? -11.866 -5.766 12.433 1.00 95.00 328 GLN A N 1
ATOM 2586 C CA . GLN A 1 328 ? -10.932 -5.728 13.550 1.00 95.00 328 GLN A CA 1
ATOM 2587 C C . GLN A 1 328 ? -9.785 -6.694 13.267 1.00 95.00 328 GLN A C 1
ATOM 2589 O O . GLN A 1 328 ? -10.003 -7.805 12.786 1.00 95.00 328 GLN A O 1
ATOM 2594 N N . TRP A 1 329 ? -8.562 -6.271 13.566 1.00 94.75 329 TRP A N 1
ATOM 2595 C CA . TRP A 1 329 ? -7.373 -7.087 13.348 1.00 94.75 329 TRP A CA 1
ATOM 2596 C C . TRP A 1 329 ? -6.346 -6.832 14.444 1.00 94.75 329 TRP A C 1
ATOM 2598 O O . TRP A 1 329 ? -6.231 -5.723 14.963 1.00 94.75 329 TRP A O 1
ATOM 2608 N N . SER A 1 330 ? -5.577 -7.859 14.776 1.00 95.00 330 SER A N 1
ATOM 2609 C CA . SER A 1 330 ? -4.450 -7.786 15.704 1.00 95.00 330 SER A CA 1
ATOM 2610 C C . SER A 1 330 ? -3.375 -8.765 15.261 1.00 95.00 330 SER A C 1
ATOM 2612 O O . SER A 1 330 ? -3.689 -9.822 14.714 1.00 95.00 330 SER A O 1
ATOM 2614 N N . ALA A 1 331 ? -2.119 -8.440 15.538 1.00 95.00 331 ALA A N 1
ATOM 2615 C CA . ALA A 1 331 ? -0.974 -9.287 15.235 1.00 95.00 331 ALA A CA 1
ATOM 2616 C C . ALA A 1 331 ? 0.041 -9.219 16.380 1.00 95.00 331 ALA A C 1
ATOM 2618 O O . ALA A 1 331 ? -0.021 -8.337 17.234 1.00 95.00 331 ALA A O 1
ATOM 2619 N N . SER A 1 332 ? 1.006 -10.137 16.400 1.00 93.69 332 SER A N 1
ATOM 2620 C CA . SER A 1 332 ? 2.092 -10.121 17.389 1.00 93.69 332 SER A CA 1
ATOM 2621 C C . SER A 1 332 ? 3.124 -9.014 17.140 1.00 93.69 332 SER A C 1
ATOM 2623 O O . SER A 1 332 ? 3.918 -8.719 18.029 1.00 93.69 332 SER A O 1
ATOM 2625 N N . THR A 1 333 ? 3.120 -8.390 15.957 1.00 95.75 333 THR A N 1
ATOM 2626 C CA . THR A 1 333 ? 4.035 -7.306 15.573 1.00 95.75 333 THR A CA 1
ATOM 2627 C C . THR A 1 333 ? 3.290 -6.175 14.864 1.00 95.75 333 THR A C 1
ATOM 2629 O O . THR A 1 333 ? 2.297 -6.407 14.171 1.00 95.75 333 THR A O 1
ATOM 2632 N N . ALA A 1 334 ? 3.799 -4.944 14.988 1.00 95.31 334 ALA A N 1
ATOM 2633 C CA . ALA A 1 334 ? 3.241 -3.783 14.291 1.00 95.31 334 ALA A CA 1
ATOM 2634 C C . ALA A 1 334 ? 3.256 -3.974 12.763 1.00 95.31 334 ALA A C 1
ATOM 2636 O O . ALA A 1 334 ? 2.279 -3.650 12.091 1.00 95.31 334 ALA A O 1
ATOM 2637 N N . GLU A 1 335 ? 4.340 -4.544 12.221 1.00 95.88 335 GLU A N 1
ATOM 2638 C CA . GLU A 1 335 ? 4.487 -4.813 10.783 1.00 95.88 335 GLU A CA 1
ATOM 2639 C C . GLU A 1 335 ? 3.412 -5.793 10.288 1.00 95.88 335 GLU A C 1
ATOM 2641 O O . GLU A 1 335 ? 2.785 -5.555 9.256 1.00 95.88 335 GLU A O 1
ATOM 2646 N N . GLY A 1 336 ? 3.125 -6.844 11.069 1.00 93.69 336 GLY A N 1
ATOM 2647 C CA . GLY A 1 336 ? 2.074 -7.817 10.759 1.00 93.69 336 GLY A CA 1
ATOM 2648 C C . GLY A 1 336 ? 0.663 -7.217 10.750 1.00 93.69 336 GLY A C 1
ATOM 2649 O O . GLY A 1 336 ? -0.201 -7.689 10.014 1.00 93.69 336 GLY A O 1
ATOM 2650 N N . SER A 1 337 ? 0.423 -6.148 11.517 1.00 96.25 337 SER A N 1
ATOM 2651 C CA . SER A 1 337 ? -0.835 -5.391 11.468 1.00 96.25 337 SER A CA 1
ATOM 2652 C C . SER A 1 337 ? -0.860 -4.341 10.347 1.00 96.25 337 SER A C 1
ATOM 2654 O O . SER A 1 337 ? -1.935 -4.003 9.844 1.00 96.25 337 SER A O 1
ATOM 2656 N N . PHE A 1 338 ?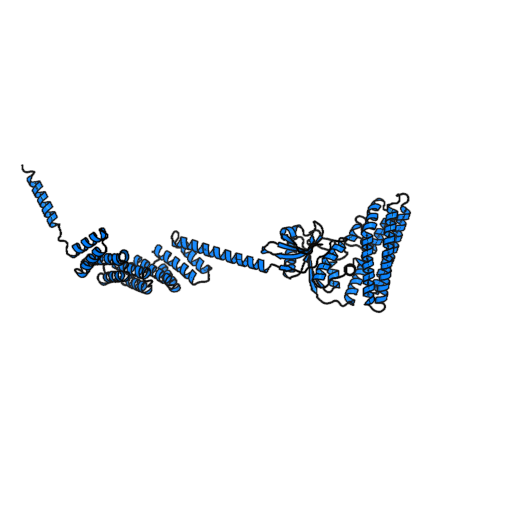 0.290 -3.811 9.926 1.00 97.19 338 PHE A N 1
ATOM 2657 C CA . PHE A 1 338 ? 0.346 -2.666 9.014 1.00 97.19 338 PHE A CA 1
ATOM 2658 C C . PHE A 1 338 ? -0.236 -2.953 7.626 1.00 97.19 338 PHE A C 1
ATOM 2660 O O . PHE A 1 338 ? -0.883 -2.080 7.054 1.00 97.19 338 PHE A O 1
ATOM 2667 N N . GLY A 1 339 ? -0.064 -4.169 7.095 1.00 94.25 339 GLY A N 1
ATOM 2668 C CA . GLY A 1 339 ? -0.621 -4.550 5.790 1.00 94.25 339 GLY A CA 1
ATOM 2669 C C . GLY A 1 339 ? -2.144 -4.375 5.722 1.00 94.25 339 GLY A C 1
ATOM 2670 O O . GLY A 1 339 ? -2.652 -3.708 4.819 1.00 94.25 339 GLY A O 1
ATOM 2671 N N . THR A 1 340 ? -2.865 -4.890 6.723 1.00 95.50 340 THR A N 1
ATOM 2672 C CA . THR A 1 340 ? -4.328 -4.749 6.842 1.00 95.50 340 THR A CA 1
ATOM 2673 C C . THR A 1 340 ? -4.746 -3.285 6.994 1.00 95.50 340 THR A C 1
ATOM 2675 O O . THR A 1 340 ? -5.716 -2.847 6.373 1.00 95.50 340 THR A O 1
ATOM 2678 N N . LEU A 1 341 ? -3.974 -2.500 7.752 1.00 97.44 341 LEU A N 1
ATOM 2679 C CA . LEU A 1 341 ? -4.221 -1.070 7.943 1.00 97.44 341 LEU A CA 1
ATOM 2680 C C . LEU A 1 341 ? -4.062 -0.305 6.629 1.00 97.44 341 LEU A C 1
ATOM 2682 O O . LEU A 1 341 ? -4.935 0.482 6.261 1.00 97.44 341 LEU A O 1
ATOM 2686 N N . ALA A 1 342 ? -2.980 -0.562 5.894 1.00 95.75 342 ALA A N 1
ATOM 2687 C CA . ALA A 1 342 ? -2.726 0.070 4.609 1.00 95.75 342 ALA A CA 1
ATOM 2688 C C . ALA A 1 342 ? -3.858 -0.247 3.622 1.00 95.75 342 ALA A C 1
ATOM 2690 O O . ALA A 1 342 ? -4.390 0.670 3.000 1.00 95.75 342 ALA A O 1
ATOM 2691 N N . GLN A 1 343 ? -4.300 -1.506 3.540 1.00 94.00 343 GLN A N 1
ATOM 2692 C CA . GLN A 1 343 ? -5.435 -1.914 2.702 1.00 94.00 343 GLN A CA 1
ATOM 2693 C C . GLN A 1 343 ? -6.757 -1.246 3.109 1.00 94.00 343 GLN A C 1
ATOM 2695 O O . GLN A 1 343 ? -7.549 -0.850 2.250 1.00 94.00 343 GLN A O 1
ATOM 2700 N N . ALA A 1 344 ? -7.021 -1.101 4.410 1.00 95.75 344 ALA A N 1
ATOM 2701 C CA . ALA A 1 344 ? -8.208 -0.404 4.896 1.00 95.75 344 ALA A CA 1
ATOM 2702 C C . ALA A 1 344 ? -8.206 1.067 4.457 1.00 95.75 344 ALA A C 1
ATOM 2704 O O . ALA A 1 344 ? -9.184 1.521 3.853 1.00 95.75 344 ALA A O 1
ATOM 2705 N N . VAL A 1 345 ? -7.076 1.753 4.649 1.00 96.69 345 VAL A N 1
ATOM 2706 C CA . VAL A 1 345 ? -6.881 3.143 4.228 1.00 96.69 345 VAL A CA 1
ATOM 2707 C C . VAL A 1 345 ? -7.006 3.289 2.713 1.00 96.69 345 VAL A C 1
ATOM 2709 O O . VAL A 1 345 ? -7.729 4.181 2.275 1.00 96.69 345 VAL A O 1
ATOM 2712 N N . GLN A 1 346 ? -6.393 2.401 1.914 1.00 91.56 346 GLN A N 1
ATOM 2713 C CA . GLN A 1 346 ? -6.552 2.376 0.449 1.00 91.56 346 GLN A CA 1
ATOM 2714 C C . GLN A 1 346 ? -8.022 2.268 0.034 1.00 91.56 346 GLN A C 1
ATOM 2716 O O . GLN A 1 346 ? -8.474 2.992 -0.849 1.00 91.56 346 GLN A O 1
ATOM 2721 N N . GLY A 1 347 ? -8.795 1.437 0.738 1.00 92.88 347 GLY A N 1
ATOM 2722 C CA . GLY A 1 347 ? -10.244 1.313 0.561 1.00 92.88 347 GLY A CA 1
ATOM 2723 C C . GLY A 1 347 ? -11.060 2.513 1.058 1.00 92.88 347 GLY A C 1
ATOM 2724 O O . GLY A 1 347 ? -12.283 2.436 1.089 1.00 92.88 347 GLY A O 1
ATOM 2725 N N . GLY A 1 348 ? -10.421 3.610 1.478 1.00 95.00 348 GLY A N 1
ATOM 2726 C CA . GLY A 1 348 ? -11.094 4.811 1.968 1.00 95.00 348 GLY A CA 1
ATOM 2727 C C . GLY A 1 348 ? -11.657 4.691 3.383 1.00 95.00 348 GLY A C 1
ATOM 2728 O O . GLY A 1 348 ? -12.515 5.491 3.747 1.00 95.00 348 GLY A O 1
ATOM 2729 N N . ARG A 1 349 ? -11.190 3.719 4.174 1.00 96.00 349 ARG A N 1
ATOM 2730 C CA . ARG A 1 349 ? -11.660 3.473 5.543 1.00 96.00 349 ARG A CA 1
ATOM 2731 C C . ARG A 1 349 ? -10.613 3.965 6.544 1.00 96.00 349 ARG A C 1
ATOM 2733 O O . ARG A 1 349 ? -9.508 3.421 6.556 1.00 96.00 349 ARG A O 1
ATOM 2740 N N . PRO A 1 350 ? -10.918 4.982 7.368 1.00 97.88 350 PRO A N 1
ATOM 2741 C CA . PRO A 1 350 ? -10.023 5.392 8.437 1.00 97.88 350 PRO A CA 1
ATOM 2742 C C . PRO A 1 350 ? -9.881 4.272 9.471 1.00 97.88 350 PRO A C 1
ATOM 2744 O O . PRO A 1 350 ? -10.835 3.540 9.743 1.00 97.88 350 PRO A O 1
ATOM 2747 N N . VAL A 1 351 ? -8.689 4.144 10.048 1.00 98.50 351 VAL A N 1
ATOM 2748 C CA . VAL A 1 351 ? -8.344 3.024 10.931 1.00 98.50 351 VAL A CA 1
ATOM 2749 C C . VAL A 1 351 ? -8.002 3.540 12.319 1.00 98.50 351 VAL A C 1
ATOM 2751 O O . VAL A 1 351 ? -7.036 4.274 12.494 1.00 98.50 351 VAL A O 1
ATOM 2754 N N . LEU A 1 352 ? -8.780 3.148 13.319 1.00 98.19 352 LEU A N 1
ATOM 2755 C CA . LEU A 1 352 ? -8.524 3.452 14.719 1.00 98.19 352 LEU A CA 1
ATOM 2756 C C . LEU A 1 352 ? -7.436 2.524 15.270 1.00 98.19 352 LEU A C 1
ATOM 2758 O O . LEU A 1 352 ? -7.560 1.303 15.186 1.00 98.19 352 LEU A O 1
ATOM 2762 N N . ILE A 1 353 ? -6.397 3.111 15.861 1.00 97.44 353 ILE A N 1
ATOM 2763 C CA . ILE A 1 353 ? -5.289 2.415 16.528 1.00 97.44 353 ILE A CA 1
ATOM 2764 C C . ILE A 1 353 ? -4.975 3.080 17.872 1.00 97.44 353 ILE A C 1
ATOM 2766 O O . ILE A 1 353 ? -5.339 4.234 18.114 1.00 97.44 353 ILE A O 1
ATOM 2770 N N . ARG A 1 354 ? -4.245 2.373 18.737 1.00 95.31 354 ARG A N 1
ATOM 2771 C CA . ARG A 1 354 ? -3.770 2.904 20.019 1.00 95.31 354 ARG A CA 1
ATOM 2772 C C . ARG A 1 354 ? -2.268 3.160 19.978 1.00 95.31 354 ARG A C 1
ATOM 2774 O O . ARG A 1 354 ? -1.500 2.304 19.548 1.00 95.31 354 ARG A O 1
ATOM 2781 N N . GLN A 1 355 ? -1.854 4.322 20.457 1.00 94.12 355 GLN A N 1
ATOM 2782 C CA . GLN A 1 355 ? -0.465 4.703 20.695 1.00 94.12 355 GLN A CA 1
ATOM 2783 C C . GLN A 1 355 ? -0.114 4.447 22.163 1.00 94.12 355 GLN A C 1
ATOM 2785 O O . GLN A 1 355 ? -0.946 4.712 23.020 1.00 94.12 355 GLN A O 1
ATOM 2790 N N . SER A 1 356 ? 1.100 3.979 22.480 1.00 87.75 356 SER A N 1
ATOM 2791 C CA . SER A 1 356 ? 1.499 3.749 23.886 1.00 87.75 356 SER A CA 1
ATOM 2792 C C . SER A 1 356 ? 2.159 4.946 24.574 1.00 87.75 356 SER A C 1
ATOM 2794 O O . SER A 1 356 ? 2.156 5.019 25.801 1.00 87.75 356 SER A O 1
ATOM 2796 N N . ARG A 1 357 ? 2.808 5.851 23.827 1.00 84.81 357 ARG A N 1
ATOM 2797 C CA . ARG A 1 357 ? 3.578 6.970 24.405 1.00 84.81 357 ARG 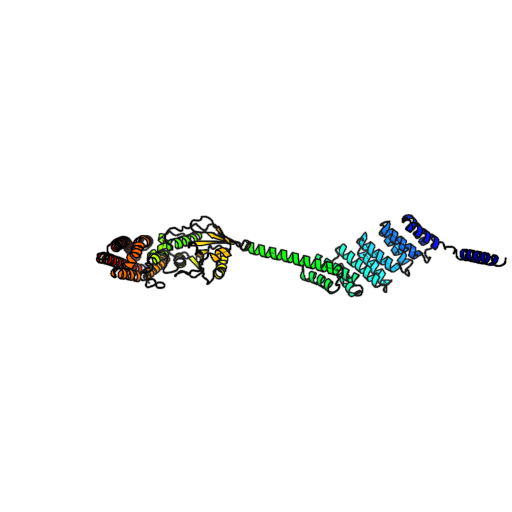A CA 1
ATOM 2798 C C . ARG A 1 357 ? 3.443 8.261 23.595 1.00 84.81 357 ARG A C 1
ATOM 2800 O O . ARG A 1 357 ? 4.092 8.364 22.553 1.00 84.81 357 ARG A O 1
ATOM 2807 N N . PRO A 1 358 ? 2.682 9.257 24.082 1.00 89.00 358 PRO A N 1
ATOM 2808 C CA . PRO A 1 358 ? 1.696 9.142 25.167 1.00 89.00 358 PRO A CA 1
ATOM 2809 C C . PRO A 1 358 ? 0.577 8.140 24.835 1.00 89.00 358 PRO A C 1
ATOM 2811 O O . PRO A 1 358 ? 0.283 7.927 23.661 1.00 89.00 358 PRO A O 1
ATOM 2814 N N . ASP A 1 359 ? -0.037 7.544 25.861 1.00 89.81 359 ASP A N 1
ATOM 2815 C CA . ASP A 1 359 ? -1.181 6.642 25.686 1.00 89.81 359 ASP A CA 1
ATOM 2816 C C . ASP A 1 359 ? -2.386 7.417 25.146 1.00 89.81 359 ASP A C 1
ATOM 2818 O O . ASP A 1 359 ? -2.866 8.350 25.794 1.00 89.81 359 ASP A O 1
ATOM 2822 N N . ARG A 1 360 ? -2.813 7.101 23.920 1.00 92.81 360 ARG A N 1
ATOM 2823 C CA . ARG A 1 360 ? -3.963 7.741 23.265 1.00 92.81 360 ARG A CA 1
ATOM 2824 C C . ARG A 1 360 ? -4.445 6.962 22.054 1.00 92.81 360 ARG A C 1
ATOM 2826 O O . ARG A 1 360 ? -3.716 6.173 21.457 1.00 92.81 360 ARG A O 1
ATOM 2833 N N . TRP A 1 361 ? -5.659 7.282 21.635 1.00 95.62 361 TRP A N 1
ATOM 2834 C CA . TRP A 1 361 ? -6.230 6.816 20.380 1.00 95.62 361 TRP A CA 1
ATOM 2835 C C . TRP A 1 361 ? -5.843 7.725 19.214 1.00 95.62 361 TRP A C 1
ATOM 2837 O O . TRP A 1 361 ? -5.829 8.952 19.344 1.00 95.62 361 TRP A O 1
ATOM 2847 N N . LEU A 1 362 ? -5.549 7.108 18.073 1.00 97.19 362 LEU A N 1
ATOM 2848 C CA . LEU A 1 362 ? -5.259 7.761 16.800 1.00 97.19 362 LEU A CA 1
ATOM 2849 C C . LEU A 1 362 ? -6.157 7.168 15.718 1.00 97.19 362 LEU A C 1
ATOM 2851 O O . LEU A 1 362 ? -6.416 5.968 15.723 1.00 97.19 362 LEU A O 1
ATOM 2855 N N . ILE A 1 363 ? -6.567 7.982 14.751 1.00 98.50 363 ILE A N 1
ATOM 2856 C CA . ILE A 1 363 ? -7.252 7.498 13.550 1.00 98.50 363 ILE A CA 1
ATOM 2857 C C . ILE A 1 363 ? -6.322 7.693 12.363 1.00 98.50 363 ILE A C 1
ATOM 2859 O O . ILE A 1 363 ? -6.057 8.822 11.968 1.00 98.50 363 ILE A O 1
ATOM 2863 N N . VAL A 1 364 ? -5.815 6.614 11.780 1.00 98.44 364 VAL A N 1
ATOM 2864 C CA . VAL A 1 364 ? -5.016 6.663 10.558 1.00 98.44 364 VAL A CA 1
ATOM 2865 C C . VAL A 1 364 ? -5.925 6.985 9.377 1.00 98.44 364 VAL A C 1
ATOM 2867 O O . VAL A 1 364 ? -6.906 6.291 9.115 1.00 98.44 364 VAL A O 1
ATOM 2870 N N . THR A 1 365 ? -5.603 8.069 8.682 1.00 98.19 365 THR A N 1
ATOM 2871 C CA . THR A 1 365 ? -6.408 8.670 7.615 1.00 98.19 365 THR A CA 1
ATOM 2872 C C . THR A 1 365 ? -5.727 8.604 6.255 1.00 98.19 365 THR A C 1
ATOM 2874 O O . THR A 1 365 ? -6.351 8.935 5.254 1.00 98.19 365 THR A O 1
ATOM 2877 N N . GLY A 1 366 ? -4.466 8.185 6.159 1.00 97.25 366 GLY A N 1
ATOM 2878 C CA . GLY A 1 366 ? -3.792 8.125 4.866 1.00 97.25 366 GLY A CA 1
ATOM 2879 C C . GLY A 1 366 ? -2.473 7.373 4.882 1.00 97.25 366 GLY A C 1
ATOM 2880 O O . GLY A 1 366 ? -1.825 7.260 5.918 1.00 97.25 366 GLY A O 1
ATOM 2881 N N . TYR A 1 367 ? -2.062 6.892 3.713 1.00 96.75 367 TYR A N 1
ATOM 2882 C CA . TYR A 1 367 ? -0.741 6.324 3.477 1.00 96.75 367 TYR A CA 1
ATOM 2883 C C . TYR A 1 367 ? -0.236 6.779 2.106 1.00 96.75 367 TYR A C 1
ATOM 2885 O O . TYR A 1 367 ? -0.953 6.693 1.105 1.00 96.75 367 TYR A O 1
ATOM 2893 N N . ARG A 1 368 ? 0.990 7.304 2.083 1.00 95.38 368 ARG A N 1
ATOM 2894 C CA . ARG A 1 368 ? 1.728 7.751 0.898 1.00 95.38 368 ARG A CA 1
ATOM 2895 C C . ARG A 1 368 ? 2.994 6.898 0.783 1.00 95.38 368 ARG A C 1
ATOM 2897 O O . ARG A 1 368 ? 4.030 7.297 1.321 1.00 95.38 368 ARG A O 1
ATOM 2904 N N . PRO A 1 369 ? 2.929 5.740 0.106 1.00 92.50 369 PRO A N 1
ATOM 2905 C CA . PRO A 1 369 ? 4.054 4.810 0.016 1.00 92.50 369 PRO A CA 1
ATOM 2906 C C . PRO A 1 369 ? 5.324 5.465 -0.541 1.00 92.50 369 PRO A C 1
ATOM 2908 O O . PRO A 1 369 ? 6.391 5.323 0.042 1.00 92.50 369 PRO A O 1
ATOM 2911 N N . ALA A 1 370 ? 5.190 6.279 -1.597 1.00 89.69 370 ALA A N 1
ATOM 2912 C CA . ALA A 1 370 ? 6.311 6.966 -2.249 1.00 89.69 370 ALA A CA 1
ATOM 2913 C C . ALA A 1 370 ? 7.064 7.960 -1.341 1.00 89.69 370 ALA A C 1
ATOM 2915 O O . ALA A 1 370 ? 8.207 8.301 -1.620 1.00 89.69 370 ALA A O 1
ATOM 2916 N N . GLN A 1 371 ? 6.420 8.457 -0.281 1.00 91.50 371 GLN A N 1
ATOM 2917 C CA . GLN A 1 371 ? 7.006 9.421 0.661 1.00 91.50 371 GLN A CA 1
ATOM 2918 C C . GLN A 1 371 ? 7.352 8.774 2.010 1.00 91.50 371 GLN A C 1
ATOM 2920 O O . GLN A 1 371 ? 7.774 9.479 2.921 1.00 91.50 371 GLN A O 1
ATOM 2925 N N . ASP A 1 372 ? 7.106 7.468 2.159 1.00 93.25 372 ASP A N 1
ATOM 2926 C CA . ASP A 1 372 ? 7.094 6.744 3.434 1.00 93.25 372 ASP A CA 1
ATOM 2927 C C . ASP A 1 372 ? 6.264 7.442 4.530 1.00 93.25 372 ASP A C 1
ATOM 2929 O O . ASP A 1 372 ? 6.616 7.445 5.706 1.00 93.25 372 ASP A O 1
ATOM 2933 N N . GLN A 1 373 ? 5.143 8.068 4.152 1.00 96.19 373 GLN A N 1
ATOM 2934 C CA . GLN A 1 373 ? 4.329 8.857 5.080 1.00 96.19 373 GLN A CA 1
ATOM 2935 C C . GLN A 1 373 ? 3.005 8.186 5.410 1.00 96.19 373 GLN A C 1
ATOM 2937 O O . GLN A 1 373 ? 2.201 7.890 4.526 1.00 96.19 373 GLN A O 1
ATOM 2942 N N . VAL A 1 374 ? 2.721 8.063 6.700 1.00 97.81 374 VAL A N 1
ATOM 2943 C CA . VAL A 1 374 ? 1.408 7.708 7.233 1.00 97.81 374 VAL A CA 1
ATOM 2944 C C . VAL A 1 374 ? 0.773 8.950 7.843 1.00 97.81 374 VAL A C 1
ATOM 2946 O O . VAL A 1 374 ? 1.407 9.674 8.609 1.00 97.81 374 VAL A O 1
ATOM 2949 N N . LEU A 1 375 ? -0.484 9.209 7.493 1.00 98.19 375 LEU A N 1
ATOM 2950 C CA . LEU A 1 375 ? -1.260 10.325 8.014 1.00 98.19 375 LEU A CA 1
ATOM 2951 C C . LEU A 1 375 ? -2.226 9.820 9.076 1.00 98.19 375 LEU A C 1
ATOM 2953 O O . LEU A 1 375 ? -2.921 8.830 8.858 1.00 98.19 375 LEU A O 1
ATOM 2957 N N . PHE A 1 376 ? -2.300 10.515 10.205 1.00 97.75 376 PHE A N 1
ATOM 2958 C CA . PHE A 1 376 ? -3.224 10.178 11.281 1.00 97.75 376 PHE A CA 1
ATOM 2959 C C . PHE A 1 376 ? -3.796 11.422 11.958 1.00 97.75 376 PHE A C 1
ATOM 2961 O O . PHE A 1 376 ? -3.162 12.472 12.019 1.00 97.75 376 PHE A O 1
ATOM 2968 N N . LEU A 1 377 ? -4.998 11.292 12.502 1.00 97.75 377 LEU A N 1
ATOM 2969 C CA . LEU A 1 377 ? -5.681 12.269 13.331 1.00 97.75 377 LEU A CA 1
ATOM 2970 C C . LEU A 1 377 ? -5.519 11.874 14.803 1.00 97.75 377 LEU A C 1
ATOM 2972 O O . LEU A 1 377 ? -5.953 10.797 15.214 1.00 97.75 377 LEU A O 1
ATOM 2976 N N . ALA A 1 378 ? -4.891 12.741 15.594 1.00 95.56 378 ALA A N 1
ATOM 2977 C CA . ALA A 1 378 ? -4.815 12.589 17.045 1.00 95.56 378 ALA A CA 1
ATOM 2978 C C . ALA A 1 378 ? -5.965 13.331 17.738 1.00 95.56 378 ALA A C 1
ATOM 2980 O O . ALA A 1 378 ? -6.486 14.315 17.205 1.00 95.56 378 ALA A O 1
ATOM 2981 N N . ALA A 1 379 ? -6.308 12.897 18.951 1.00 93.69 379 ALA A N 1
ATOM 2982 C CA . ALA A 1 379 ? -7.290 13.577 19.789 1.00 93.69 379 ALA A CA 1
ATOM 2983 C C . ALA A 1 379 ? -6.981 15.082 19.938 1.00 93.69 379 ALA A C 1
ATOM 2985 O O . ALA A 1 379 ? -5.820 15.493 20.024 1.00 93.69 379 ALA A O 1
ATOM 2986 N N . GLY A 1 380 ? -8.030 15.902 19.918 1.00 91.56 380 GLY A N 1
ATOM 2987 C CA . GLY A 1 380 ? -7.968 17.361 20.021 1.00 91.56 380 GLY A CA 1
ATOM 2988 C C . GLY A 1 380 ? -7.474 18.086 18.764 1.00 91.56 380 GLY A C 1
ATOM 2989 O O . GLY A 1 380 ? -7.429 19.314 18.756 1.00 91.56 380 GLY A O 1
ATOM 2990 N N . ARG A 1 381 ? -7.099 17.372 17.693 1.00 92.69 381 ARG A N 1
ATOM 2991 C CA . ARG A 1 381 ? -6.635 17.988 16.440 1.00 92.69 381 ARG A CA 1
ATOM 2992 C C . ARG A 1 381 ? -7.743 18.039 15.395 1.00 92.69 381 ARG A C 1
ATOM 2994 O O . ARG A 1 381 ? -8.536 17.114 15.273 1.00 92.69 381 ARG A O 1
ATOM 3001 N N . GLN A 1 382 ? -7.734 19.105 14.596 1.00 88.50 382 GLN A N 1
ATOM 3002 C CA . GLN A 1 382 ? -8.635 19.263 13.447 1.00 88.50 382 GLN A CA 1
ATOM 3003 C C . GLN A 1 382 ? -8.101 18.613 12.166 1.00 88.50 382 GLN A C 1
ATOM 3005 O O . GLN A 1 382 ? -8.879 18.167 11.330 1.00 88.50 382 GLN A O 1
ATOM 3010 N N . HIS A 1 383 ? -6.778 18.561 12.006 1.00 91.81 383 HIS A N 1
ATOM 3011 C CA . HIS A 1 383 ? -6.125 18.099 10.784 1.00 91.81 383 HIS A CA 1
ATOM 3012 C C . HIS A 1 383 ? -5.236 16.892 11.067 1.00 91.81 383 HIS A C 1
ATOM 3014 O O . HIS A 1 383 ? -4.648 16.773 12.146 1.00 91.81 383 HIS A O 1
ATOM 3020 N N . SER A 1 384 ? -5.122 16.011 10.071 1.00 94.81 384 SER A N 1
ATOM 3021 C CA . SER A 1 384 ? -4.206 14.875 10.135 1.00 94.81 384 SER A CA 1
ATOM 3022 C C . SER A 1 384 ? -2.750 15.336 10.087 1.00 94.81 384 SER A C 1
ATOM 3024 O O . SER A 1 384 ? -2.399 16.265 9.361 1.00 94.81 384 SER A O 1
ATOM 3026 N N . THR A 1 385 ? -1.898 14.655 10.840 1.00 95.12 385 THR A N 1
ATOM 3027 C CA . THR A 1 385 ? -0.447 14.839 10.862 1.00 95.12 385 THR A CA 1
ATOM 3028 C C . THR A 1 385 ? 0.247 13.689 10.158 1.00 95.12 385 THR A C 1
ATOM 3030 O O . THR A 1 385 ? -0.201 12.550 10.263 1.00 95.12 385 THR A O 1
ATOM 3033 N N . ALA A 1 386 ? 1.339 13.983 9.455 1.00 96.62 386 ALA A N 1
ATOM 3034 C CA . ALA A 1 386 ? 2.163 12.974 8.801 1.00 96.62 386 ALA A CA 1
ATOM 3035 C C . ALA A 1 386 ? 3.286 12.495 9.731 1.00 96.62 386 ALA A C 1
ATOM 3037 O O . ALA A 1 386 ? 3.862 13.285 10.478 1.00 96.62 386 ALA A O 1
ATOM 3038 N N . THR A 1 387 ? 3.607 11.210 9.651 1.00 97.00 387 THR A N 1
ATOM 3039 C CA . THR A 1 387 ? 4.778 10.587 10.275 1.00 97.00 387 THR A CA 1
ATOM 3040 C C . THR A 1 387 ? 5.361 9.523 9.349 1.00 97.00 387 THR A C 1
ATOM 3042 O O . THR A 1 387 ? 4.678 9.081 8.426 1.00 97.00 387 THR A O 1
ATOM 3045 N N . GLY A 1 388 ? 6.605 9.107 9.584 1.00 97.50 388 GLY A N 1
ATOM 3046 C CA . GLY A 1 388 ? 7.210 7.983 8.866 1.00 97.50 388 GLY A CA 1
ATOM 3047 C C . GLY A 1 388 ? 6.531 6.652 9.210 1.00 97.50 388 GLY A C 1
ATOM 3048 O O . GLY A 1 388 ? 6.063 6.490 10.343 1.00 97.50 388 GLY A O 1
ATOM 3049 N N . LYS A 1 389 ? 6.511 5.667 8.298 1.00 97.00 389 LYS A N 1
ATOM 3050 C CA . LYS A 1 389 ? 5.976 4.321 8.609 1.00 97.00 389 LYS A CA 1
ATOM 3051 C C . LYS A 1 389 ? 6.680 3.725 9.828 1.00 97.00 389 LYS A C 1
ATOM 3053 O O . LYS A 1 389 ? 6.014 3.295 10.764 1.00 97.00 389 LYS A O 1
ATOM 3058 N N . ALA A 1 390 ? 8.013 3.753 9.852 1.00 96.88 390 ALA A N 1
ATOM 3059 C CA . ALA A 1 390 ? 8.804 3.211 10.959 1.00 96.88 390 ALA A CA 1
ATOM 3060 C C . ALA A 1 390 ? 8.437 3.841 12.315 1.00 96.88 390 ALA A C 1
ATOM 3062 O O . ALA A 1 390 ? 8.330 3.147 13.326 1.00 96.88 390 ALA A O 1
ATOM 3063 N N . GLU A 1 391 ? 8.180 5.150 12.329 1.00 96.62 391 GLU A N 1
ATOM 3064 C CA . GLU A 1 391 ? 7.786 5.868 13.538 1.00 96.62 391 GLU A CA 1
ATOM 3065 C C . GLU A 1 391 ? 6.362 5.505 13.980 1.00 96.62 391 GLU A C 1
ATOM 3067 O O . GLU A 1 391 ? 6.136 5.274 15.170 1.00 96.62 391 GLU A O 1
ATOM 3072 N N . LEU A 1 392 ? 5.418 5.359 13.038 1.00 96.75 392 LEU A N 1
ATOM 3073 C CA . LEU A 1 392 ? 4.079 4.843 13.342 1.00 96.75 392 LEU A CA 1
ATOM 3074 C C . LEU A 1 392 ? 4.150 3.446 13.983 1.00 96.75 392 LEU A C 1
ATOM 3076 O O . LEU A 1 392 ? 3.490 3.183 14.985 1.00 96.75 392 LEU A O 1
ATOM 3080 N N . LEU A 1 393 ? 4.957 2.544 13.426 1.00 96.75 393 LEU A N 1
ATOM 3081 C CA . LEU A 1 393 ? 5.094 1.182 13.947 1.00 96.75 393 LEU A CA 1
ATOM 3082 C C . LEU A 1 393 ? 5.685 1.169 15.358 1.00 96.75 393 LEU A C 1
ATOM 3084 O O . LEU A 1 393 ? 5.243 0.394 16.204 1.00 96.75 393 LEU A O 1
ATOM 3088 N N . ARG A 1 394 ? 6.650 2.056 15.626 1.00 95.56 394 ARG A N 1
ATOM 3089 C CA . ARG A 1 394 ? 7.278 2.215 16.943 1.00 95.56 394 ARG A CA 1
ATOM 3090 C C . ARG A 1 394 ? 6.305 2.750 17.994 1.00 95.56 394 ARG A C 1
ATOM 3092 O O . ARG A 1 394 ? 6.397 2.368 19.159 1.00 95.56 394 ARG A O 1
ATOM 3099 N N . MET A 1 395 ? 5.407 3.657 17.607 1.00 94.88 395 MET A N 1
ATOM 3100 C CA . MET A 1 395 ? 4.441 4.269 18.525 1.00 94.88 395 MET A CA 1
ATOM 3101 C C . MET A 1 395 ? 3.167 3.426 18.719 1.00 94.88 395 MET A C 1
ATOM 3103 O O . MET A 1 395 ? 2.494 3.596 19.741 1.00 94.88 395 MET A O 1
ATOM 3107 N N . TRP A 1 396 ? 2.842 2.529 17.777 1.00 96.50 396 TRP A N 1
ATOM 3108 C CA . TRP A 1 396 ? 1.677 1.642 17.838 1.00 96.50 396 TRP A CA 1
ATOM 3109 C C . TRP A 1 396 ? 1.788 0.679 19.021 1.00 96.50 396 TRP A C 1
ATOM 3111 O O . TRP A 1 396 ? 2.774 -0.035 19.197 1.00 96.50 396 TRP A O 1
ATOM 3121 N N . SER A 1 397 ? 0.754 0.666 19.854 1.00 94.94 397 SER A N 1
ATOM 3122 C CA . SER A 1 397 ? 0.707 -0.124 21.071 1.00 94.94 397 SER A CA 1
ATOM 3123 C C . SER A 1 397 ? 0.714 -1.627 20.813 1.00 94.94 397 SER A C 1
ATOM 3125 O O . SER A 1 397 ? -0.271 -2.197 20.347 1.00 94.94 397 SER A O 1
ATOM 3127 N N . GLY A 1 398 ? 1.804 -2.275 21.223 1.00 91.88 398 GLY A N 1
ATOM 3128 C CA . GLY A 1 398 ? 1.894 -3.730 21.366 1.00 91.88 398 GLY A CA 1
ATOM 3129 C C . GLY A 1 398 ? 1.280 -4.259 22.666 1.00 91.88 398 GLY A C 1
ATOM 3130 O O . GLY A 1 398 ? 1.055 -5.461 22.784 1.00 91.88 398 GLY A O 1
ATOM 3131 N N . ALA A 1 399 ? 0.983 -3.384 23.636 1.00 85.75 399 ALA A N 1
ATOM 3132 C CA . ALA A 1 399 ? 0.293 -3.772 24.861 1.00 85.75 399 ALA A CA 1
ATOM 3133 C C . ALA A 1 399 ? -1.148 -4.175 24.527 1.00 85.75 399 ALA A C 1
ATOM 3135 O O . ALA A 1 399 ? -1.958 -3.316 24.167 1.00 85.75 399 ALA A O 1
ATOM 3136 N N . ALA A 1 400 ? -1.442 -5.471 24.633 1.00 76.12 400 ALA A N 1
ATOM 3137 C CA . ALA A 1 400 ? -2.809 -5.965 24.596 1.00 76.12 400 ALA A CA 1
ATOM 3138 C C . ALA A 1 400 ? -3.576 -5.384 25.796 1.00 76.12 400 ALA A C 1
ATOM 3140 O O . ALA A 1 400 ? -3.067 -5.393 26.921 1.00 76.12 400 ALA A O 1
ATOM 3141 N N . SER A 1 401 ? -4.772 -4.846 25.556 1.00 70.94 401 SER A N 1
ATOM 3142 C CA . SER A 1 401 ? -5.737 -4.615 26.632 1.00 70.94 401 SER A CA 1
ATOM 3143 C C . SER A 1 401 ? -6.576 -5.873 26.819 1.00 70.94 401 SER A C 1
ATOM 3145 O O . SER A 1 401 ? -6.601 -6.760 25.970 1.00 70.94 401 SER A O 1
ATOM 3147 N N . HIS A 1 402 ? -7.273 -5.967 27.945 1.00 69.50 402 HIS A N 1
ATOM 3148 C CA . HIS A 1 402 ? -8.115 -7.123 28.255 1.00 69.50 402 HIS A CA 1
ATOM 3149 C C . HIS A 1 402 ? -9.143 -7.457 27.169 1.00 69.50 402 HIS A C 1
ATOM 3151 O O . HIS A 1 402 ? -9.486 -8.620 26.995 1.00 69.50 402 HIS A O 1
ATOM 3157 N N . ASP A 1 403 ? -9.612 -6.446 26.446 1.00 73.25 403 ASP A N 1
ATOM 3158 C CA . ASP A 1 403 ? -10.612 -6.535 25.390 1.00 73.25 403 ASP A CA 1
ATOM 3159 C C . ASP A 1 403 ? -10.029 -6.461 23.965 1.00 73.25 403 ASP A C 1
ATOM 3161 O O . ASP A 1 403 ? -10.758 -6.739 23.012 1.00 73.25 403 ASP A O 1
ATOM 3165 N N . LEU A 1 404 ? -8.743 -6.112 23.795 1.00 89.50 404 LEU A N 1
ATOM 3166 C CA . LEU A 1 404 ? -8.114 -5.862 22.489 1.00 89.50 404 LEU A CA 1
ATOM 3167 C C . LEU A 1 404 ? -6.706 -6.471 22.399 1.00 89.50 404 LEU A C 1
ATOM 3169 O O . LEU A 1 404 ? -5.858 -6.259 23.264 1.00 89.50 404 LEU A O 1
ATOM 3173 N N . GLY A 1 405 ? -6.416 -7.167 21.298 1.00 90.25 405 GLY A N 1
ATOM 3174 C CA . GLY A 1 405 ? -5.104 -7.779 21.060 1.00 90.25 405 GLY A CA 1
ATOM 3175 C C . GLY A 1 405 ? -3.944 -6.782 20.888 1.00 90.25 405 GLY A C 1
ATOM 3176 O O . GLY A 1 405 ? -4.121 -5.567 20.805 1.00 90.25 405 GLY A O 1
ATOM 3177 N N . SER A 1 406 ? -2.719 -7.301 20.793 1.00 94.19 406 SER A N 1
ATOM 3178 C CA . SER A 1 406 ? -1.534 -6.500 20.457 1.00 94.19 406 SER A CA 1
ATOM 3179 C C . SER A 1 406 ? -1.649 -5.878 19.064 1.00 94.19 406 SER A C 1
ATOM 3181 O O . SER A 1 406 ? -2.185 -6.494 18.140 1.00 94.19 406 SER A O 1
ATOM 3183 N N . TYR A 1 407 ? -1.145 -4.648 18.909 1.00 96.38 407 TYR A N 1
ATOM 3184 C CA . TYR A 1 407 ? -1.179 -3.904 17.643 1.00 96.38 407 TYR A CA 1
ATOM 3185 C C . TYR A 1 407 ? -2.572 -3.909 17.001 1.00 96.38 407 TYR A C 1
ATOM 3187 O O . TYR A 1 407 ? -2.724 -4.085 15.789 1.00 96.38 407 TYR A O 1
ATOM 3195 N N . TYR A 1 408 ? -3.591 -3.763 17.853 1.00 96.75 408 TYR A N 1
ATOM 3196 C CA . TYR A 1 408 ? -4.988 -3.775 17.456 1.00 96.75 408 TYR A CA 1
ATOM 3197 C C . TYR A 1 408 ? -5.303 -2.609 16.522 1.00 96.75 408 TYR A C 1
ATOM 3199 O O . TYR A 1 408 ? -4.817 -1.485 16.706 1.00 96.75 408 TYR A O 1
ATOM 3207 N N . GLN A 1 409 ? -6.154 -2.893 15.543 1.00 97.50 409 GLN A N 1
ATOM 3208 C CA . GLN A 1 409 ? -6.778 -1.917 14.667 1.00 97.50 409 GLN A CA 1
ATOM 3209 C C . GLN A 1 409 ? -8.263 -2.204 14.510 1.00 97.50 409 GLN A C 1
ATOM 3211 O O . GLN A 1 409 ? -8.702 -3.356 14.521 1.00 97.50 409 GLN A O 1
ATOM 3216 N N . PHE A 1 410 ? -9.013 -1.136 14.279 1.00 98.12 410 PHE A N 1
ATOM 3217 C CA . PHE A 1 410 ? -10.436 -1.199 14.008 1.00 98.12 410 PHE A CA 1
ATOM 3218 C C . PHE A 1 410 ? -10.817 -0.226 12.898 1.00 98.12 410 PHE A C 1
ATOM 3220 O O . PHE A 1 410 ? -10.377 0.921 12.882 1.00 98.12 410 PHE A O 1
ATOM 3227 N N . SER A 1 411 ? -11.666 -0.666 11.978 1.00 97.94 411 SER A N 1
ATOM 3228 C CA . SER A 1 411 ? -12.266 0.192 10.958 1.00 97.94 411 SER A CA 1
ATOM 3229 C C . SER A 1 411 ? -13.705 -0.226 10.693 1.00 97.94 411 SER A C 1
ATOM 3231 O O . SER A 1 411 ? -14.073 -1.391 10.853 1.00 97.94 411 SER A O 1
ATOM 3233 N N . ILE A 1 412 ? -14.523 0.727 10.262 1.00 96.88 412 ILE A N 1
ATOM 3234 C CA . ILE A 1 412 ? -15.886 0.459 9.813 1.00 96.88 412 ILE A CA 1
ATOM 3235 C C . ILE A 1 412 ? -15.835 0.271 8.296 1.00 96.88 412 ILE A C 1
ATOM 3237 O O . ILE A 1 412 ? -15.257 1.071 7.562 1.00 96.88 412 ILE A O 1
ATOM 3241 N N . VAL A 1 413 ? -16.403 -0.832 7.820 1.00 92.94 413 VAL A N 1
ATOM 3242 C CA . VAL A 1 413 ? -16.440 -1.173 6.395 1.00 92.94 413 VAL A CA 1
ATOM 3243 C C . VAL A 1 413 ? -17.607 -0.473 5.711 1.00 92.94 413 VAL A C 1
ATOM 3245 O O . VAL A 1 413 ? -17.465 0.027 4.600 1.00 92.94 413 VAL A O 1
ATOM 3248 N N . GLY A 1 414 ? -18.753 -0.421 6.383 1.00 86.38 414 GLY A N 1
ATOM 3249 C CA . GLY A 1 414 ? -19.982 0.149 5.855 1.00 86.38 414 GLY A CA 1
ATOM 3250 C C . GLY A 1 414 ? -21.184 -0.277 6.686 1.00 86.38 414 GLY A C 1
ATOM 3251 O O . GLY A 1 414 ? -21.042 -0.742 7.817 1.00 86.38 414 GLY A O 1
ATOM 3252 N N . ARG A 1 415 ? -22.377 -0.133 6.114 1.00 83.62 415 ARG A N 1
ATOM 3253 C CA . ARG A 1 415 ? -23.639 -0.518 6.749 1.00 83.62 415 ARG A CA 1
ATOM 3254 C C . ARG A 1 415 ? -24.177 -1.782 6.083 1.00 83.62 415 ARG A C 1
ATOM 3256 O O . ARG A 1 415 ? -24.335 -1.793 4.866 1.00 83.62 415 ARG A O 1
ATOM 3263 N N . LYS A 1 416 ? -24.447 -2.829 6.872 1.00 76.44 416 LYS A N 1
ATOM 3264 C CA . LYS A 1 416 ? -25.033 -4.089 6.373 1.00 76.44 416 LYS A CA 1
ATOM 3265 C C . LYS A 1 416 ? -26.542 -3.952 6.206 1.00 76.44 416 LYS A C 1
ATOM 3267 O O . LYS A 1 416 ? -27.097 -4.354 5.193 1.00 76.44 416 LYS A O 1
ATOM 3272 N N . HIS A 1 417 ? -27.183 -3.361 7.209 1.00 75.62 417 HIS A N 1
ATOM 3273 C CA . HIS A 1 417 ? -28.596 -3.001 7.226 1.00 75.62 417 HIS A CA 1
ATOM 3274 C C . HIS A 1 417 ? -28.795 -1.823 8.186 1.00 75.62 417 HIS A C 1
ATOM 3276 O O . HIS A 1 417 ? -27.926 -1.513 9.000 1.00 75.62 417 HIS A O 1
ATOM 3282 N N . SER A 1 418 ? -29.938 -1.149 8.101 1.00 75.62 418 SER A N 1
ATOM 3283 C CA . SER A 1 418 ? -30.378 -0.269 9.186 1.00 75.62 418 SER A CA 1
ATOM 3284 C C . SER A 1 418 ? -31.105 -1.138 10.211 1.00 75.62 418 SER A C 1
ATOM 3286 O O . SER A 1 418 ? -32.087 -1.774 9.827 1.00 75.62 418 SER A O 1
ATOM 3288 N N . PRO A 1 419 ? -30.621 -1.251 11.461 1.00 70.94 419 PRO A N 1
ATOM 3289 C CA . PRO A 1 419 ? -31.310 -2.048 12.469 1.00 70.94 419 PRO A CA 1
ATOM 3290 C C . PRO A 1 419 ? -32.687 -1.436 12.728 1.00 70.94 419 PRO A C 1
ATOM 3292 O O . PRO A 1 419 ? -32.828 -0.207 12.746 1.00 70.94 419 PRO A O 1
ATOM 3295 N N . GLN A 1 420 ? -33.708 -2.277 12.898 1.00 73.38 420 GLN A N 1
ATOM 3296 C CA . GLN A 1 420 ? -34.973 -1.774 13.417 1.00 73.38 420 GLN A CA 1
ATOM 3297 C C . GLN A 1 420 ? -34.746 -1.324 14.863 1.00 73.38 420 GLN A C 1
ATOM 3299 O O . GLN A 1 420 ? -33.911 -1.885 15.573 1.00 73.38 420 GLN A O 1
ATOM 3304 N N . ALA A 1 421 ? -35.476 -0.301 15.314 1.00 67.25 421 ALA A N 1
ATOM 3305 C CA . ALA A 1 421 ? -35.293 0.250 16.660 1.00 67.25 421 ALA A CA 1
ATOM 3306 C C . ALA A 1 421 ? -35.436 -0.819 17.767 1.00 67.25 421 ALA A C 1
ATOM 3308 O O . ALA A 1 421 ? -34.780 -0.723 18.801 1.00 67.25 421 ALA A O 1
ATOM 3309 N N . GLY A 1 422 ? -36.250 -1.856 17.526 1.00 71.25 422 GLY A N 1
ATOM 3310 C CA . GLY A 1 422 ? -36.433 -2.986 18.439 1.00 71.25 422 GLY A CA 1
ATOM 3311 C C . GLY A 1 422 ? -35.208 -3.897 18.577 1.00 71.25 422 GLY A C 1
ATOM 3312 O O . GLY A 1 422 ? -34.892 -4.288 19.701 1.00 71.25 422 GLY A O 1
ATOM 3313 N N . ASP A 1 423 ? -34.501 -4.178 17.479 1.00 75.06 423 ASP A N 1
ATOM 3314 C CA . ASP A 1 423 ? -33.363 -5.113 17.452 1.00 75.06 423 ASP A CA 1
ATOM 3315 C C . ASP A 1 423 ? -32.167 -4.543 18.224 1.00 75.06 423 ASP A C 1
ATOM 3317 O O . ASP A 1 423 ? -31.598 -5.198 19.096 1.00 75.06 423 ASP A O 1
ATOM 3321 N N . ALA A 1 424 ? -31.842 -3.269 17.971 1.00 77.81 424 ALA A N 1
ATOM 3322 C CA . ALA A 1 424 ? -30.753 -2.575 18.657 1.00 77.81 424 ALA A CA 1
ATOM 3323 C C . ALA A 1 424 ? -31.000 -2.483 20.172 1.00 77.81 424 ALA A C 1
ATOM 3325 O O . ALA A 1 424 ? -30.084 -2.653 20.975 1.00 77.81 424 ALA A O 1
ATOM 3326 N N . LEU A 1 425 ? -32.252 -2.247 20.578 1.00 88.25 425 LEU A N 1
ATOM 3327 C CA . LEU A 1 425 ? -32.636 -2.241 21.986 1.00 88.25 425 LEU A CA 1
ATOM 3328 C C . LEU A 1 425 ? -32.447 -3.624 22.623 1.00 88.25 425 LEU A C 1
ATOM 3330 O O . LEU A 1 425 ? -31.952 -3.710 23.743 1.00 88.25 425 LEU A O 1
ATOM 3334 N N . GLN A 1 426 ? -32.824 -4.701 21.933 1.00 88.56 426 GLN A N 1
ATOM 3335 C CA . GLN A 1 426 ? -32.680 -6.058 22.458 1.00 88.56 426 GLN A CA 1
ATOM 3336 C C . GLN A 1 426 ? -31.212 -6.421 22.718 1.00 88.56 426 GLN A C 1
ATOM 3338 O O . GLN A 1 426 ? -30.898 -6.901 23.808 1.00 88.56 426 GLN A O 1
ATOM 3343 N N . GLU A 1 427 ? -30.304 -6.116 21.789 1.00 87.31 427 GLU A N 1
ATOM 3344 C CA . GLU A 1 427 ? -28.863 -6.350 21.976 1.00 87.31 427 GLU A CA 1
ATOM 3345 C C . GLU A 1 427 ? -28.285 -5.561 23.162 1.00 87.31 427 GLU A C 1
ATOM 3347 O O . GLU A 1 427 ? -27.486 -6.088 23.948 1.00 87.31 427 GLU A O 1
ATOM 3352 N N . VAL A 1 428 ? -28.712 -4.304 23.337 1.00 91.62 428 VAL A N 1
ATOM 3353 C CA . VAL A 1 428 ? -28.284 -3.475 24.473 1.00 91.62 428 VAL A CA 1
ATOM 3354 C C . VAL A 1 428 ? -28.805 -4.041 25.790 1.00 91.62 428 VAL A C 1
ATOM 3356 O O . VAL A 1 428 ? -28.041 -4.124 26.750 1.00 91.62 428 VAL A O 1
ATOM 3359 N N . LEU A 1 429 ? -30.067 -4.477 25.848 1.00 94.00 429 LEU A N 1
ATOM 3360 C CA . LEU A 1 429 ? -30.641 -5.081 27.053 1.00 94.00 429 LEU A CA 1
ATOM 3361 C C . LEU A 1 429 ? -29.948 -6.400 27.411 1.00 94.00 429 LEU A C 1
ATOM 3363 O O . LEU A 1 429 ? -29.615 -6.608 28.575 1.00 94.00 429 LEU A O 1
ATOM 3367 N N . GLN A 1 430 ? -29.643 -7.253 26.432 1.00 91.75 430 GLN A N 1
ATOM 3368 C CA . GLN A 1 430 ? -28.865 -8.476 26.659 1.00 91.75 430 GLN A CA 1
ATOM 3369 C C . GLN A 1 430 ? -27.451 -8.165 27.167 1.00 91.75 430 GLN A C 1
ATOM 3371 O O . GLN A 1 430 ? -26.970 -8.790 28.118 1.00 91.75 430 GLN A O 1
ATOM 3376 N N . THR A 1 431 ? -26.797 -7.155 26.587 1.00 91.75 431 THR A N 1
ATOM 3377 C CA . THR A 1 431 ? -25.486 -6.679 27.046 1.00 91.75 431 THR A CA 1
ATOM 3378 C C . THR A 1 431 ? -25.559 -6.147 28.478 1.00 91.75 431 THR A C 1
ATOM 3380 O O . THR A 1 431 ? -24.695 -6.477 29.289 1.00 91.75 431 THR A O 1
ATOM 3383 N N . ALA A 1 432 ? -26.602 -5.388 28.821 1.00 95.25 432 ALA A N 1
ATOM 3384 C CA . ALA A 1 432 ? -26.839 -4.867 30.165 1.00 95.25 432 ALA A CA 1
ATOM 3385 C C . ALA A 1 432 ? -27.088 -5.988 31.188 1.00 95.25 432 ALA A C 1
ATOM 3387 O O . ALA A 1 432 ? -26.482 -6.005 32.256 1.00 95.25 432 ALA A O 1
ATOM 3388 N N . VAL A 1 433 ? -27.924 -6.971 30.848 1.00 95.31 433 VAL A N 1
ATOM 3389 C CA . VAL A 1 433 ? -28.191 -8.146 31.691 1.00 95.31 433 VAL A CA 1
ATOM 3390 C C . VAL A 1 433 ? -26.892 -8.906 31.978 1.00 95.31 433 VAL A C 1
ATOM 3392 O O . VAL A 1 433 ? -26.577 -9.160 33.143 1.00 95.31 433 VAL A O 1
ATOM 3395 N N . SER A 1 434 ? -26.094 -9.187 30.942 1.00 92.69 434 SER A N 1
ATOM 3396 C CA . SER A 1 434 ? -24.789 -9.843 31.092 1.00 92.69 434 SER A CA 1
ATOM 3397 C C . SER A 1 434 ? -23.811 -9.008 31.924 1.00 92.69 434 SER A C 1
ATOM 3399 O O . SER A 1 434 ? -23.061 -9.570 32.725 1.00 92.69 434 SER A O 1
ATOM 3401 N N . ALA A 1 435 ? -23.820 -7.685 31.749 1.00 93.25 435 ALA A N 1
ATOM 3402 C CA . ALA A 1 435 ? -22.972 -6.743 32.468 1.00 93.25 435 ALA A CA 1
ATOM 3403 C C . ALA A 1 435 ? -23.235 -6.734 33.977 1.00 93.25 435 ALA A C 1
ATOM 3405 O O . ALA A 1 435 ? -22.296 -6.767 34.774 1.00 93.25 435 ALA A O 1
ATOM 3406 N N . ILE A 1 436 ? -24.511 -6.715 34.361 1.00 95.88 436 ILE A N 1
ATOM 3407 C CA . ILE A 1 436 ? -24.918 -6.660 35.765 1.00 95.88 436 ILE A CA 1
ATOM 3408 C C . ILE A 1 436 ? -24.699 -8.018 36.432 1.00 95.88 436 ILE A C 1
ATOM 3410 O O . ILE A 1 436 ? -24.152 -8.072 37.533 1.00 95.88 436 ILE A O 1
ATOM 3414 N N . GLN A 1 437 ? -25.073 -9.125 35.774 1.00 94.12 437 GLN A N 1
ATOM 3415 C CA . GLN A 1 437 ? -24.818 -10.474 36.299 1.00 94.12 437 GLN A CA 1
ATOM 3416 C C . GLN A 1 437 ? -23.333 -10.675 36.608 1.00 94.12 437 GLN A C 1
ATOM 3418 O O . GLN A 1 437 ? -22.989 -11.098 37.715 1.00 94.12 437 GLN A O 1
ATOM 3423 N N . GLY A 1 438 ? -22.475 -10.321 35.648 1.00 85.81 438 GLY A N 1
ATOM 3424 C CA . GLY A 1 438 ? -21.028 -10.334 35.803 1.00 85.81 438 GLY A CA 1
ATOM 3425 C C . GLY A 1 438 ? -20.461 -11.679 36.269 1.00 85.81 438 GLY A C 1
ATOM 3426 O O . GLY A 1 438 ? -20.980 -12.755 35.975 1.00 85.81 438 GLY A O 1
ATOM 3427 N N . GLY A 1 439 ? -19.343 -11.600 36.985 1.00 87.00 439 GLY A N 1
ATOM 3428 C CA . GLY A 1 439 ? -18.528 -12.732 37.411 1.00 87.00 439 GLY A CA 1
ATOM 3429 C C . GLY A 1 439 ? -17.085 -12.271 37.561 1.00 87.00 439 GLY A C 1
ATOM 3430 O O . GLY A 1 439 ? -16.757 -11.522 38.482 1.00 87.00 439 GLY A O 1
ATOM 3431 N N . GLN A 1 440 ? -16.227 -12.645 36.616 1.00 88.25 440 GLN A N 1
ATOM 3432 C CA . GLN A 1 440 ? -14.873 -12.104 36.498 1.00 88.25 440 GLN A CA 1
ATOM 3433 C C . GLN A 1 440 ? -14.507 -11.846 35.033 1.00 88.25 440 GLN A C 1
ATOM 3435 O O . GLN A 1 440 ? -14.866 -12.629 34.159 1.00 88.25 440 GLN A O 1
ATOM 3440 N N . VAL A 1 441 ? -13.753 -10.774 34.777 1.00 87.56 441 VAL A N 1
ATOM 3441 C CA . VAL A 1 441 ? -13.186 -10.430 33.463 1.00 87.56 441 VAL A CA 1
ATOM 3442 C C . VAL A 1 441 ? -11.669 -10.351 33.607 1.00 87.56 441 VAL A C 1
ATOM 3444 O O . VAL A 1 441 ? -11.134 -9.444 34.242 1.00 87.56 441 VAL A O 1
ATOM 3447 N N . SER A 1 442 ? -10.991 -11.381 33.094 1.00 85.38 442 SER A N 1
ATOM 3448 C CA . SER A 1 442 ? -9.547 -11.640 33.238 1.00 85.38 442 SER A CA 1
ATOM 3449 C C . SER A 1 442 ? -9.016 -11.376 34.659 1.00 85.38 442 SER A C 1
ATOM 3451 O O . SER A 1 442 ? -8.074 -10.610 34.883 1.00 85.38 442 SER A O 1
ATOM 3453 N N . GLY A 1 443 ? -9.670 -12.004 35.638 1.00 88.31 443 GLY A N 1
ATOM 3454 C CA . GLY A 1 443 ? -9.300 -11.941 37.054 1.00 88.31 443 GLY A CA 1
ATOM 3455 C C . GLY A 1 443 ? -9.772 -10.692 37.805 1.00 88.31 443 GLY A C 1
ATOM 3456 O O . GLY A 1 443 ? -9.493 -10.576 38.993 1.00 88.31 443 GLY A O 1
ATOM 3457 N N . VAL A 1 444 ? -10.488 -9.766 37.159 1.00 92.94 444 VAL A N 1
ATOM 3458 C CA . VAL A 1 444 ? -11.130 -8.613 37.816 1.00 92.94 444 VAL A CA 1
ATOM 3459 C C . VAL A 1 444 ? -12.590 -8.950 38.103 1.00 92.94 444 VAL A C 1
ATOM 3461 O O . VAL A 1 444 ? -13.293 -9.406 37.201 1.00 92.94 444 VAL A O 1
ATOM 3464 N N . ALA A 1 445 ? -13.068 -8.734 39.331 1.00 95.94 445 ALA A N 1
ATOM 3465 C CA . ALA A 1 445 ? -14.475 -8.952 39.662 1.00 95.94 445 ALA A CA 1
ATOM 3466 C C . ALA A 1 445 ? -15.372 -7.991 38.862 1.00 95.94 445 ALA A C 1
ATOM 3468 O O . ALA A 1 445 ? -15.017 -6.827 38.662 1.00 95.94 445 ALA A O 1
ATOM 3469 N N . SER A 1 446 ? -16.529 -8.476 38.401 1.00 95.69 446 SER A N 1
ATOM 3470 C CA . SER A 1 446 ? -17.476 -7.692 37.591 1.00 95.69 446 SER A CA 1
ATOM 3471 C C . SER A 1 446 ? -18.930 -7.868 38.034 1.00 95.69 446 SER A C 1
ATOM 3473 O O . SER A 1 446 ? -19.290 -8.894 38.620 1.00 95.69 446 SER A O 1
ATOM 3475 N N . GLY A 1 447 ? -19.764 -6.866 37.754 1.00 95.94 447 GLY A N 1
ATOM 3476 C CA . GLY A 1 447 ? -21.194 -6.864 38.061 1.00 95.94 447 GLY A CA 1
ATOM 3477 C C . GLY A 1 447 ? -21.468 -7.066 39.553 1.00 95.94 447 GLY A C 1
ATOM 3478 O O . GLY A 1 447 ? -20.765 -6.530 40.413 1.00 95.94 447 GLY A O 1
ATOM 3479 N N . LEU A 1 448 ? -22.450 -7.905 39.883 1.00 96.69 448 LEU A N 1
ATOM 3480 C CA . LEU A 1 448 ? -22.801 -8.246 41.269 1.00 96.69 448 LEU A CA 1
ATOM 3481 C C . LEU A 1 448 ? -21.646 -8.896 42.056 1.00 96.69 448 LEU A C 1
ATOM 3483 O O . LEU A 1 448 ? -21.618 -8.831 43.285 1.00 96.69 448 LEU A O 1
ATOM 3487 N N . ALA A 1 449 ? -20.679 -9.538 41.389 1.00 96.56 449 ALA A N 1
ATOM 3488 C CA . ALA A 1 449 ? -19.486 -10.048 42.066 1.00 96.56 449 ALA A CA 1
ATOM 3489 C C . ALA A 1 449 ? -18.548 -8.913 42.509 1.00 96.56 449 ALA A C 1
ATOM 3491 O O . ALA A 1 449 ? -18.014 -8.984 43.610 1.00 96.56 449 ALA A O 1
ATOM 3492 N N . ALA A 1 450 ? -18.410 -7.847 41.712 1.00 96.94 450 ALA A N 1
ATOM 3493 C CA . ALA A 1 450 ? -17.603 -6.677 42.067 1.00 96.94 450 ALA A CA 1
ATOM 3494 C C . ALA A 1 450 ? -18.159 -5.935 43.290 1.00 96.94 450 ALA A C 1
ATOM 3496 O O . ALA A 1 450 ? -17.394 -5.573 44.182 1.00 96.94 450 ALA A O 1
ATOM 3497 N N . TYR A 1 451 ? -19.485 -5.765 43.367 1.00 97.19 451 TYR A N 1
ATOM 3498 C CA . TYR A 1 451 ? -20.132 -5.183 44.548 1.00 97.19 451 TYR A CA 1
ATOM 3499 C C . TYR A 1 451 ? -19.884 -6.021 45.804 1.00 97.19 451 TYR A C 1
ATOM 3501 O O . TYR A 1 451 ? -19.513 -5.465 46.832 1.00 97.19 451 TYR A O 1
ATOM 3509 N N . ARG A 1 452 ? -19.987 -7.356 45.712 1.00 96.94 452 ARG A N 1
ATOM 3510 C CA . ARG A 1 452 ? -19.659 -8.253 46.835 1.00 96.94 452 ARG A CA 1
ATOM 3511 C C . ARG A 1 452 ? -18.195 -8.152 47.259 1.00 96.94 452 ARG A C 1
ATOM 3513 O O . ARG A 1 452 ? -17.917 -8.143 48.451 1.00 96.94 452 ARG A O 1
ATOM 3520 N N . THR A 1 453 ? -17.262 -8.062 46.310 1.00 96.44 453 THR A N 1
ATOM 3521 C CA . THR A 1 453 ? -15.835 -7.873 46.619 1.00 96.44 453 THR A CA 1
ATOM 3522 C C . THR A 1 453 ? -15.592 -6.556 47.354 1.00 96.44 453 THR A C 1
ATOM 3524 O O . THR A 1 453 ? -14.878 -6.547 48.352 1.00 96.44 453 THR A O 1
ATOM 3527 N N . LEU A 1 454 ? -16.204 -5.459 46.898 1.00 96.75 454 LEU A N 1
ATOM 3528 C CA . LEU A 1 454 ? -16.102 -4.166 47.573 1.00 96.75 454 LEU A CA 1
ATOM 3529 C C . LEU A 1 454 ? -16.731 -4.220 48.974 1.00 96.75 454 LEU A C 1
ATOM 3531 O O . LEU A 1 454 ? -16.101 -3.801 49.934 1.00 96.75 454 LEU A O 1
ATOM 3535 N N . GLU A 1 455 ? -17.934 -4.776 49.114 1.00 97.69 455 GLU A N 1
ATOM 3536 C CA . GLU A 1 455 ? -18.617 -4.927 50.407 1.00 97.69 455 GLU A CA 1
ATOM 3537 C C . GLU A 1 455 ? -17.767 -5.716 51.413 1.00 97.69 455 GLU A C 1
ATOM 3539 O O . GLU A 1 455 ? -17.580 -5.271 52.545 1.00 97.69 455 GLU A O 1
ATOM 3544 N N . GLN A 1 456 ? -17.202 -6.852 50.993 1.00 96.62 456 GLN A N 1
ATOM 3545 C CA . GLN A 1 456 ? -16.334 -7.679 51.835 1.00 96.62 456 GLN A CA 1
ATOM 3546 C C . GLN A 1 456 ? -15.073 -6.939 52.276 1.00 96.62 456 GLN A C 1
ATOM 3548 O O . GLN A 1 456 ? -14.708 -7.036 53.445 1.00 96.62 456 GLN A O 1
ATOM 3553 N N . LEU A 1 457 ? -14.441 -6.184 51.372 1.00 95.56 457 LEU A N 1
ATOM 3554 C CA . LEU A 1 457 ? -13.282 -5.360 51.708 1.00 95.56 457 LEU A CA 1
ATOM 3555 C C . LEU A 1 457 ? -13.641 -4.321 52.776 1.00 95.56 457 LEU A C 1
ATOM 3557 O O . LEU A 1 457 ? -12.934 -4.193 53.766 1.00 95.56 457 LEU A O 1
ATOM 3561 N N . LEU A 1 458 ? -14.766 -3.617 52.619 1.00 95.94 458 LEU A N 1
ATOM 3562 C CA . LEU A 1 458 ? -15.199 -2.608 53.590 1.00 95.94 458 LEU A CA 1
ATOM 3563 C C . LEU A 1 458 ? -15.524 -3.225 54.962 1.00 95.94 458 LEU A C 1
ATOM 3565 O O . LEU A 1 458 ? -15.206 -2.630 55.987 1.00 95.94 458 LEU A O 1
ATOM 3569 N N . LEU A 1 459 ? -16.099 -4.432 55.009 1.00 95.12 459 LEU A N 1
ATOM 3570 C CA . LEU A 1 459 ? -16.355 -5.153 56.266 1.00 95.12 459 LEU A CA 1
ATOM 3571 C C . LEU A 1 459 ? -15.074 -5.593 56.992 1.00 95.12 459 LEU A C 1
ATOM 3573 O O . LEU A 1 459 ? -15.109 -5.793 58.205 1.00 95.12 459 LEU A O 1
ATOM 3577 N N . GLN A 1 460 ? -13.959 -5.735 56.272 1.00 93.56 460 GLN A N 1
ATOM 3578 C CA . GLN A 1 460 ? -12.653 -6.085 56.839 1.00 93.56 460 GLN A CA 1
ATOM 3579 C C . GLN A 1 460 ? -11.915 -4.891 57.457 1.00 93.56 460 GLN A C 1
ATOM 3581 O O . GLN A 1 460 ? -10.845 -5.096 58.013 1.00 93.56 460 GLN A O 1
ATOM 3586 N N . GLN A 1 461 ? -12.496 -3.683 57.418 1.00 89.31 461 GLN A N 1
ATOM 3587 C CA . GLN A 1 461 ? -11.898 -2.449 57.947 1.00 89.31 461 GLN A CA 1
ATOM 3588 C C . GLN A 1 461 ? -10.527 -2.165 57.303 1.00 89.31 461 GLN A C 1
ATOM 3590 O O . GLN A 1 461 ? -9.494 -2.276 57.959 1.00 89.31 461 GLN A O 1
ATOM 3595 N N . PRO A 1 462 ? -10.506 -1.822 56.004 1.00 84.56 462 PRO A N 1
ATOM 3596 C CA . PRO A 1 462 ? -9.294 -1.806 55.190 1.00 84.56 462 PRO A CA 1
ATOM 3597 C C . PRO A 1 462 ? -8.453 -0.551 55.471 1.00 84.56 462 PRO A C 1
ATOM 3599 O O . PRO A 1 462 ? -8.504 0.426 54.718 1.00 84.56 462 PRO A O 1
ATOM 3602 N N . SER A 1 463 ? -7.724 -0.536 56.592 1.00 80.38 463 SER A N 1
ATOM 3603 C CA . SER A 1 463 ? -6.912 0.615 57.001 1.00 80.38 463 SER A CA 1
ATOM 3604 C C . SER A 1 463 ? -5.761 0.880 56.025 1.00 80.38 463 SER A C 1
ATOM 3606 O O . SER A 1 463 ? -5.547 2.032 55.640 1.00 80.38 463 SER A O 1
ATOM 3608 N N . ASP A 1 464 ? -5.113 -0.172 55.520 1.00 85.88 464 ASP A N 1
ATOM 3609 C CA . ASP A 1 464 ? -4.034 -0.073 54.531 1.00 85.88 464 ASP A CA 1
ATOM 3610 C C . ASP A 1 464 ? -4.528 0.432 53.157 1.00 85.88 464 ASP A C 1
ATOM 3612 O O . ASP A 1 464 ? -3.845 1.208 52.480 1.00 85.88 464 ASP A O 1
ATOM 3616 N N . GLU A 1 465 ? -5.740 0.058 52.734 1.00 88.94 465 GLU A N 1
ATOM 3617 C CA . GLU A 1 465 ? -6.325 0.466 51.450 1.00 88.94 465 GLU A CA 1
ATOM 3618 C C . GLU A 1 465 ? -7.189 1.737 51.528 1.00 88.94 465 GLU A C 1
ATOM 3620 O O . GLU A 1 465 ? -7.684 2.206 50.494 1.00 88.94 465 GLU A O 1
ATOM 3625 N N . ALA A 1 466 ? -7.352 2.338 52.712 1.00 89.06 466 ALA A N 1
ATOM 3626 C CA . ALA A 1 466 ? -8.233 3.485 52.944 1.00 89.06 466 ALA A CA 1
ATOM 3627 C C . ALA A 1 466 ? -7.964 4.650 51.974 1.00 89.06 466 ALA A C 1
ATOM 3629 O O . ALA A 1 466 ? -8.893 5.202 51.378 1.00 89.06 466 ALA A O 1
ATOM 3630 N N . ALA A 1 467 ? -6.693 4.986 51.734 1.00 90.94 467 ALA A N 1
ATOM 3631 C CA . ALA A 1 467 ? -6.311 6.049 50.802 1.00 90.94 467 ALA A CA 1
ATOM 3632 C C . ALA A 1 467 ? -6.714 5.734 49.347 1.00 90.94 467 ALA A C 1
ATOM 3634 O O . ALA A 1 467 ? -7.221 6.601 48.630 1.00 90.94 467 ALA A O 1
ATOM 3635 N N . SER A 1 468 ? -6.532 4.484 48.914 1.00 91.31 468 SER A N 1
ATOM 3636 C CA . SER A 1 468 ? -6.927 4.016 47.580 1.00 91.31 468 SER A CA 1
ATOM 3637 C C . SER A 1 468 ? -8.448 4.014 47.408 1.00 91.31 468 SER A C 1
ATOM 3639 O O . SER A 1 468 ? -8.950 4.386 46.345 1.00 91.31 468 SER A O 1
ATOM 3641 N N . LEU A 1 469 ? -9.189 3.658 48.460 1.00 92.94 469 LEU A N 1
ATOM 3642 C CA . LEU A 1 469 ? -10.651 3.705 48.504 1.00 92.94 469 LEU A CA 1
ATOM 3643 C C . LEU A 1 469 ? -11.194 5.136 48.449 1.00 92.94 469 LEU A C 1
ATOM 3645 O O . LEU A 1 469 ? -12.132 5.395 47.694 1.00 92.94 469 LEU A O 1
ATOM 3649 N N . ILE A 1 470 ? -10.585 6.075 49.178 1.00 93.19 470 ILE A N 1
ATOM 3650 C CA . ILE A 1 470 ? -10.913 7.507 49.086 1.00 93.19 470 ILE A CA 1
ATOM 3651 C C . ILE A 1 470 ? -10.693 7.997 47.655 1.00 93.19 470 ILE A C 1
ATOM 3653 O O . ILE A 1 470 ? -11.591 8.587 47.056 1.00 93.19 470 ILE A O 1
ATOM 3657 N N . LEU A 1 471 ? -9.532 7.700 47.069 1.00 91.75 471 LEU A N 1
ATOM 3658 C CA . LEU A 1 471 ? -9.214 8.125 45.708 1.00 91.75 471 LEU A CA 1
ATOM 3659 C C . LEU A 1 471 ? -10.187 7.529 44.679 1.00 91.75 471 LEU A C 1
ATOM 3661 O O . LEU A 1 471 ? -10.586 8.204 43.726 1.00 91.75 471 LEU A O 1
ATOM 3665 N N . TRP A 1 472 ? -10.590 6.272 44.870 1.00 93.62 472 TRP A N 1
ATOM 3666 C CA . TRP A 1 472 ? -11.629 5.631 44.072 1.00 93.62 472 TRP A CA 1
ATOM 3667 C C . TRP A 1 472 ? -12.980 6.340 44.223 1.00 93.62 472 TRP A C 1
ATOM 3669 O O . TRP A 1 472 ? -13.607 6.674 43.214 1.00 93.62 472 TRP A O 1
ATOM 3679 N N . ALA A 1 473 ? -13.396 6.645 45.453 1.00 94.88 473 ALA A N 1
ATOM 3680 C CA . ALA A 1 473 ? -14.628 7.374 45.737 1.00 94.88 473 ALA A CA 1
ATOM 3681 C C . ALA A 1 473 ? -14.633 8.775 45.102 1.00 94.88 473 ALA A C 1
ATOM 3683 O O . ALA A 1 473 ? -15.655 9.222 44.589 1.00 94.88 473 ALA A O 1
ATOM 3684 N N . GLU A 1 474 ? -13.490 9.459 45.075 1.00 93.31 474 GLU A N 1
ATOM 3685 C CA . GLU A 1 474 ? -13.372 10.804 44.508 1.00 93.31 474 GLU A CA 1
ATOM 3686 C C . GLU A 1 474 ? -13.281 10.827 42.981 1.00 93.31 474 GLU A C 1
ATOM 3688 O O . GLU A 1 474 ? -13.749 11.776 42.354 1.00 93.31 474 GLU A O 1
ATOM 3693 N N . ARG A 1 475 ? -12.659 9.813 42.364 1.00 90.56 475 ARG A N 1
ATOM 3694 C CA . ARG A 1 475 ? -12.337 9.842 40.926 1.00 90.56 475 ARG A CA 1
ATOM 3695 C C . ARG A 1 475 ? -13.146 8.875 40.075 1.00 90.56 475 ARG A C 1
ATOM 3697 O O . ARG A 1 475 ? -13.402 9.179 38.914 1.00 90.56 475 ARG A O 1
ATOM 3704 N N . GLN A 1 476 ? -13.520 7.714 40.607 1.00 93.00 476 GLN A N 1
ATOM 3705 C CA . GLN A 1 476 ? -14.209 6.664 39.848 1.00 93.00 476 GLN A CA 1
ATOM 3706 C C . GLN A 1 476 ? -15.717 6.680 40.074 1.00 93.00 476 GLN A C 1
ATOM 3708 O O . GLN A 1 476 ? -16.465 6.508 39.114 1.00 93.00 476 GLN A O 1
ATOM 3713 N N . VAL A 1 477 ? -16.187 6.947 41.297 1.00 95.50 477 VAL A N 1
ATOM 3714 C CA . VAL A 1 477 ? -17.633 7.006 41.570 1.00 95.50 477 VAL A CA 1
ATOM 3715 C C . VAL A 1 477 ? -18.344 8.097 40.754 1.00 95.50 477 VAL A C 1
ATOM 3717 O O . VAL A 1 477 ? -19.391 7.791 40.187 1.00 95.50 477 VAL A O 1
ATOM 3720 N N . PRO A 1 478 ? -17.793 9.314 40.551 1.00 95.88 478 PRO A N 1
ATOM 3721 C CA . PRO A 1 478 ? -18.415 10.292 39.652 1.00 95.88 478 PRO A CA 1
ATOM 3722 C C . PRO A 1 478 ? -18.541 9.809 38.198 1.00 95.88 478 PRO A C 1
ATOM 3724 O O . PRO A 1 478 ? -19.526 10.113 37.523 1.00 95.88 478 PRO A O 1
ATOM 3727 N N . GLU A 1 479 ? -17.571 9.032 37.705 1.00 94.56 479 GLU A N 1
ATOM 3728 C CA . GLU A 1 479 ? -17.639 8.419 36.373 1.00 94.56 479 GLU A CA 1
ATOM 3729 C C . GLU A 1 479 ? -18.654 7.265 36.331 1.00 94.56 479 GLU A C 1
ATOM 3731 O O . GLU A 1 479 ? -19.366 7.118 35.338 1.00 94.56 479 GLU A O 1
ATOM 3736 N N . LEU A 1 480 ? -18.793 6.496 37.415 1.00 95.75 480 LEU A N 1
ATOM 3737 C CA . LEU A 1 480 ? -19.836 5.478 37.548 1.00 95.75 480 LEU A CA 1
ATOM 3738 C C . LEU A 1 480 ? -21.233 6.113 37.566 1.00 95.75 480 LEU A C 1
ATOM 3740 O O . LEU A 1 480 ? -22.107 5.692 36.815 1.00 95.75 480 LEU A O 1
ATOM 3744 N N . ILE A 1 481 ? -21.433 7.194 38.324 1.00 97.69 481 ILE A N 1
ATOM 3745 C CA . ILE A 1 481 ? -22.684 7.968 38.332 1.00 97.69 481 ILE A CA 1
ATOM 3746 C C . ILE A 1 481 ? -22.997 8.503 36.931 1.00 97.69 481 ILE A C 1
ATOM 3748 O O . ILE A 1 481 ? -24.142 8.431 36.489 1.00 97.69 481 ILE A O 1
ATOM 3752 N N . ARG A 1 482 ? -21.995 8.999 36.191 1.00 96.88 482 ARG A N 1
ATOM 3753 C CA . ARG A 1 482 ? -22.164 9.410 34.785 1.00 96.88 482 ARG A CA 1
ATOM 3754 C C . ARG A 1 482 ? -22.656 8.251 33.911 1.00 96.88 482 ARG A C 1
ATOM 3756 O O . ARG A 1 482 ? -23.548 8.457 33.092 1.00 96.88 482 ARG A O 1
ATOM 3763 N N . CYS A 1 483 ? -22.112 7.051 34.100 1.00 97.38 483 CYS A N 1
ATOM 3764 C CA . CYS A 1 483 ? -22.556 5.845 33.401 1.00 97.38 483 CYS A CA 1
ATOM 3765 C C . CYS A 1 483 ? -24.011 5.488 33.757 1.00 97.38 483 CYS A C 1
ATOM 3767 O O . CYS A 1 483 ? -24.813 5.242 32.860 1.00 97.38 483 CYS A O 1
ATOM 3769 N N . ARG A 1 484 ? -24.397 5.569 35.036 1.00 98.19 484 ARG A N 1
ATOM 3770 C CA . ARG A 1 484 ? -25.781 5.323 35.482 1.00 98.19 484 ARG A CA 1
ATOM 3771 C C . ARG A 1 484 ? -26.772 6.384 34.989 1.00 98.19 484 ARG A C 1
ATOM 3773 O O . ARG A 1 484 ? -27.889 6.041 34.619 1.00 98.19 484 ARG A O 1
ATOM 3780 N N . LYS A 1 485 ? -26.349 7.649 34.874 1.00 98.38 485 LYS A N 1
ATOM 3781 C CA . LYS A 1 485 ? -27.118 8.714 34.196 1.00 98.38 485 LYS A CA 1
ATOM 3782 C C . LYS A 1 485 ? -27.351 8.401 32.722 1.00 98.38 485 LYS A C 1
ATOM 3784 O O . LYS A 1 485 ? -28.427 8.670 32.196 1.00 98.38 485 LYS A O 1
ATOM 3789 N N . ALA A 1 486 ? -26.353 7.827 32.051 1.00 97.94 486 ALA A N 1
ATOM 3790 C CA . ALA A 1 486 ? -26.496 7.390 30.669 1.00 97.94 486 ALA A CA 1
ATOM 3791 C C . ALA A 1 486 ? -27.457 6.196 30.535 1.00 97.94 486 ALA A C 1
ATOM 3793 O O . ALA A 1 486 ? -28.277 6.206 29.620 1.00 97.94 486 ALA A O 1
ATOM 3794 N N . ALA A 1 487 ? -27.408 5.227 31.459 1.00 98.12 487 ALA A N 1
ATOM 3795 C CA . ALA A 1 487 ? -28.367 4.120 31.516 1.00 98.12 487 ALA A CA 1
ATOM 3796 C C . ALA A 1 487 ? -29.800 4.641 31.678 1.00 98.12 487 ALA A C 1
ATOM 3798 O O . ALA A 1 487 ? -30.664 4.305 30.873 1.00 98.12 487 ALA A O 1
ATOM 3799 N N . GLU A 1 488 ? -30.038 5.516 32.660 1.00 98.31 488 GLU A N 1
ATOM 3800 C CA . GLU A 1 488 ? -31.346 6.139 32.878 1.00 98.31 488 GLU A CA 1
ATOM 3801 C C . GLU A 1 488 ? -31.851 6.846 31.613 1.00 98.31 488 GLU A C 1
ATOM 3803 O O . GLU A 1 488 ? -32.948 6.555 31.135 1.00 98.31 488 GLU A O 1
ATOM 3808 N N . ALA A 1 489 ? -31.052 7.760 31.053 1.00 97.62 489 ALA A N 1
ATOM 3809 C CA . ALA A 1 489 ? -31.452 8.549 29.891 1.00 97.62 489 ALA A CA 1
ATOM 3810 C C . ALA A 1 489 ? -31.773 7.662 28.679 1.00 97.62 489 ALA A C 1
ATOM 3812 O O . ALA A 1 489 ? -32.791 7.868 28.017 1.00 97.62 489 ALA A O 1
ATOM 3813 N N . TYR A 1 490 ? -30.937 6.651 28.423 1.00 95.56 490 TYR A N 1
ATOM 3814 C CA . TYR A 1 490 ? -31.141 5.711 27.328 1.00 95.56 490 TYR A CA 1
ATOM 3815 C C . TYR A 1 490 ? -32.427 4.900 27.521 1.00 95.56 490 TYR A C 1
ATOM 3817 O O . TYR A 1 490 ? -33.250 4.835 26.614 1.00 95.56 490 TYR A O 1
ATOM 3825 N N . LEU A 1 491 ? -32.649 4.330 28.708 1.00 96.75 491 LEU A N 1
ATOM 3826 C CA . LEU A 1 491 ? -33.846 3.533 28.986 1.00 96.75 491 LEU A CA 1
ATOM 3827 C C . LEU A 1 491 ? -35.131 4.364 28.866 1.00 96.75 491 LEU A C 1
ATOM 3829 O O . LEU A 1 491 ? -36.092 3.888 28.265 1.00 96.75 491 LEU A O 1
ATOM 3833 N N . ARG A 1 492 ? -35.143 5.619 29.345 1.00 97.06 492 ARG A N 1
ATOM 3834 C CA . ARG A 1 492 ? -36.295 6.525 29.167 1.00 97.06 492 ARG A CA 1
ATOM 3835 C C . ARG A 1 492 ? -36.556 6.849 27.696 1.00 97.06 492 ARG A C 1
ATOM 3837 O O . ARG A 1 492 ? -37.711 6.852 27.275 1.00 97.06 492 ARG A O 1
ATOM 3844 N N . GLU A 1 493 ? -35.508 7.096 26.907 1.00 94.50 493 GLU A N 1
ATOM 3845 C CA . GLU A 1 493 ? -35.645 7.336 25.464 1.00 94.50 493 GLU A CA 1
ATOM 3846 C C . GLU A 1 493 ? -36.255 6.121 24.752 1.00 94.50 493 GLU A C 1
ATOM 3848 O O . GLU A 1 493 ? -37.172 6.270 23.943 1.00 94.50 493 GLU A O 1
ATOM 3853 N N . GLN A 1 494 ? -35.770 4.918 25.065 1.00 93.62 494 GLN A N 1
ATOM 3854 C CA . GLN A 1 494 ? -36.249 3.684 24.441 1.00 93.62 494 GLN A CA 1
ATOM 3855 C C . GLN A 1 494 ? -37.654 3.303 24.910 1.00 93.62 494 GLN A C 1
ATOM 3857 O O . GLN A 1 494 ? -38.441 2.806 24.109 1.00 93.62 494 GLN A O 1
ATOM 3862 N N . ALA A 1 495 ? -38.010 3.598 26.162 1.00 94.19 495 ALA A N 1
ATOM 3863 C CA . ALA A 1 495 ? -39.369 3.422 26.658 1.00 94.19 495 ALA A CA 1
ATOM 3864 C C . ALA A 1 495 ? -40.382 4.261 25.870 1.00 94.19 495 ALA A C 1
ATOM 3866 O O . ALA A 1 495 ? -41.448 3.763 25.538 1.00 94.19 495 ALA A O 1
ATOM 3867 N N . GLY A 1 496 ? -40.025 5.495 25.491 1.00 92.25 496 GLY A N 1
ATOM 3868 C CA . GLY A 1 496 ? -40.867 6.346 24.642 1.00 92.25 496 GLY A CA 1
ATOM 3869 C C . GLY A 1 496 ? -41.077 5.820 23.214 1.00 92.25 496 GLY A C 1
ATOM 3870 O O . GLY A 1 496 ? -41.887 6.377 22.478 1.00 92.25 496 GLY A O 1
ATOM 3871 N N . ARG A 1 497 ? -40.342 4.775 22.811 1.00 89.94 497 ARG A N 1
ATOM 3872 C CA . ARG A 1 497 ? -40.454 4.089 21.511 1.00 89.94 497 ARG A CA 1
ATOM 3873 C C . ARG A 1 497 ? -40.981 2.656 21.629 1.00 89.94 497 ARG A C 1
ATOM 3875 O O . ARG A 1 497 ? -41.092 1.977 20.612 1.00 89.94 497 ARG A O 1
ATOM 3882 N N . ALA A 1 498 ? -41.227 2.184 22.846 1.00 89.69 498 ALA A N 1
ATOM 3883 C CA . ALA A 1 498 ? -41.746 0.857 23.134 1.00 89.69 498 ALA A CA 1
ATOM 3884 C C . ALA A 1 498 ? -43.213 0.953 23.572 1.00 89.69 498 ALA A C 1
ATOM 3886 O O . ALA A 1 498 ? -43.668 2.011 23.996 1.00 89.69 498 ALA A O 1
ATOM 3887 N N . ASP A 1 499 ? -43.923 -0.174 23.535 1.00 87.31 499 ASP A N 1
ATOM 3888 C CA . ASP A 1 499 ? -45.328 -0.255 23.938 1.00 87.31 499 ASP A CA 1
ATOM 3889 C C . ASP A 1 499 ? -45.543 -1.266 25.077 1.00 87.31 499 ASP A C 1
ATOM 3891 O O . ASP A 1 499 ? -44.776 -2.221 25.261 1.00 87.31 499 ASP A O 1
ATOM 3895 N N . GLY A 1 500 ? -46.623 -1.059 25.835 1.00 92.00 500 GLY A N 1
ATOM 3896 C CA . GLY A 1 500 ? -47.113 -1.975 26.868 1.00 92.00 500 GLY A CA 1
ATOM 3897 C C . GLY A 1 500 ? -46.102 -2.268 27.981 1.00 92.00 500 GLY A C 1
ATOM 3898 O O . GLY A 1 500 ? -45.352 -1.395 28.416 1.00 92.00 500 GLY A O 1
ATOM 3899 N N . ALA A 1 501 ? -46.061 -3.529 28.420 1.00 92.44 501 ALA A N 1
ATOM 3900 C CA . ALA A 1 501 ? -45.224 -3.971 29.537 1.00 92.44 501 ALA A CA 1
ATOM 3901 C C . ALA A 1 501 ? -43.722 -3.704 29.322 1.00 92.44 501 ALA A C 1
ATOM 3903 O O . ALA A 1 501 ? -42.987 -3.476 30.281 1.00 92.44 501 ALA A O 1
ATOM 3904 N N . LYS A 1 502 ? -43.246 -3.694 28.068 1.00 93.38 502 LYS A N 1
ATOM 3905 C CA . LYS A 1 502 ? -41.841 -3.386 27.768 1.00 93.38 502 LYS A CA 1
ATOM 3906 C C . LYS A 1 502 ? -41.510 -1.936 28.123 1.00 93.38 502 LYS A C 1
ATOM 3908 O O . LYS A 1 502 ? -40.492 -1.699 28.765 1.00 93.38 502 LYS A O 1
ATOM 3913 N N . ALA A 1 503 ? -42.365 -0.984 27.749 1.00 94.88 503 ALA A N 1
ATOM 3914 C CA . ALA A 1 503 ? -42.176 0.426 28.087 1.00 94.88 503 ALA A CA 1
ATOM 3915 C C . ALA A 1 503 ? -42.212 0.660 29.605 1.00 94.88 503 ALA A C 1
ATOM 3917 O O . ALA A 1 503 ? -41.351 1.358 30.139 1.00 94.88 503 ALA A O 1
ATOM 3918 N N . GLU A 1 504 ? -43.155 0.022 30.305 1.00 96.94 504 GLU A N 1
ATOM 3919 C CA . GLU A 1 504 ? -43.278 0.106 31.767 1.00 96.94 504 GLU A CA 1
ATOM 3920 C C . GLU A 1 504 ? -42.025 -0.421 32.480 1.00 96.94 504 GLU A C 1
ATOM 3922 O O . GLU A 1 504 ? -41.472 0.263 33.343 1.00 96.94 504 GLU A O 1
ATOM 3927 N N . ASN A 1 505 ? -41.513 -1.584 32.067 1.00 97.19 505 ASN A N 1
ATOM 3928 C CA . ASN A 1 505 ? -40.298 -2.168 32.641 1.00 97.19 505 ASN A CA 1
ATOM 3929 C C . ASN A 1 505 ? -39.053 -1.305 32.388 1.00 97.19 505 ASN A C 1
ATOM 3931 O O . ASN A 1 505 ? -38.204 -1.177 33.271 1.00 97.19 505 ASN A O 1
ATOM 3935 N N . LEU A 1 506 ? -38.943 -0.680 31.209 1.00 97.25 506 LEU A N 1
ATOM 3936 C CA . LEU A 1 506 ? -37.843 0.236 30.891 1.00 97.25 506 LEU A CA 1
ATOM 3937 C C . LEU A 1 506 ? -37.891 1.511 31.744 1.00 97.25 506 LEU A C 1
ATOM 3939 O O . LEU A 1 506 ? -36.851 1.943 32.244 1.00 97.25 506 LEU A O 1
ATOM 3943 N N . LEU A 1 507 ? -39.078 2.096 31.947 1.00 98.25 507 LEU A N 1
ATOM 3944 C CA . LEU A 1 507 ? -39.253 3.259 32.825 1.00 98.25 507 LEU A CA 1
ATOM 3945 C C . LEU A 1 507 ? -38.933 2.915 34.281 1.00 98.25 507 LEU A C 1
ATOM 3947 O O . LEU A 1 507 ? -38.170 3.637 34.919 1.00 98.25 507 LEU A O 1
ATOM 3951 N N . ALA A 1 508 ? -39.436 1.782 34.775 1.00 98.44 508 ALA A N 1
ATOM 3952 C CA . ALA A 1 508 ? -39.138 1.314 36.123 1.00 98.44 508 ALA A CA 1
ATOM 3953 C C . ALA A 1 508 ? -37.630 1.079 36.317 1.00 98.44 508 ALA A C 1
ATOM 3955 O O . ALA A 1 508 ? -37.061 1.505 37.320 1.00 98.44 508 ALA A O 1
ATOM 3956 N N . ALA A 1 509 ? -36.951 0.459 35.344 1.00 98.25 509 ALA A N 1
ATOM 3957 C CA . ALA A 1 509 ? -35.502 0.267 35.400 1.00 98.25 509 ALA A CA 1
ATOM 3958 C C . ALA A 1 509 ? -34.750 1.610 35.405 1.00 98.25 509 ALA A C 1
ATOM 3960 O O . ALA A 1 509 ? -33.765 1.766 36.128 1.00 98.25 509 ALA A O 1
ATOM 3961 N N . ALA A 1 510 ? -35.225 2.601 34.645 1.00 98.44 510 ALA A N 1
ATOM 3962 C CA . ALA A 1 510 ? -34.649 3.942 34.646 1.00 98.44 510 ALA A CA 1
ATOM 3963 C C . ALA A 1 510 ? -34.768 4.630 36.020 1.00 98.44 510 ALA A C 1
ATOM 3965 O O . ALA A 1 510 ? -33.801 5.237 36.482 1.00 98.44 510 ALA A O 1
ATOM 3966 N N . ASP A 1 511 ? -35.904 4.489 36.706 1.00 98.69 511 ASP A N 1
ATOM 3967 C CA . ASP A 1 511 ? -36.108 5.032 38.057 1.00 98.69 511 ASP A CA 1
ATOM 3968 C C . ASP A 1 511 ? -35.209 4.339 39.103 1.00 98.69 511 ASP A C 1
ATOM 3970 O O . ASP A 1 511 ? -34.684 4.983 40.023 1.00 98.69 511 ASP A O 1
ATOM 3974 N N . VAL A 1 512 ? -34.947 3.036 38.939 1.00 98.69 512 VAL A N 1
ATOM 3975 C CA . VAL A 1 512 ? -33.945 2.324 39.750 1.00 98.69 512 VAL A CA 1
ATOM 3976 C C . VAL A 1 512 ? -32.551 2.906 39.506 1.00 98.69 512 VAL A C 1
ATOM 3978 O O . VAL A 1 512 ? -31.846 3.213 40.467 1.00 98.69 512 VAL A O 1
ATOM 3981 N N . TYR A 1 513 ? -32.164 3.159 38.252 1.00 98.56 513 TYR A N 1
ATOM 3982 C CA . TYR A 1 513 ? -30.874 3.786 37.945 1.00 98.56 513 TYR A CA 1
ATOM 3983 C C . TYR A 1 513 ? -30.739 5.211 38.480 1.00 98.56 513 TYR A C 1
ATOM 3985 O O . TYR A 1 513 ? -29.654 5.590 38.924 1.00 98.56 513 TYR A O 1
ATOM 3993 N N . GLN A 1 514 ? -31.821 5.986 38.511 1.00 98.50 514 GLN A N 1
ATOM 3994 C CA . GLN A 1 514 ? -31.848 7.285 39.186 1.00 98.50 514 GLN A CA 1
ATOM 3995 C C . GLN A 1 514 ? -31.599 7.149 40.698 1.00 98.50 514 GLN A C 1
ATOM 3997 O O . GLN A 1 514 ? -30.949 7.990 41.322 1.00 98.50 514 GLN A O 1
ATOM 4002 N N . SER A 1 515 ? -32.104 6.077 41.307 1.00 98.62 515 SER A N 1
ATOM 4003 C CA . SER A 1 515 ? -31.890 5.779 42.726 1.00 98.62 515 SER A CA 1
ATOM 4004 C C . SER A 1 515 ? -30.449 5.345 42.992 1.00 98.62 515 SER A C 1
ATOM 4006 O O . SER A 1 515 ? -29.805 5.921 43.862 1.00 98.62 515 SER A O 1
ATOM 4008 N N . ILE A 1 516 ? -29.892 4.464 42.155 1.00 98.62 516 ILE A N 1
ATOM 4009 C CA . ILE A 1 516 ? -28.480 4.053 42.217 1.00 98.62 516 ILE A CA 1
ATOM 4010 C C . ILE A 1 516 ? -27.541 5.264 42.167 1.00 98.62 516 ILE A C 1
ATOM 4012 O O . ILE A 1 516 ? -26.568 5.308 42.911 1.00 98.62 516 ILE A O 1
ATOM 4016 N N . GLN A 1 517 ? -27.817 6.270 41.330 1.00 98.38 517 GLN A N 1
ATOM 4017 C CA . GLN A 1 517 ? -26.986 7.480 41.268 1.00 98.38 517 GLN A CA 1
ATOM 4018 C C . GLN A 1 517 ? -26.873 8.182 42.627 1.00 98.38 517 GLN A C 1
ATOM 4020 O O . GLN A 1 517 ? -25.770 8.544 43.029 1.00 98.38 517 GLN A O 1
ATOM 4025 N N . ARG A 1 518 ? -28.000 8.351 43.330 1.00 98.31 518 ARG A N 1
ATOM 4026 C CA . ARG A 1 518 ? -28.049 8.997 44.650 1.00 98.31 518 ARG A CA 1
ATOM 4027 C C . ARG A 1 518 ? -27.287 8.180 45.688 1.00 98.31 518 ARG A C 1
ATOM 4029 O O . ARG A 1 518 ? -26.485 8.734 46.430 1.00 98.31 518 ARG A O 1
ATOM 4036 N N . GLU A 1 519 ? -27.461 6.863 45.679 1.00 98.44 519 GLU A N 1
ATOM 4037 C CA . GLU A 1 519 ? -26.792 5.998 46.655 1.00 98.44 519 GLU A CA 1
ATOM 4038 C C . GLU A 1 519 ? -25.302 5.812 46.385 1.00 98.44 519 GLU A C 1
ATOM 4040 O O . GLU A 1 519 ? -24.512 5.680 47.316 1.00 98.44 519 GLU A O 1
ATOM 4045 N N . LEU A 1 520 ? -24.862 5.920 45.132 1.00 98.19 520 LEU A N 1
ATOM 4046 C CA . LEU A 1 520 ? -23.438 6.018 44.820 1.00 98.19 520 LEU A CA 1
ATOM 4047 C C . LEU A 1 520 ? -22.817 7.310 45.381 1.00 98.19 520 LEU A C 1
ATOM 4049 O O . LEU A 1 520 ? -21.687 7.276 45.874 1.00 98.19 520 LEU A O 1
ATOM 4053 N N . GLU A 1 521 ? -23.536 8.438 45.360 1.00 97.88 521 GLU A N 1
ATOM 4054 C CA . GLU A 1 521 ? -23.089 9.677 46.019 1.00 97.88 521 GLU A CA 1
ATOM 4055 C C . GLU A 1 521 ? -23.023 9.499 47.546 1.00 97.88 521 GLU A C 1
ATOM 4057 O O . GLU A 1 521 ? -22.023 9.881 48.171 1.00 97.88 521 GLU A O 1
ATOM 4062 N N . THR A 1 522 ? -24.034 8.853 48.143 1.00 97.94 522 THR A N 1
ATOM 4063 C CA . THR A 1 522 ? -24.049 8.485 49.570 1.00 97.94 522 THR A CA 1
ATOM 4064 C C . THR A 1 522 ? -22.850 7.607 49.932 1.00 97.94 522 THR A C 1
ATOM 4066 O O . THR A 1 522 ? -22.134 7.907 50.896 1.00 97.94 522 THR A O 1
ATOM 4069 N N . LEU A 1 523 ? -22.583 6.570 49.133 1.00 97.44 523 LEU A N 1
ATOM 4070 C CA . LEU A 1 523 ? -21.472 5.632 49.294 1.00 97.44 523 LEU A CA 1
ATOM 4071 C C . LEU A 1 523 ? -20.119 6.343 49.235 1.00 97.44 523 LEU A C 1
ATOM 4073 O O . LEU A 1 523 ? -19.287 6.151 50.123 1.00 97.44 523 LEU A O 1
ATOM 4077 N N . ALA A 1 524 ? -19.898 7.205 48.239 1.00 97.06 524 ALA A N 1
ATOM 4078 C CA . ALA A 1 524 ? -18.660 7.978 48.140 1.00 97.06 524 ALA A CA 1
ATOM 4079 C C . ALA A 1 524 ? -18.455 8.880 49.369 1.00 97.06 524 ALA A C 1
ATOM 4081 O O . ALA A 1 524 ? -17.339 9.028 49.870 1.00 97.06 524 ALA A O 1
ATOM 4082 N N . GLY A 1 525 ? -19.533 9.471 49.894 1.00 96.81 525 GLY A N 1
ATOM 4083 C CA . GLY A 1 525 ? -19.499 10.218 51.151 1.00 96.81 525 GLY A CA 1
ATOM 4084 C C . GLY A 1 525 ? -19.179 9.344 52.367 1.00 96.81 525 GLY A C 1
ATOM 4085 O O . GLY A 1 525 ? -18.416 9.765 53.236 1.00 96.81 525 GLY A O 1
ATOM 4086 N N . ALA A 1 526 ? -19.739 8.135 52.437 1.00 95.88 526 ALA A N 1
ATOM 4087 C CA . ALA A 1 526 ? -19.486 7.185 53.517 1.00 95.88 526 ALA A CA 1
ATOM 4088 C C . ALA A 1 526 ? -18.029 6.699 53.531 1.00 95.88 526 ALA A C 1
ATOM 4090 O O . ALA A 1 526 ? -17.397 6.768 54.581 1.00 95.88 526 ALA A O 1
ATOM 4091 N N . ILE A 1 527 ? -17.478 6.314 52.375 1.00 95.38 527 ILE A N 1
ATOM 4092 C CA . ILE A 1 527 ? -16.078 5.880 52.240 1.00 95.38 527 ILE A CA 1
ATOM 4093 C C . ILE A 1 527 ? -15.111 6.995 52.643 1.00 95.38 527 ILE A C 1
ATOM 4095 O O . ILE A 1 527 ? -14.172 6.747 53.392 1.00 95.38 527 ILE A O 1
ATOM 4099 N N . ARG A 1 528 ? -15.349 8.238 52.197 1.00 94.88 528 ARG A N 1
ATOM 4100 C CA . ARG A 1 528 ? -14.487 9.371 52.570 1.00 94.88 528 ARG A CA 1
ATOM 4101 C C . ARG A 1 528 ? -14.482 9.639 54.068 1.00 94.88 528 ARG A C 1
ATOM 4103 O O . ARG A 1 528 ? -13.424 9.883 54.627 1.00 94.88 528 ARG A O 1
ATOM 4110 N N . ARG A 1 529 ? -15.650 9.594 54.717 1.00 92.94 529 ARG A N 1
ATOM 4111 C CA . ARG A 1 529 ? -15.727 9.752 56.176 1.00 92.94 529 ARG A CA 1
ATOM 4112 C C . ARG A 1 529 ? -14.971 8.633 56.885 1.00 92.94 529 ARG A C 1
ATOM 4114 O O . ARG A 1 529 ? -14.105 8.933 57.692 1.00 92.94 529 ARG A O 1
ATOM 4121 N N . ALA A 1 530 ? -15.236 7.382 56.511 1.00 92.44 530 ALA A N 1
ATOM 4122 C CA . ALA A 1 530 ? -14.609 6.221 57.132 1.00 92.44 530 ALA A CA 1
ATOM 4123 C C . ALA A 1 530 ? -13.079 6.227 56.989 1.00 92.44 530 ALA A C 1
ATOM 4125 O O . ALA A 1 530 ? -12.373 6.000 57.962 1.00 92.44 530 ALA A O 1
ATOM 4126 N N . GLY A 1 531 ? -12.555 6.571 55.810 1.00 90.69 531 GLY A N 1
ATOM 4127 C CA . GLY A 1 531 ? -11.109 6.630 55.582 1.00 90.69 531 GLY A CA 1
ATOM 4128 C C . GLY A 1 531 ? -10.391 7.826 56.223 1.00 90.69 531 GLY A C 1
ATOM 4129 O O . GLY A 1 531 ? -9.163 7.859 56.211 1.00 90.69 531 GLY A O 1
ATOM 4130 N N . HIS A 1 532 ? -11.118 8.811 56.760 1.00 90.56 532 HIS A N 1
ATOM 4131 C CA . HIS A 1 532 ? -10.547 9.928 57.524 1.00 90.56 532 HIS A CA 1
ATOM 4132 C C . HIS A 1 532 ? -10.698 9.766 59.042 1.00 90.56 532 HIS A C 1
ATOM 4134 O O . HIS A 1 532 ? -10.104 10.544 59.792 1.00 90.56 532 HIS A O 1
ATOM 4140 N N . GLU A 1 533 ? -11.490 8.797 59.504 1.00 88.56 533 GLU A N 1
ATOM 4141 C CA . GLU A 1 533 ? -11.635 8.508 60.927 1.00 88.56 533 GLU A CA 1
ATOM 4142 C C . GLU A 1 533 ? -10.400 7.764 61.470 1.00 88.56 533 GLU A C 1
ATOM 4144 O O . GLU A 1 533 ? -9.809 6.947 60.759 1.00 88.56 533 GLU A O 1
ATOM 4149 N N . PRO A 1 534 ? -9.987 8.027 62.726 1.00 82.81 534 PRO A N 1
ATOM 4150 C CA . PRO A 1 534 ? -8.959 7.235 63.396 1.00 82.81 534 PRO A CA 1
ATOM 4151 C C . PRO A 1 534 ? -9.325 5.748 63.421 1.00 82.81 534 PRO A C 1
ATOM 4153 O O . PRO A 1 534 ? -10.494 5.409 63.621 1.00 82.81 534 PRO A O 1
ATOM 4156 N N . GLU A 1 535 ? -8.324 4.876 63.281 1.00 75.56 535 GLU A N 1
ATOM 4157 C CA . GLU A 1 535 ? -8.492 3.418 63.160 1.00 75.56 535 GLU A CA 1
ATOM 4158 C C . GLU A 1 535 ? -9.352 2.825 64.293 1.00 75.56 535 GLU A C 1
ATOM 4160 O O . GLU A 1 535 ? -10.285 2.071 64.025 1.00 75.56 535 GLU A O 1
ATOM 4165 N N . ASP A 1 536 ? -9.156 3.290 65.532 1.00 75.50 536 ASP A N 1
ATOM 4166 C CA . ASP A 1 536 ? -9.910 2.858 66.722 1.00 75.50 536 ASP A CA 1
ATOM 4167 C C . ASP A 1 536 ? -11.419 3.187 66.681 1.00 75.50 536 ASP A C 1
ATOM 4169 O O . ASP A 1 536 ? -12.199 2.650 67.468 1.00 75.50 536 ASP A O 1
ATOM 4173 N N . THR A 1 537 ? -11.845 4.087 65.789 1.00 83.00 537 THR A N 1
ATOM 4174 C CA . THR A 1 537 ? -13.237 4.569 65.670 1.00 83.00 537 THR A CA 1
ATOM 4175 C C . THR A 1 537 ? -13.869 4.309 64.301 1.00 83.00 537 THR A C 1
ATOM 4177 O O . THR A 1 537 ? -15.090 4.366 64.179 1.00 83.00 537 THR A O 1
ATOM 4180 N N . ALA A 1 538 ? -13.067 3.963 63.289 1.00 87.62 538 ALA A N 1
ATOM 4181 C CA . ALA A 1 538 ? -13.509 3.858 61.898 1.00 87.62 538 ALA A CA 1
ATOM 4182 C C . ALA A 1 538 ? -14.388 2.626 61.601 1.00 87.62 538 ALA A C 1
ATOM 4184 O O . ALA A 1 538 ? -15.027 2.564 60.547 1.00 87.62 538 ALA A O 1
ATOM 4185 N N . ALA A 1 539 ? -14.446 1.639 62.504 1.00 89.44 539 ALA A N 1
ATOM 4186 C CA . ALA A 1 539 ? -15.157 0.375 62.294 1.00 89.44 539 ALA A CA 1
ATOM 4187 C C . ALA A 1 539 ? -16.644 0.571 61.935 1.00 89.44 539 ALA A C 1
ATOM 4189 O O . ALA A 1 539 ? -17.140 -0.008 60.963 1.00 89.44 539 ALA A O 1
ATOM 4190 N N . ASP A 1 540 ? -17.350 1.434 62.672 1.00 90.94 540 ASP A N 1
ATOM 4191 C CA . ASP A 1 540 ? -18.770 1.717 62.429 1.00 90.94 540 ASP A CA 1
ATOM 4192 C C . ASP A 1 540 ? -18.992 2.472 61.110 1.00 90.94 540 ASP A C 1
ATOM 4194 O O . ASP A 1 540 ? -19.981 2.232 60.400 1.00 90.94 540 ASP A O 1
ATOM 4198 N N . ALA A 1 541 ? -18.063 3.363 60.751 1.00 93.31 541 ALA A N 1
ATOM 4199 C CA . ALA A 1 541 ? -18.107 4.113 59.503 1.00 93.31 541 ALA A CA 1
ATOM 4200 C C . ALA A 1 541 ? -17.871 3.205 58.285 1.00 93.31 541 ALA A C 1
ATOM 4202 O O . ALA A 1 541 ? -18.623 3.291 57.306 1.00 93.31 541 ALA A O 1
ATOM 4203 N N . TRP A 1 542 ? -16.914 2.274 58.362 1.00 95.00 542 TRP A N 1
ATOM 4204 C CA . TRP A 1 542 ? -16.688 1.258 57.331 1.00 95.00 542 TRP A CA 1
ATOM 4205 C C . TRP A 1 542 ? -17.868 0.292 57.199 1.00 95.00 542 TRP A C 1
ATOM 4207 O O . TRP A 1 542 ? -18.334 0.040 56.085 1.00 95.00 542 TRP A O 1
ATOM 4217 N N . ALA A 1 543 ? -18.445 -0.164 58.316 1.00 95.00 543 ALA A N 1
ATOM 4218 C CA . ALA A 1 543 ? -19.650 -0.993 58.302 1.00 95.00 543 ALA A CA 1
ATOM 4219 C C . ALA A 1 543 ? -20.851 -0.265 57.670 1.00 95.00 543 ALA A C 1
ATOM 4221 O O . ALA A 1 543 ? -21.681 -0.882 56.998 1.00 95.00 543 ALA A O 1
ATOM 4222 N N . ARG A 1 544 ? -20.960 1.059 57.853 1.00 94.81 544 ARG A N 1
ATOM 4223 C CA . ARG A 1 544 ? -21.979 1.877 57.182 1.00 94.81 544 ARG A CA 1
ATOM 4224 C C . ARG A 1 544 ? -21.743 1.961 55.677 1.00 94.81 544 ARG A C 1
ATOM 4226 O O . ARG A 1 544 ? -22.704 1.808 54.929 1.00 94.81 544 ARG A O 1
ATOM 4233 N N . ALA A 1 545 ? -20.502 2.164 55.240 1.00 96.69 545 ALA A N 1
ATOM 4234 C CA . ALA A 1 545 ? -20.161 2.142 53.820 1.00 96.69 545 ALA A CA 1
ATOM 4235 C C . ALA A 1 545 ? -20.461 0.769 53.190 1.00 96.69 545 ALA A C 1
ATOM 4237 O O . ALA A 1 545 ? -21.048 0.714 52.115 1.00 96.69 545 ALA A O 1
ATOM 4238 N N . ALA A 1 546 ? -20.160 -0.334 53.885 1.00 97.69 546 ALA A N 1
ATOM 4239 C CA . ALA A 1 546 ? -20.485 -1.687 53.428 1.00 97.69 546 ALA A CA 1
ATOM 4240 C C . ALA A 1 546 ? -21.997 -1.905 53.238 1.00 97.69 546 ALA A C 1
ATOM 4242 O O . ALA A 1 546 ? -22.418 -2.419 52.203 1.00 97.69 546 ALA A O 1
ATOM 4243 N N . ARG A 1 547 ? -22.830 -1.450 54.189 1.00 97.75 547 ARG A N 1
ATOM 4244 C CA . ARG A 1 547 ? -24.300 -1.497 54.044 1.00 97.75 547 ARG A CA 1
ATOM 4245 C C . ARG A 1 547 ? -24.786 -0.723 52.819 1.00 97.75 547 ARG A C 1
ATOM 4247 O O . ARG A 1 547 ? -25.695 -1.187 52.140 1.00 97.75 547 ARG A O 1
ATOM 4254 N N . GLU A 1 548 ? -24.160 0.413 52.524 1.00 98.00 548 GLU A N 1
ATOM 4255 C CA . GLU A 1 548 ? -24.488 1.219 51.346 1.00 98.00 548 GLU A CA 1
ATOM 4256 C C . GLU A 1 548 ? -24.141 0.488 50.038 1.00 98.00 548 GLU A C 1
ATOM 4258 O O . GLU A 1 548 ? -24.938 0.465 49.105 1.00 98.00 548 GLU A O 1
ATOM 4263 N N . VAL A 1 549 ? -22.996 -0.205 49.983 1.00 98.00 549 VAL A N 1
ATOM 4264 C CA . VAL A 1 549 ? -22.647 -1.082 48.847 1.00 98.00 549 VAL A CA 1
ATOM 4265 C C . VAL A 1 549 ? -23.678 -2.196 48.671 1.00 98.00 549 VAL A C 1
ATOM 4267 O O . VAL A 1 549 ? -24.108 -2.461 47.547 1.00 98.00 549 VAL A O 1
ATOM 4270 N N . SER A 1 550 ? -24.092 -2.827 49.773 1.00 98.00 550 SER A N 1
ATOM 4271 C CA . SER A 1 550 ? -25.128 -3.865 49.781 1.00 98.00 550 SER A CA 1
ATOM 4272 C C . SER A 1 550 ? -26.447 -3.339 49.206 1.00 98.00 550 SER A C 1
ATOM 4274 O O . SER A 1 550 ? -27.054 -3.972 48.343 1.00 98.00 550 SER A O 1
ATOM 4276 N N . PHE A 1 551 ? -26.852 -2.131 49.609 1.00 98.31 551 PHE A N 1
ATOM 4277 C CA . PHE A 1 551 ? -28.069 -1.489 49.118 1.00 98.31 551 PHE A CA 1
ATOM 4278 C C . PHE A 1 551 ? -28.001 -1.171 47.618 1.00 98.31 551 PHE A C 1
ATOM 4280 O O . PHE A 1 551 ? -28.917 -1.522 46.873 1.00 98.31 551 PHE A O 1
ATOM 4287 N N . VAL A 1 552 ? -26.885 -0.605 47.143 1.00 98.38 552 VAL A N 1
ATOM 4288 C CA . VAL A 1 552 ? -26.650 -0.389 45.704 1.00 98.38 552 VAL A CA 1
ATOM 4289 C C . VAL A 1 552 ? -26.701 -1.713 44.929 1.00 98.38 552 VAL A C 1
ATOM 4291 O O . VAL A 1 552 ? -27.294 -1.774 43.854 1.00 98.38 552 VAL A O 1
ATOM 4294 N N . SER A 1 553 ? -26.134 -2.790 45.480 1.00 98.19 553 SER A N 1
ATOM 4295 C CA . SER A 1 553 ? -26.159 -4.131 44.878 1.00 98.19 553 SER A CA 1
ATOM 4296 C C . SER A 1 553 ? -27.583 -4.690 44.739 1.00 98.19 553 SER A C 1
ATOM 4298 O O . SER A 1 553 ? -27.913 -5.285 43.712 1.00 98.19 553 SER A O 1
ATOM 4300 N N . GLU A 1 554 ? -28.460 -4.473 45.725 1.00 98.44 554 GLU A N 1
ATOM 4301 C CA . GLU A 1 554 ? -29.878 -4.858 45.630 1.00 98.44 554 GLU A CA 1
ATOM 4302 C C . GLU A 1 554 ? -30.632 -4.051 44.567 1.00 98.44 554 GLU A C 1
ATOM 4304 O O . GLU A 1 554 ? -31.411 -4.623 43.799 1.00 98.44 554 GLU A O 1
ATOM 4309 N N . LEU A 1 555 ? -30.354 -2.750 44.445 1.00 98.56 555 LEU A N 1
ATOM 4310 C CA . LEU A 1 555 ? -30.911 -1.935 43.363 1.00 98.56 555 LEU A CA 1
ATOM 4311 C C . LEU A 1 555 ? -30.448 -2.439 41.985 1.00 98.56 555 LEU A C 1
ATOM 4313 O O . LEU A 1 555 ? -31.260 -2.552 41.069 1.00 98.56 555 LEU A O 1
ATOM 4317 N N . GLU A 1 556 ? -29.180 -2.827 41.828 1.00 98.19 556 GLU A N 1
ATOM 4318 C CA . GLU A 1 556 ? -28.686 -3.432 40.581 1.00 98.19 556 GLU A CA 1
ATOM 4319 C C . GLU A 1 556 ? -29.388 -4.776 40.277 1.00 98.19 556 GLU A C 1
ATOM 4321 O O . GLU A 1 556 ? -29.729 -5.048 39.125 1.00 98.19 556 GLU A O 1
ATOM 4326 N N . LYS A 1 557 ? -29.702 -5.605 41.288 1.00 98.19 557 LYS A N 1
ATOM 4327 C CA . LYS A 1 557 ? -30.514 -6.834 41.105 1.00 98.19 557 LYS A CA 1
ATOM 4328 C C . LYS A 1 557 ? -31.954 -6.531 40.689 1.00 98.19 557 LYS A C 1
ATOM 4330 O O . LYS A 1 557 ? -32.532 -7.259 39.872 1.00 98.19 557 LYS A O 1
ATOM 4335 N N . GLN A 1 558 ? -32.541 -5.471 41.239 1.00 98.44 558 GLN A N 1
ATOM 4336 C CA . GLN A 1 558 ? -33.869 -5.011 40.847 1.00 98.44 558 GLN A CA 1
ATOM 4337 C C . GLN A 1 558 ? -33.866 -4.544 39.386 1.00 98.44 558 GLN A C 1
ATOM 4339 O O . GLN A 1 558 ? -34.700 -5.001 38.602 1.00 98.44 558 GLN A O 1
ATOM 4344 N N . ALA A 1 559 ? -32.892 -3.714 38.997 1.00 98.06 559 ALA A N 1
ATOM 4345 C CA . ALA A 1 559 ? -32.705 -3.286 37.613 1.00 98.06 559 ALA A CA 1
ATOM 4346 C C . ALA A 1 559 ? -32.522 -4.493 36.682 1.00 98.06 559 ALA A C 1
ATOM 4348 O O . ALA A 1 559 ? -33.228 -4.609 35.685 1.00 98.06 559 ALA A O 1
ATOM 4349 N N . LEU A 1 560 ? -31.663 -5.452 37.045 1.00 97.50 560 LEU A N 1
ATOM 4350 C CA . LEU A 1 560 ? -31.453 -6.693 36.293 1.00 97.50 560 LEU A CA 1
ATOM 4351 C C . LEU A 1 560 ? -32.761 -7.454 36.028 1.00 97.50 560 LEU A C 1
ATOM 4353 O O . LEU A 1 560 ? -32.977 -7.950 34.923 1.00 97.50 560 LEU A O 1
ATOM 4357 N N . THR A 1 561 ? -33.639 -7.544 37.028 1.00 97.50 561 THR A N 1
ATOM 4358 C CA . THR A 1 561 ? -34.935 -8.226 36.891 1.00 97.50 561 THR A CA 1
ATOM 4359 C C . THR A 1 561 ? -35.833 -7.509 35.883 1.00 97.50 561 THR A C 1
ATOM 4361 O O . THR A 1 561 ? -36.377 -8.151 34.986 1.00 97.50 561 THR A O 1
ATOM 4364 N N . LEU A 1 562 ? -35.928 -6.181 35.980 1.00 97.69 562 LEU A N 1
ATOM 4365 C CA . LEU A 1 562 ? -36.728 -5.354 35.073 1.00 97.69 562 LEU A CA 1
ATOM 4366 C C . LEU A 1 562 ? -36.196 -5.398 33.634 1.00 97.69 562 LEU A C 1
ATOM 4368 O O . LEU A 1 562 ? -36.970 -5.540 32.689 1.00 97.69 562 LEU A O 1
ATOM 4372 N N . LEU A 1 563 ? -34.872 -5.351 33.452 1.00 96.56 563 LEU A N 1
ATOM 4373 C CA . LEU A 1 563 ? -34.248 -5.432 32.128 1.00 96.56 563 LEU A CA 1
ATOM 4374 C C . LEU A 1 563 ? -34.494 -6.792 31.457 1.00 96.56 563 LEU A C 1
ATOM 4376 O O . LEU A 1 563 ? -34.786 -6.825 30.264 1.00 96.56 563 LEU A O 1
ATOM 4380 N N . ARG A 1 564 ? -34.462 -7.903 32.210 1.00 95.62 564 ARG A N 1
ATOM 4381 C CA . ARG A 1 564 ? -34.848 -9.229 31.685 1.00 95.62 564 ARG A CA 1
ATOM 4382 C C . ARG A 1 564 ? -36.312 -9.282 31.265 1.00 95.62 564 ARG A C 1
ATOM 4384 O O . ARG A 1 564 ? -36.633 -9.858 30.237 1.00 95.62 564 ARG A O 1
ATOM 4391 N N . GLN A 1 565 ? -37.203 -8.667 32.036 1.00 94.38 565 GLN A N 1
ATOM 4392 C CA . GLN A 1 565 ? -38.625 -8.607 31.686 1.00 94.38 565 GLN A CA 1
ATOM 4393 C C . GLN A 1 565 ? -38.888 -7.715 30.460 1.00 94.38 565 GLN A C 1
ATOM 4395 O O . GLN A 1 565 ? -39.856 -7.937 29.737 1.00 94.38 565 GLN A O 1
ATOM 4400 N N . ALA A 1 566 ? -38.033 -6.720 30.200 1.00 90.25 566 ALA A N 1
ATOM 4401 C CA . ALA A 1 566 ? -38.087 -5.879 29.002 1.00 90.25 566 ALA A CA 1
ATOM 4402 C C . ALA A 1 566 ? -37.475 -6.543 27.747 1.00 90.25 566 ALA A C 1
ATOM 4404 O O . ALA A 1 566 ? -37.733 -6.089 26.627 1.00 90.25 566 ALA A O 1
ATOM 4405 N N . ALA A 1 567 ? -36.684 -7.605 27.918 1.00 82.12 567 ALA A N 1
ATOM 4406 C CA . ALA A 1 567 ? -36.081 -8.402 26.851 1.00 82.12 567 ALA A CA 1
ATOM 4407 C C . ALA A 1 567 ? -36.279 -9.909 27.113 1.00 82.12 567 ALA A C 1
ATOM 4409 O O . ALA A 1 567 ? -35.303 -10.593 27.423 1.00 82.12 567 ALA A O 1
ATOM 4410 N N . PRO A 1 568 ? -37.524 -10.423 27.037 1.00 65.31 568 PRO A N 1
ATOM 4411 C CA . PRO A 1 568 ? -37.761 -11.859 27.128 1.00 65.31 568 PRO A CA 1
ATOM 4412 C C . PRO A 1 568 ? -37.075 -12.572 25.953 1.00 65.31 568 PRO A C 1
ATOM 4414 O O . PRO A 1 568 ? -37.075 -12.039 24.841 1.00 65.31 568 PRO A O 1
ATOM 4417 N N . ASP A 1 569 ? -36.465 -13.724 26.248 1.00 54.06 569 ASP A N 1
ATOM 4418 C CA . ASP A 1 569 ? -35.676 -14.540 25.308 1.00 54.06 569 ASP A CA 1
ATOM 4419 C C . ASP A 1 569 ? -36.404 -14.864 23.994 1.00 54.06 569 ASP A C 1
ATOM 4421 O O . ASP A 1 569 ? -37.622 -15.176 24.037 1.00 54.06 569 ASP A O 1
#

Foldseek 3Di:
DPVVVVVVVVVVVVVVVVVVVPPPQDPLSVLQVQLVVCVVVVNLVSSLVSLVCSCVVPVPDPCNLVSLLVNLVCCVPVVVPLVSSLVSLVCSCVSPVVDPCNLVSLLVNLQSCCPVVLNLVSLVVSLVCSCVSPVVPLVSSLSSLLSSLSSCLVVLVLVVSLVSLVVSCVPCVVHLLSNLSSLLSNLVSCVVPPPPLVVSLVSLVVSCVSRPPDPSNVVSVVVNVVSVVVVVVVVVVVVLVVLQLLWFFAPDQAAFAPDFFQVLLVLRLLQSQCVVQVNHDDSLVLLLQQLVLQKDWADLVARCCNRHDGLADSNCSNQVLQQFDKDKDADLALVVVVVVCSVCLSLSWWKWFFFVVVTHIKTFGIDRRSVQWTWIHGHPDGGTDIDHVVVCRVRTAQDADLHGHGSMMMTTPHGPDGDDLVVSLLSSLVSSLCRQVFQDRVNIGMHLRNLVVLLVCLLVLPLVSLVVLLVCLVRVLVVNLVSLLSQLVVLQVSLVVDDDLLSVLSNVLSVLSVVLSVLSNVLSVLSNVLSPDDSVPSNVSSNVSSVSSVVSSVSSVSSSVSSCSSNPD

Radius of gyration: 53.25 Å; chains: 1; bounding box: 150×37×144 Å

pLDDT: mean 91.6, std 10.23, range [43.09, 98.69]

Secondary structure (DSSP, 8-state):
--HHHHHHHHHHHHHHHHHHSS----HHHHHHHHHHHHHHTT-HHHHHHHHHHHHHH-TTSTTHHHHHHHHHHHHHHTS--HHHHHHHHHHHHHH-TTSTTHHHHHHHHHHHHHHHS--HHHHHHHHHHHHHH-TT-HHHHHHHHHHHHHHHHHTT-HHHHHHHHHHHHHH-TT-HHHHHHHHHHHHHHHHHH---HHHHHHHHHHHHHHSTTSHHHHHHHHHHHHHHHHHHHHHHHHHHHHHHHT-EE---PPP----SSHHHHHHHHHHHHHHHTT----HHHHHHHTSTTT--EE-TT-GGGGGT--SS-HHHHHHHHTTEEEEEE--SSHHHHHHHHHHHHHTT--EEEEEETTEEEEEEEEEEGGGTEEEEEETT-SS-EEEEHHHHHHHB----BTTB-TT-EEEEEEES-PPPHHHHHHHHHHHHHHHHH-EEETTEEETHHHHHHHHHHHHT--TTTHHHHHHHHHHTHHHHHHHHHHHHHHHHHHHTT--HHHHHHHHHHHHHHHHHHHHHHHHHHHHHHHHHS-TTTTHHHHHHHHHHHHHHHHHHHHHHHHHHHHS--

Sequence (569 aa):
MVRRVCATAVLAALIAMSFLLGGCYNRAQRLYQRAEAFLAEGNSTLAAQEYRRLVIEDPRSPLADDALYKLGYLFREDFGDAAGAISIYQMLVDQHPDSPYAPLSLLWMAYIQRRDLEDAAGVRASLEMLSNRYPDQQRTIARCQLELVRALYITGKYEEAMAEAELLQKSHPEHPWQTSSAALIQAKSAEKQMDEKEQIVALYEGIVERYPGTYSAEEAMRAIGRIYYGQRAEDQEREQEQLRRATRVIAGVPQFSDAGNPRRQQLAALNSLLAFHGARQQEQALLALSGAAFDFLYKPEDPTVAGRMFMRNPFVLVAEALGLTVNQWSASTAEGSFGTLAQAVQGGRPVLIRQSRPDRWLIVTGYRPAQDQVLFLAAGRQHSTATGKAELLRMWSGAASHDLGSYYQFSIVGRKHSPQAGDALQEVLQTAVSAIQGGQVSGVASGLAAYRTLEQLLLQQPSDEAASLILWAERQVPELIRCRKAAEAYLREQAGRADGAKAENLLAAADVYQSIQRELETLAGAIRRAGHEPEDTAADAWARAAREVSFVSELEKQALTLLRQAAPD